Protein AF-0000000080064620 (afdb_homodimer)

Sequence (498 aa):
MTVKTLTQKPKPNVLRQFANFTRTTAGLEKTCRLIQSLAQLAIELDITPGSTTTAQWQTAISQIALTRRFFRFFAFIDCFSQVYGLLGGAQGQGLFMTLIEIGRWSCLGLYLVLEDLTILHALGVHPVAWNTPVLVEAFKFWFYSLALSVFGAVWGLLFTSPSSASSKTSSDEKMNEKKNAAKTVSNTDDSQTKAQRTALMKRIVVDGCDLLIPGVFVGWMQVSDLMIGVTMVISTVVSGGDAWVKAQGMTVKTLTQKPKPNVLRQFANFTRTTAGLEKTCRLIQSLAQLAIELDITPGSTTTAQWQTAISQIALTRRFFRFFAFIDCFSQVYGLLGGAQGQGLFMTLIEIGRWSCLGLYLVLEDLTILHALGVHPVAWNTPVLVEAFKFWFYSLALSVFGAVWGLLFTSPSSASSKTSSDEKMNEKKNAAKTVSNTDDSQTKAQRTALMKRIVVDGCDLLIPGVFVGWMQVSDLMIGVTMVISTVVSGGDAWVKAQG

Solvent-accessible surface area (backbone atoms only — not comparable to full-atom values): 26285 Å² total; per-residue (Å²): 134,82,73,73,72,72,74,68,71,76,72,83,54,65,65,56,52,51,48,41,18,44,45,25,22,67,35,37,39,37,53,48,49,40,52,37,22,50,52,49,36,30,60,67,68,67,66,58,57,88,92,52,55,72,65,32,52,52,41,45,39,53,52,47,55,54,46,45,50,63,49,45,53,63,49,30,58,59,24,50,50,50,33,51,48,60,72,74,41,82,60,83,77,34,69,68,52,45,51,41,49,37,48,20,27,49,24,40,20,49,16,40,49,39,49,50,70,38,43,48,37,73,65,65,42,48,76,56,88,62,44,63,65,45,45,48,53,16,31,50,27,40,32,52,13,28,52,35,48,30,50,49,28,53,51,46,63,72,63,53,69,66,79,69,76,71,74,70,82,68,87,84,77,86,60,69,74,62,45,59,59,49,49,53,53,50,48,51,52,50,49,51,50,50,51,50,50,51,52,32,50,49,45,33,52,29,33,53,36,53,36,53,56,34,28,38,74,70,62,78,41,94,73,56,70,54,57,52,21,52,30,46,40,52,25,36,54,59,54,38,51,55,44,44,58,58,40,72,107,134,83,75,73,71,71,74,68,70,77,73,84,55,64,65,55,50,49,46,41,18,44,45,25,22,66,35,38,37,36,51,50,48,40,52,36,24,50,52,50,36,30,61,68,67,68,64,57,56,88,89,52,54,72,66,32,52,50,42,45,39,52,51,47,55,53,44,44,49,62,49,46,53,65,50,30,56,57,24,50,49,51,32,51,47,60,73,74,40,84,57,84,75,33,68,67,51,45,51,42,50,37,48,19,27,48,24,40,18,49,17,39,50,40,50,51,71,39,43,47,36,75,66,65,42,49,76,58,89,61,43,63,64,44,44,47,53,16,32,48,26,39,33,49,15,29,51,35,47,30,51,49,28,53,50,46,63,72,65,57,70,68,78,68,75,70,74,68,80,67,85,84,74,85,57,70,72,60,47,59,58,47,49,54,53,50,49,50,51,49,50,50,49,51,52,50,51,50,53,33,51,48,45,33,52,29,32,54,36,53,35,53,55,34,29,37,73,70,64,78,40,92,72,55,70,53,58,52,20,52,31,46,39,51,24,36,54,58,53,38,51,55,44,44,58,58,39,71,107

Radius of gyration: 28.42 Å; Cα contacts (8 Å, |Δi|>4): 511; chains: 2; bounding box: 82×69×66 Å

Structure (mmCIF, N/CA/C/O backbone):
data_AF-0000000080064620-model_v1
#
loop_
_entity.id
_entity.type
_entity.pdbx_description
1 polymer 'Peroxin PEX11-1'
#
loop_
_atom_site.group_PDB
_atom_site.id
_atom_site.type_symbol
_atom_site.label_atom_id
_atom_site.label_alt_id
_atom_site.label_comp_id
_atom_site.label_asym_id
_atom_site.label_entity_id
_atom_site.label_seq_id
_atom_site.pdbx_PDB_ins_code
_atom_site.Cartn_x
_atom_site.Cartn_y
_atom_site.Cartn_z
_atom_site.occupancy
_atom_site.B_iso_or_equiv
_atom_site.auth_seq_id
_atom_site.auth_comp_id
_atom_site.auth_asym_id
_atom_site.auth_atom_id
_atom_site.pdbx_PDB_model_num
ATOM 1 N N . MET A 1 1 ? -35.625 -15.039 37.469 1 29.53 1 MET A N 1
ATOM 2 C CA . MET A 1 1 ? -34.5 -14.117 37.25 1 29.53 1 MET A CA 1
ATOM 3 C C . MET A 1 1 ? -33.562 -14.641 36.156 1 29.53 1 MET A C 1
ATOM 5 O O . MET A 1 1 ? -32.781 -15.562 36.375 1 29.53 1 MET A O 1
ATOM 9 N N . THR A 1 2 ? -34.062 -14.727 34.906 1 34.5 2 THR A N 1
ATOM 10 C CA . THR A 1 2 ? -33.312 -15.164 33.75 1 34.5 2 THR A CA 1
ATOM 11 C C . THR A 1 2 ? -32.125 -14.242 33.5 1 34.5 2 THR A C 1
ATOM 13 O O . THR A 1 2 ? -32.281 -13.047 33.281 1 34.5 2 THR A O 1
ATOM 16 N N . VAL A 1 3 ? -30.969 -14.445 34.125 1 36.88 3 VAL A N 1
ATOM 17 C CA . VAL A 1 3 ? -29.703 -13.727 33.906 1 36.88 3 VAL A CA 1
ATOM 18 C C . VAL A 1 3 ? -29.469 -13.578 32.406 1 36.88 3 VAL A C 1
ATOM 20 O O . VAL A 1 3 ? -29.469 -14.562 31.672 1 36.88 3 VAL A O 1
ATOM 23 N N . LYS A 1 4 ? -29.906 -12.461 31.812 1 37.84 4 LYS A N 1
ATOM 24 C CA . LYS A 1 4 ? -29.438 -12.062 30.5 1 37.84 4 LYS A CA 1
ATOM 25 C C . LYS A 1 4 ? -27.953 -12.398 30.312 1 37.84 4 LYS A C 1
ATOM 27 O O . LYS A 1 4 ? -27.109 -11.945 31.078 1 37.84 4 LYS A O 1
ATOM 32 N N . THR A 1 5 ? -27.656 -13.633 30.031 1 38.78 5 THR A N 1
ATOM 33 C CA . THR A 1 5 ? -26.297 -13.93 29.578 1 38.78 5 THR A CA 1
ATOM 34 C C . THR A 1 5 ? -25.75 -12.812 28.703 1 38.78 5 THR A C 1
ATOM 36 O O . THR A 1 5 ? -26.312 -12.516 27.641 1 38.78 5 THR A O 1
ATOM 39 N N . LEU A 1 6 ? -25.344 -11.711 29.344 1 36.56 6 LEU A N 1
ATOM 40 C CA . LEU A 1 6 ? -24.578 -10.695 28.625 1 36.56 6 LEU A CA 1
ATOM 41 C C . LEU A 1 6 ? -23.719 -11.32 27.531 1 36.56 6 LEU A C 1
ATOM 43 O O . LEU A 1 6 ? -22.828 -12.133 27.828 1 36.56 6 LEU A O 1
ATOM 47 N N . THR A 1 7 ? -24.312 -11.75 26.469 1 41.09 7 THR A N 1
ATOM 48 C CA . THR A 1 7 ? -23.5 -12.078 25.312 1 41.09 7 THR A CA 1
ATOM 49 C C . THR A 1 7 ? -22.312 -11.133 25.203 1 41.09 7 THR A C 1
ATOM 51 O O . THR A 1 7 ? -22.484 -9.93 25 1 41.09 7 THR A O 1
ATOM 54 N N . GLN A 1 8 ? -21.328 -11.227 26.094 1 40.84 8 GLN A N 1
ATOM 55 C CA . GLN A 1 8 ? -20.062 -10.508 26.031 1 40.84 8 GLN A CA 1
ATOM 56 C C . GLN A 1 8 ? -19.672 -10.211 24.594 1 40.84 8 GLN A C 1
ATOM 58 O O . GLN A 1 8 ? -19.703 -11.102 23.734 1 40.84 8 GLN A O 1
ATOM 63 N N . LYS A 1 9 ? -19.922 -9.102 24.141 1 45.84 9 LYS A N 1
ATOM 64 C CA . LYS A 1 9 ? -19.375 -8.672 22.844 1 45.84 9 LYS A CA 1
ATOM 65 C C . LYS A 1 9 ? -17.969 -9.227 22.641 1 45.84 9 LYS A C 1
ATOM 67 O O . LYS A 1 9 ? -17.109 -9.133 23.516 1 45.84 9 LYS A O 1
ATOM 72 N N . PRO A 1 10 ? -17.75 -10.234 21.891 1 48.88 10 PRO A N 1
ATOM 73 C CA . PRO A 1 10 ? -16.406 -10.781 21.688 1 48.88 10 PRO A CA 1
ATOM 74 C C . PRO A 1 10 ? -15.336 -9.695 21.625 1 48.88 10 PRO A C 1
ATOM 76 O O . PRO A 1 10 ? -15.57 -8.609 21.094 1 48.88 10 PRO A O 1
ATOM 79 N N . LYS A 1 11 ? -14.461 -9.562 22.656 1 55.34 11 LYS A N 1
ATOM 80 C CA . LYS A 1 11 ? -13.32 -8.664 22.766 1 55.34 11 LYS A CA 1
ATOM 81 C C . LYS A 1 11 ? -12.695 -8.414 21.391 1 55.34 11 LYS A C 1
ATOM 83 O O . LYS A 1 11 ? -12.508 -9.344 20.609 1 55.34 11 LYS A O 1
ATOM 88 N N . PRO A 1 12 ? -12.703 -7.152 21.016 1 63.19 12 PRO A N 1
ATOM 89 C CA . PRO A 1 12 ? -12.172 -6.84 19.688 1 63.19 12 PRO A CA 1
ATOM 90 C C . PRO A 1 12 ? -10.773 -7.43 19.469 1 63.19 12 PRO A C 1
ATOM 92 O O . PRO A 1 12 ? -9.906 -7.316 20.344 1 63.19 12 PRO A O 1
ATOM 95 N N . ASN A 1 13 ? -10.469 -8.461 18.609 1 84.31 13 ASN A N 1
ATOM 96 C CA . ASN A 1 13 ? -9.219 -9.125 18.234 1 84.31 13 ASN A CA 1
ATOM 97 C C . ASN A 1 13 ? -8.227 -8.141 17.625 1 84.31 13 ASN A C 1
ATOM 99 O O . ASN A 1 13 ? -8.438 -7.66 16.5 1 84.31 13 ASN A O 1
ATOM 103 N N . VAL A 1 14 ? -7.23 -7.559 18.516 1 90.5 14 VAL A N 1
ATOM 104 C CA . VAL A 1 14 ? -6.215 -6.594 18.109 1 90.5 14 VAL A CA 1
ATO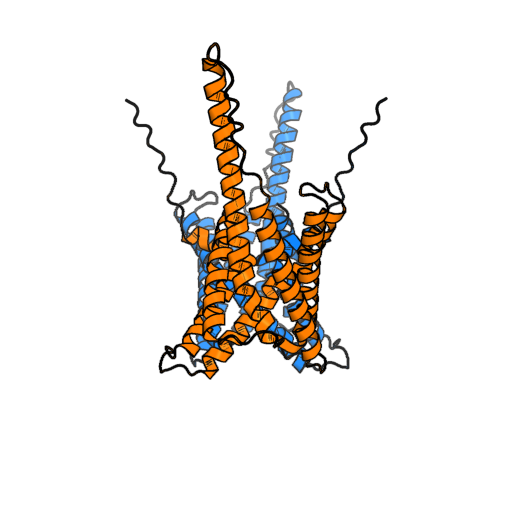M 105 C C . VAL A 1 14 ? -5.551 -7.051 16.812 1 90.5 14 VAL A C 1
ATOM 107 O O . VAL A 1 14 ? -5.191 -6.227 15.969 1 90.5 14 VAL A O 1
ATOM 110 N N . LEU A 1 15 ? -5.492 -8.281 16.703 1 91.06 15 LEU A N 1
ATOM 111 C CA . LEU A 1 15 ? -4.875 -8.82 15.492 1 91.06 15 LEU A CA 1
ATOM 112 C C . LEU A 1 15 ? -5.734 -8.531 14.266 1 91.06 15 LEU A C 1
ATOM 114 O O . LEU A 1 15 ? -5.215 -8.172 13.211 1 91.06 15 LEU A O 1
ATOM 118 N N . ARG A 1 16 ? -6.969 -8.68 14.484 1 90.56 16 ARG A N 1
ATOM 119 C CA . ARG A 1 16 ? -7.887 -8.383 13.391 1 90.56 16 ARG A CA 1
ATOM 120 C C . ARG A 1 16 ? -7.902 -6.887 13.078 1 90.56 16 ARG A C 1
ATOM 122 O O . ARG A 1 16 ? -7.953 -6.488 11.914 1 90.56 16 ARG A O 1
ATOM 129 N N . GLN A 1 17 ? -7.867 -6.117 14.086 1 94.38 17 GLN A N 1
ATOM 130 C CA . GLN A 1 17 ? -7.832 -4.672 13.898 1 94.38 17 GLN A CA 1
ATOM 131 C C . GLN A 1 17 ? -6.566 -4.242 13.156 1 94.38 17 GLN A C 1
ATOM 133 O O . GLN A 1 17 ? -6.609 -3.363 12.297 1 94.38 17 GLN A O 1
ATOM 138 N N . PHE A 1 18 ? -5.488 -4.891 13.609 1 95.62 18 PHE A N 1
ATOM 139 C CA . PHE A 1 18 ? -4.223 -4.594 12.953 1 95.62 18 PHE A CA 1
ATOM 140 C C . PHE A 1 18 ? -4.254 -5.02 11.492 1 95.62 18 PHE A C 1
ATOM 142 O O . PHE A 1 18 ? -3.764 -4.301 10.617 1 95.62 18 PHE A O 1
ATOM 149 N N . ALA A 1 19 ? -4.863 -6.121 11.227 1 92.88 19 ALA A N 1
ATOM 150 C CA . ALA A 1 19 ? -5.012 -6.594 9.852 1 92.88 19 ALA A CA 1
ATOM 151 C C . ALA A 1 19 ? -5.855 -5.625 9.031 1 92.88 19 ALA A C 1
ATOM 153 O O . ALA A 1 19 ? -5.504 -5.301 7.895 1 92.88 19 ALA A O 1
ATOM 154 N N . ASN A 1 20 ? -6.977 -5.184 9.562 1 93.88 20 ASN A N 1
ATOM 155 C CA . ASN A 1 20 ? -7.809 -4.195 8.891 1 93.88 20 ASN A CA 1
ATOM 156 C C . ASN A 1 20 ? -7.031 -2.92 8.578 1 93.88 20 ASN A C 1
ATOM 158 O O . ASN A 1 20 ? -7.148 -2.363 7.484 1 93.88 20 ASN A O 1
ATOM 162 N N . PHE A 1 21 ? -6.27 -2.502 9.625 1 96.25 21 PHE A N 1
ATOM 163 C CA . PHE A 1 21 ? -5.461 -1.296 9.5 1 96.25 21 PHE A CA 1
ATOM 164 C C . PHE A 1 21 ? -4.445 -1.437 8.367 1 96.25 21 PHE A C 1
ATOM 166 O O . PHE A 1 21 ? -4.324 -0.548 7.523 1 96.25 21 PHE A O 1
ATOM 173 N N . THR A 1 22 ? -3.793 -2.547 8.164 1 94.94 22 THR A N 1
ATOM 174 C CA . THR A 1 22 ? -2.705 -2.732 7.207 1 94.94 22 THR A CA 1
ATOM 175 C C . THR A 1 22 ? -3.244 -3.188 5.852 1 94.94 22 THR A C 1
ATOM 177 O O . THR A 1 22 ? -2.484 -3.344 4.895 1 94.94 22 THR A O 1
ATOM 180 N N . ARG A 1 23 ? -4.555 -3.33 5.742 1 93.62 23 ARG A N 1
ATOM 181 C CA . ARG A 1 23 ? -5.172 -3.613 4.453 1 93.62 23 ARG A CA 1
ATOM 182 C C . ARG A 1 23 ? -5.449 -2.324 3.684 1 93.62 23 ARG A C 1
ATOM 184 O O . ARG A 1 23 ? -5.742 -2.361 2.486 1 93.62 23 ARG A O 1
ATOM 191 N N . THR A 1 24 ? -5.332 -1.297 4.363 1 94.62 24 THR A N 1
ATOM 192 C CA . THR A 1 24 ? -5.438 0.002 3.709 1 94.62 24 THR A CA 1
ATOM 193 C C . THR A 1 24 ? -4.055 0.551 3.371 1 94.62 24 THR A C 1
ATOM 195 O O . THR A 1 24 ? -3.076 0.253 4.062 1 94.62 24 THR A O 1
ATOM 198 N N . THR A 1 25 ? -4.016 1.307 2.342 1 95.56 25 THR A N 1
ATOM 199 C CA . THR A 1 25 ? -2.74 1.918 1.991 1 95.56 25 THR A CA 1
ATOM 200 C C . THR A 1 25 ? -2.316 2.93 3.053 1 95.56 25 THR A C 1
ATOM 202 O O . THR A 1 25 ? -1.128 3.066 3.35 1 95.56 25 THR A O 1
ATOM 205 N N . ALA A 1 26 ? -3.275 3.623 3.676 1 95.25 26 ALA A N 1
ATOM 206 C CA . ALA A 1 26 ? -2.969 4.574 4.738 1 95.25 26 ALA A CA 1
ATOM 207 C C . ALA A 1 26 ? -2.338 3.873 5.938 1 95.25 26 ALA A C 1
ATOM 209 O O . ALA A 1 26 ? -1.354 4.355 6.504 1 95.25 26 ALA A O 1
ATOM 210 N N . GLY A 1 27 ? -2.943 2.762 6.316 1 96.69 27 GLY A N 1
ATOM 211 C CA . GLY A 1 27 ? -2.412 2.021 7.449 1 96.69 27 GLY A CA 1
ATOM 212 C C . GLY A 1 27 ? -1.01 1.494 7.215 1 96.69 27 GLY A C 1
ATOM 213 O O . GLY A 1 27 ? -0.145 1.602 8.086 1 96.69 27 GLY A O 1
ATOM 214 N N . LEU A 1 28 ? -0.823 0.949 6.047 1 96.62 28 LEU A N 1
ATOM 215 C CA . LEU A 1 28 ? 0.498 0.418 5.73 1 96.62 28 LEU A CA 1
ATOM 216 C C . LEU A 1 28 ? 1.52 1.543 5.598 1 96.62 28 LEU A C 1
ATOM 218 O O . LEU A 1 28 ? 2.668 1.396 6.02 1 96.62 28 LEU A O 1
ATOM 222 N N . GLU A 1 29 ? 1.125 2.604 4.984 1 97.12 29 GLU A N 1
ATOM 223 C CA . GLU A 1 29 ? 1.995 3.77 4.859 1 97.12 29 GLU A CA 1
ATOM 224 C C . GLU A 1 29 ? 2.428 4.281 6.23 1 97.12 29 GLU A C 1
ATOM 226 O O . GLU A 1 29 ? 3.604 4.582 6.445 1 97.12 29 GLU A O 1
ATOM 231 N N . LYS A 1 30 ? 1.556 4.348 7.199 1 97.75 30 LYS A N 1
ATOM 232 C CA . LYS A 1 30 ? 1.881 4.816 8.547 1 97.75 30 LYS A CA 1
ATOM 233 C C . LYS A 1 30 ? 2.793 3.826 9.266 1 97.75 30 LYS A C 1
ATOM 235 O O . LYS A 1 30 ? 3.67 4.23 10.031 1 97.75 30 LYS A O 1
ATOM 240 N N . THR A 1 31 ? 2.531 2.59 9.031 1 97.31 31 THR A N 1
ATOM 241 C CA . THR A 1 31 ? 3.379 1.562 9.625 1 97.31 31 THR A CA 1
ATOM 242 C C . THR A 1 31 ? 4.812 1.688 9.125 1 97.31 31 THR A C 1
ATOM 244 O O . THR A 1 31 ? 5.758 1.691 9.914 1 97.31 31 THR A O 1
ATOM 247 N N . CYS A 1 32 ? 4.918 1.821 7.816 1 97.5 32 CYS A N 1
ATOM 248 C CA . CYS A 1 32 ? 6.242 1.972 7.227 1 97.5 32 CYS A CA 1
ATOM 249 C C . CYS A 1 32 ? 6.902 3.27 7.684 1 97.5 32 CYS A C 1
ATOM 251 O O . CYS A 1 32 ? 8.102 3.297 7.965 1 97.5 32 CYS A O 1
ATOM 253 N N . ARG A 1 33 ? 6.113 4.273 7.762 1 98 33 ARG A N 1
ATOM 254 C CA . ARG A 1 33 ? 6.633 5.562 8.203 1 98 33 ARG A CA 1
ATOM 255 C C . ARG A 1 33 ? 7.152 5.477 9.641 1 98 33 ARG A C 1
ATOM 257 O O . ARG A 1 33 ? 8.188 6.062 9.961 1 98 33 ARG A O 1
ATOM 264 N N . LEU A 1 34 ? 6.469 4.824 10.461 1 98.12 34 LEU A N 1
ATOM 265 C CA . LEU A 1 34 ? 6.902 4.645 11.844 1 98.12 34 LEU A CA 1
ATOM 266 C C . LEU A 1 34 ? 8.219 3.883 11.906 1 98.12 34 LEU A C 1
ATOM 268 O O . LEU A 1 34 ? 9.148 4.289 12.609 1 98.12 34 LEU A O 1
ATOM 272 N N . ILE A 1 35 ? 8.312 2.816 11.148 1 96.88 35 ILE A N 1
ATOM 273 C CA . ILE A 1 35 ? 9.531 2.018 11.117 1 96.88 35 ILE A CA 1
ATOM 274 C C . ILE A 1 35 ? 10.688 2.867 10.602 1 96.88 35 ILE A C 1
ATOM 276 O O . ILE A 1 35 ? 11.789 2.828 11.164 1 96.88 35 ILE A O 1
ATOM 280 N N . GLN A 1 36 ? 10.438 3.592 9.586 1 97.06 36 GLN A N 1
ATOM 281 C CA . GLN A 1 36 ? 11.445 4.477 9.023 1 97.06 36 GLN A CA 1
ATOM 282 C C . GLN A 1 36 ? 11.945 5.48 10.062 1 97.06 36 GLN A C 1
ATOM 284 O O . GLN A 1 36 ? 13.148 5.68 10.219 1 97.06 36 GLN A O 1
ATOM 289 N N . SER A 1 37 ? 11.055 6.145 10.727 1 97.44 37 SER A N 1
ATOM 290 C CA . SER A 1 37 ? 11.422 7.168 11.695 1 97.44 37 SER A CA 1
ATOM 291 C C . SER A 1 37 ? 12.195 6.562 12.867 1 97.44 37 SER A C 1
ATOM 293 O O . SER A 1 37 ? 13.133 7.176 13.383 1 97.44 37 SER A O 1
ATOM 295 N N . LEU A 1 38 ? 11.836 5.387 13.305 1 96.31 38 LEU A N 1
ATOM 296 C CA . LEU A 1 38 ? 12.547 4.703 14.375 1 96.31 38 LEU A CA 1
ATOM 297 C C . LEU A 1 38 ? 13.953 4.309 13.93 1 96.31 38 LEU A C 1
ATOM 299 O O . LEU A 1 38 ? 14.898 4.375 14.711 1 96.31 38 LEU A O 1
ATOM 303 N N . ALA A 1 39 ? 14.055 3.877 12.703 1 94.81 39 ALA A N 1
ATOM 304 C CA . ALA A 1 39 ? 15.375 3.572 12.164 1 94.81 39 ALA A CA 1
ATOM 305 C C . ALA A 1 39 ? 16.266 4.812 12.164 1 94.81 39 ALA A C 1
ATOM 307 O O . ALA A 1 39 ? 17.453 4.738 12.5 1 94.81 39 ALA A O 1
ATOM 308 N N . GLN A 1 40 ? 15.695 5.902 11.797 1 95.38 40 GLN A N 1
ATOM 309 C CA . GLN A 1 40 ? 16.438 7.156 11.812 1 95.38 40 GLN A CA 1
ATOM 310 C C . GLN A 1 40 ? 16.891 7.508 13.234 1 95.38 40 GLN A C 1
ATOM 312 O O . GLN A 1 40 ? 18.016 7.945 13.438 1 95.38 40 GLN A O 1
ATOM 317 N N . LEU A 1 41 ? 16.031 7.332 14.156 1 96.06 41 LEU A N 1
ATOM 318 C CA . LEU A 1 41 ? 16.359 7.625 15.547 1 96.06 41 LEU A CA 1
ATOM 319 C C . LEU A 1 41 ? 17.453 6.688 16.047 1 96.06 41 LEU A C 1
ATOM 321 O O . LEU A 1 41 ? 18.312 7.098 16.828 1 96.06 41 LEU A O 1
ATOM 325 N N . ALA A 1 42 ? 17.344 5.477 15.625 1 93.81 42 ALA A N 1
ATOM 326 C CA . ALA A 1 42 ? 18.344 4.504 16.047 1 93.81 42 ALA A CA 1
ATOM 327 C C . ALA A 1 42 ? 19.75 4.941 15.609 1 93.81 42 ALA A C 1
ATOM 329 O O . ALA A 1 42 ? 20.719 4.793 16.359 1 93.81 42 ALA A O 1
ATOM 330 N N . ILE A 1 43 ? 19.875 5.469 14.438 1 94 43 ILE A N 1
ATOM 331 C CA . ILE A 1 43 ? 21.156 5.957 13.938 1 94 43 ILE A CA 1
ATOM 332 C C . ILE A 1 43 ? 21.594 7.16 14.766 1 94 43 ILE A C 1
ATOM 334 O O . ILE A 1 43 ? 22.734 7.203 15.242 1 94 43 ILE A O 1
ATOM 338 N N . GLU A 1 44 ? 20.688 8.102 14.984 1 93.75 44 GLU A N 1
ATOM 339 C CA . GLU A 1 44 ? 21.047 9.367 15.633 1 93.75 44 GLU A CA 1
ATOM 340 C C . GLU A 1 44 ? 21.375 9.164 17.109 1 93.75 44 GLU A C 1
ATOM 342 O O . GLU A 1 44 ? 22.203 9.891 17.656 1 93.75 44 GLU A O 1
ATOM 347 N N . LEU A 1 45 ? 20.812 8.172 17.703 1 93.81 45 LEU A N 1
ATOM 348 C CA . LEU A 1 45 ? 21.047 7.914 19.109 1 93.81 45 LEU A CA 1
ATOM 349 C C . LEU A 1 45 ? 22.141 6.867 19.297 1 93.81 45 LEU A C 1
ATOM 351 O O . LEU A 1 45 ? 22.453 6.492 20.438 1 93.81 45 LEU A O 1
ATOM 355 N N . ASP A 1 46 ? 22.688 6.305 18.234 1 90.06 46 ASP A N 1
ATOM 356 C CA . ASP A 1 46 ? 23.766 5.32 18.25 1 90.06 46 ASP A CA 1
ATOM 357 C C . ASP A 1 46 ? 23.375 4.078 19.047 1 90.06 46 ASP A C 1
ATOM 359 O O . ASP A 1 46 ? 24.125 3.627 19.906 1 90.06 46 ASP A O 1
ATOM 363 N N . ILE A 1 47 ? 22.141 3.646 18.828 1 87 47 ILE A N 1
ATOM 364 C CA . ILE A 1 47 ? 21.688 2.459 19.531 1 87 47 ILE A CA 1
ATOM 365 C C . ILE A 1 47 ? 21.562 1.289 18.562 1 87 47 ILE A C 1
ATOM 367 O O . ILE A 1 47 ? 20.859 0.313 18.844 1 87 47 ILE A O 1
ATOM 371 N N . THR A 1 48 ? 22.203 1.365 17.516 1 83 48 THR A N 1
ATOM 372 C CA . THR A 1 48 ? 22.172 0.283 16.531 1 83 48 THR A CA 1
ATOM 373 C C . THR A 1 48 ? 22.969 -0.917 17.031 1 83 48 THR A C 1
ATOM 375 O O . THR A 1 48 ? 24.031 -0.755 17.656 1 83 48 THR A O 1
ATOM 378 N N . PRO A 1 49 ? 22.344 -2.074 16.797 1 80 49 PRO A N 1
ATOM 379 C CA . PRO A 1 49 ? 23.094 -3.252 17.234 1 80 49 PRO A CA 1
ATOM 380 C C . PRO A 1 49 ? 24.5 -3.287 16.641 1 80 49 PRO A C 1
ATOM 382 O O . PRO A 1 49 ? 24.719 -2.828 15.516 1 80 49 PRO A O 1
ATOM 385 N N . GLY A 1 50 ? 25.391 -3.773 17.406 1 79.38 50 GLY A N 1
ATOM 386 C CA . GLY A 1 50 ? 26.797 -3.836 17.016 1 79.38 50 GLY A CA 1
ATOM 387 C C . GLY A 1 50 ? 27.016 -4.656 15.75 1 79.38 50 GLY A C 1
ATOM 388 O O . GLY A 1 50 ? 28 -4.453 15.039 1 79.38 50 GLY A O 1
ATOM 389 N N . SER A 1 51 ? 26.125 -5.496 15.453 1 81.81 51 SER A N 1
ATOM 390 C CA . SER A 1 51 ? 26.297 -6.371 14.297 1 81.81 51 SER A CA 1
ATOM 391 C C . SER A 1 51 ? 25.781 -5.707 13.023 1 81.81 51 SER A C 1
ATOM 393 O O . SER A 1 51 ? 25.953 -6.242 11.93 1 81.81 51 SER A O 1
ATOM 395 N N . THR A 1 52 ? 25.234 -4.5 13.211 1 85.62 52 THR A N 1
ATOM 396 C CA . THR A 1 52 ? 24.703 -3.807 12.039 1 85.62 52 THR A CA 1
ATOM 397 C C . THR A 1 52 ? 25.453 -2.504 11.797 1 85.62 52 THR A C 1
ATOM 399 O O . THR A 1 52 ? 25.891 -1.845 12.742 1 85.62 52 THR A O 1
ATOM 402 N N . THR A 1 53 ? 25.609 -2.213 10.555 1 87.25 53 THR A N 1
ATOM 403 C CA . THR A 1 53 ? 26.312 -0.99 10.188 1 87.25 53 THR A CA 1
ATOM 404 C C . THR A 1 53 ? 25.328 0.152 9.945 1 87.25 53 THR A C 1
ATOM 406 O O . THR A 1 53 ? 24.141 -0.083 9.711 1 87.25 53 THR A O 1
ATOM 409 N N . THR A 1 54 ? 25.812 1.367 10.055 1 91.06 54 THR A N 1
ATOM 410 C CA . THR A 1 54 ? 25.031 2.553 9.734 1 91.06 54 THR A CA 1
ATOM 411 C C . THR A 1 54 ? 24.562 2.516 8.273 1 91.06 54 THR A C 1
ATOM 413 O O . THR A 1 54 ? 23.453 2.951 7.961 1 91.06 54 THR A O 1
ATOM 416 N N . ALA A 1 55 ? 25.328 1.922 7.449 1 90.94 55 ALA A N 1
ATOM 417 C CA . ALA A 1 55 ? 25 1.822 6.031 1 90.94 55 ALA A CA 1
ATOM 418 C C . ALA A 1 55 ? 23.766 0.941 5.812 1 90.94 55 ALA A C 1
ATOM 420 O O . ALA A 1 55 ? 22.938 1.232 4.957 1 90.94 55 ALA A O 1
ATOM 421 N N . GLN A 1 56 ? 23.656 -0.086 6.57 1 93 56 GLN A N 1
ATOM 422 C CA . GLN A 1 56 ? 22.5 -0.971 6.48 1 93 56 GLN A CA 1
ATOM 423 C C . GLN A 1 56 ? 21.219 -0.251 6.906 1 93 56 GLN A C 1
ATOM 425 O O . GLN A 1 56 ? 20.188 -0.374 6.246 1 93 56 GLN A O 1
ATOM 430 N N . TRP A 1 57 ? 21.391 0.466 7.93 1 93.5 57 TRP A N 1
ATOM 431 C CA . TRP A 1 57 ? 20.25 1.234 8.406 1 93.5 57 TRP A CA 1
ATOM 432 C C . TRP A 1 57 ? 19.828 2.289 7.387 1 93.5 57 TRP A C 1
ATOM 434 O O . TRP A 1 57 ? 18.641 2.488 7.137 1 93.5 57 TRP A O 1
ATOM 444 N N . GLN A 1 58 ? 20.781 2.926 6.805 1 93.94 58 GLN A N 1
ATOM 445 C CA . GLN A 1 58 ? 20.5 3.939 5.793 1 93.94 58 GLN A CA 1
ATOM 446 C C . GLN A 1 58 ? 19.844 3.318 4.562 1 93.94 58 GLN A C 1
ATOM 448 O O . GLN A 1 58 ? 18.953 3.922 3.957 1 93.94 58 GLN A O 1
ATOM 453 N N . THR A 1 59 ? 20.281 2.166 4.223 1 93.5 59 THR A N 1
ATOM 454 C CA . THR A 1 59 ? 19.656 1.449 3.111 1 93.5 59 THR A CA 1
ATOM 455 C C . THR A 1 59 ? 18.203 1.112 3.43 1 93.5 59 THR A C 1
ATOM 457 O O . THR A 1 59 ? 17.328 1.274 2.58 1 93.5 59 THR A O 1
ATOM 460 N N . ALA A 1 60 ? 17.984 0.66 4.625 1 94.19 60 ALA A N 1
ATOM 461 C CA . ALA A 1 60 ? 16.625 0.354 5.055 1 94.19 60 ALA A CA 1
ATOM 462 C C . ALA A 1 60 ? 15.734 1.591 4.977 1 94.19 60 ALA A C 1
ATOM 464 O O . ALA A 1 60 ? 14.617 1.527 4.457 1 94.19 60 ALA A O 1
ATOM 465 N N . ILE A 1 61 ? 16.25 2.672 5.457 1 95.69 61 ILE A N 1
ATOM 466 C CA . ILE A 1 61 ? 15.508 3.926 5.477 1 95.69 61 ILE A CA 1
ATOM 467 C C . ILE A 1 61 ? 15.172 4.344 4.047 1 95.69 61 ILE A C 1
ATOM 469 O O . ILE A 1 61 ? 14.023 4.68 3.748 1 95.69 61 ILE A O 1
ATOM 473 N N . SER A 1 62 ? 16.078 4.242 3.195 1 94.56 62 SER A N 1
ATOM 474 C CA . SER A 1 62 ? 15.883 4.668 1.813 1 94.56 62 SER A CA 1
ATOM 475 C C . SER A 1 62 ? 14.891 3.764 1.093 1 94.56 62 SER A C 1
ATOM 477 O O . SER A 1 62 ? 14.055 4.242 0.324 1 94.56 62 SER A O 1
ATOM 479 N N . GLN A 1 63 ? 14.977 2.496 1.344 1 94.19 63 GLN A N 1
ATOM 480 C CA . GLN A 1 63 ? 14.07 1.548 0.711 1 94.19 63 GLN A CA 1
ATOM 481 C C . GLN A 1 63 ? 12.641 1.739 1.211 1 94.19 63 GLN A C 1
ATOM 483 O O . GLN A 1 63 ? 11.688 1.677 0.429 1 94.19 63 GLN A O 1
ATOM 488 N N . ILE A 1 64 ? 12.539 1.944 2.434 1 96.31 64 ILE A N 1
ATOM 489 C CA . ILE A 1 64 ? 11.211 2.15 3.016 1 96.31 64 ILE A CA 1
ATOM 490 C C . ILE A 1 64 ? 10.625 3.463 2.508 1 96.31 64 ILE A C 1
ATOM 492 O O . ILE A 1 64 ? 9.43 3.535 2.195 1 96.31 64 ILE A O 1
ATOM 496 N N . ALA A 1 65 ? 11.461 4.504 2.459 1 96.06 65 ALA A N 1
ATOM 497 C CA . ALA A 1 65 ? 11.008 5.781 1.909 1 96.06 65 ALA A CA 1
ATOM 498 C C . ALA A 1 65 ? 10.508 5.617 0.479 1 96.06 65 ALA A C 1
ATOM 500 O O . ALA A 1 65 ? 9.477 6.188 0.106 1 96.06 65 ALA A O 1
ATOM 501 N N . LEU A 1 66 ? 11.18 4.863 -0.275 1 95 66 LEU A N 1
ATOM 502 C CA . LEU A 1 66 ? 10.781 4.598 -1.651 1 95 66 LEU A CA 1
ATOM 503 C C . LEU A 1 66 ? 9.453 3.84 -1.692 1 95 66 LEU A C 1
ATOM 505 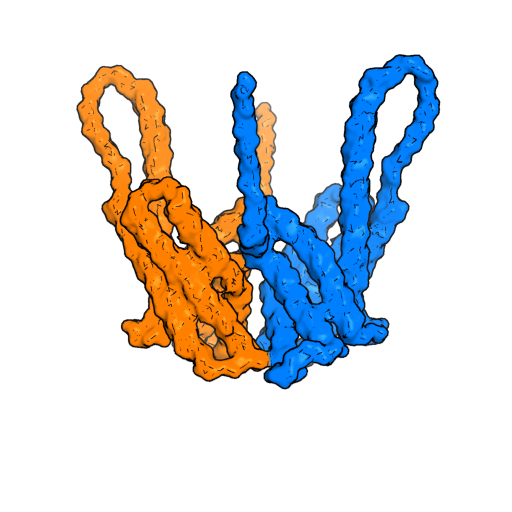O O . LEU A 1 66 ? 8.57 4.172 -2.484 1 95 66 LEU A O 1
ATOM 509 N N . THR A 1 67 ? 9.359 2.852 -0.894 1 95.06 67 THR A N 1
ATOM 510 C CA . THR A 1 67 ? 8.133 2.068 -0.818 1 95.06 67 THR A CA 1
ATOM 511 C C . THR A 1 67 ? 6.945 2.955 -0.454 1 95.06 67 THR A C 1
ATOM 513 O O . THR A 1 67 ? 5.848 2.785 -0.989 1 95.06 67 THR A O 1
ATOM 516 N N . ARG A 1 68 ? 7.133 3.818 0.433 1 96.44 68 ARG A N 1
ATOM 517 C CA . ARG A 1 68 ? 6.07 4.719 0.872 1 96.44 68 ARG A CA 1
ATOM 518 C C . ARG A 1 68 ? 5.562 5.57 -0.286 1 96.44 68 ARG A C 1
ATOM 520 O O . ARG A 1 68 ? 4.387 5.945 -0.316 1 96.44 68 ARG A O 1
ATOM 527 N N . ARG A 1 69 ? 6.398 5.906 -1.245 1 96.5 69 ARG A N 1
ATOM 528 C CA . ARG A 1 69 ? 5.965 6.648 -2.426 1 96.5 69 ARG A CA 1
ATOM 529 C C . ARG A 1 69 ? 4.926 5.855 -3.215 1 96.5 69 ARG A C 1
ATOM 531 O O . ARG A 1 69 ? 3.988 6.434 -3.768 1 96.5 69 ARG A O 1
ATOM 538 N N . PHE A 1 70 ? 5.047 4.555 -3.184 1 95.31 70 PHE A N 1
ATOM 539 C CA . PHE A 1 70 ? 4.102 3.709 -3.904 1 95.31 70 PHE A CA 1
ATOM 540 C C . PHE A 1 70 ? 2.75 3.688 -3.203 1 95.31 70 PHE A C 1
ATOM 542 O O . PHE A 1 70 ? 1.705 3.652 -3.855 1 95.31 70 PHE A O 1
ATOM 549 N N . PHE A 1 71 ? 2.768 3.771 -1.925 1 95.06 71 PHE A N 1
ATOM 550 C CA . PHE A 1 71 ? 1.524 3.756 -1.163 1 95.06 71 PHE A CA 1
ATOM 551 C C . PHE A 1 71 ? 0.683 4.988 -1.475 1 95.06 71 PHE A C 1
ATOM 553 O O . PHE A 1 71 ? -0.546 4.945 -1.378 1 95.06 71 PHE A O 1
ATOM 560 N N . ARG A 1 72 ? 1.331 6.023 -1.912 1 93.94 72 ARG A N 1
ATOM 561 C CA . ARG A 1 72 ? 0.595 7.266 -2.135 1 93.94 72 ARG A CA 1
ATOM 562 C C . ARG A 1 72 ? 0.693 7.707 -3.592 1 93.94 72 ARG A C 1
ATOM 564 O O . ARG A 1 72 ? 0.481 8.883 -3.906 1 93.94 72 ARG A O 1
ATOM 571 N N . PHE A 1 73 ? 1.027 6.898 -4.457 1 94.44 73 PHE A N 1
ATOM 572 C CA . PHE A 1 73 ? 1.311 7.227 -5.848 1 94.44 73 PHE A CA 1
ATOM 573 C C . PHE A 1 73 ? 0.113 7.91 -6.496 1 94.44 73 PHE A C 1
ATOM 575 O O . PHE A 1 73 ? 0.275 8.859 -7.27 1 94.44 73 PHE A O 1
ATOM 582 N N . PHE A 1 74 ? -1.068 7.605 -6.258 1 95.19 74 PHE A N 1
ATOM 583 C CA . PHE A 1 74 ? -2.25 8.172 -6.898 1 95.19 74 PHE A CA 1
ATOM 584 C C . PHE A 1 74 ? -3.027 9.047 -5.922 1 95.19 74 PHE A C 1
ATOM 586 O O . PHE A 1 74 ? -4.156 9.445 -6.203 1 95.19 74 PHE A O 1
ATOM 593 N N . ALA A 1 75 ? -2.457 9.328 -4.82 1 95.81 75 ALA A N 1
ATOM 594 C CA . ALA A 1 75 ? -3.156 10.062 -3.773 1 95.81 75 ALA A CA 1
ATOM 595 C C . ALA A 1 75 ? -3.48 11.484 -4.23 1 95.81 75 ALA A C 1
ATOM 597 O O . ALA A 1 75 ? -4.324 12.156 -3.637 1 95.81 75 ALA A O 1
ATOM 598 N N . PHE A 1 76 ? -2.789 11.977 -5.293 1 97.44 76 PHE A N 1
ATOM 599 C CA . PHE A 1 76 ? -3.061 13.312 -5.797 1 97.44 76 PHE A CA 1
ATOM 600 C C . PHE A 1 76 ? -4.488 13.414 -6.324 1 97.44 76 PHE A C 1
ATOM 602 O O . PHE A 1 76 ? -5.086 14.492 -6.316 1 97.44 76 PHE A O 1
ATOM 609 N N . ILE A 1 77 ? -5.062 12.344 -6.746 1 95.94 77 ILE A N 1
ATOM 610 C CA . ILE A 1 77 ? -6.434 12.328 -7.254 1 95.94 77 ILE A CA 1
ATOM 611 C C . ILE A 1 77 ? -7.398 12.742 -6.145 1 95.94 77 ILE A C 1
ATOM 613 O O . ILE A 1 77 ? -8.305 13.539 -6.367 1 95.94 77 ILE A O 1
ATOM 617 N N . ASP A 1 78 ? -7.164 12.227 -5 1 94.44 78 ASP A N 1
ATOM 618 C CA . ASP A 1 78 ? -8 12.586 -3.859 1 94.44 78 ASP A CA 1
ATOM 619 C C . ASP A 1 78 ? -7.852 14.07 -3.518 1 94.44 78 ASP A C 1
ATOM 621 O O . ASP A 1 78 ? -8.828 14.727 -3.145 1 94.44 78 ASP A O 1
ATOM 625 N N . CYS A 1 79 ? -6.664 14.531 -3.637 1 96.75 79 CYS A N 1
ATOM 626 C CA . CYS A 1 79 ? -6.422 15.938 -3.34 1 96.75 79 CYS A CA 1
ATOM 627 C C . CYS A 1 79 ? -7.215 16.844 -4.277 1 96.75 79 CYS A C 1
ATOM 629 O O . CYS A 1 79 ? -7.91 17.75 -3.83 1 96.75 79 CYS A O 1
ATOM 631 N N . PHE A 1 80 ? -7.152 16.562 -5.492 1 96.56 80 PHE A N 1
ATOM 632 C CA . PHE A 1 80 ? -7.828 17.406 -6.469 1 96.56 80 PHE A CA 1
ATOM 633 C C . PHE A 1 80 ? -9.336 17.172 -6.43 1 96.56 80 PHE A C 1
ATOM 635 O O . PHE A 1 80 ? -10.109 18.094 -6.73 1 96.56 80 PHE A O 1
ATOM 642 N N . SER A 1 81 ? -9.766 15.984 -6.035 1 93.5 81 SER A N 1
ATOM 643 C CA . SER A 1 81 ? -11.188 15.758 -5.801 1 93.5 81 SER A CA 1
ATOM 644 C C . SER A 1 81 ? -11.703 16.641 -4.668 1 93.5 81 SER A C 1
ATOM 646 O O . SER A 1 81 ? -12.828 17.141 -4.734 1 93.5 81 SER A O 1
ATOM 648 N N . GLN A 1 82 ? -10.906 16.75 -3.652 1 93.81 82 GLN A N 1
ATOM 649 C CA . GLN A 1 82 ? -11.273 17.641 -2.557 1 93.81 82 GLN A CA 1
ATOM 650 C C . GLN A 1 82 ? -11.406 19.094 -3.037 1 93.81 82 GLN A C 1
ATOM 652 O O . GLN A 1 82 ? -12.352 19.797 -2.658 1 93.81 82 GLN A O 1
ATOM 657 N N . VAL A 1 83 ? -10.438 19.484 -3.836 1 95.56 83 VAL A N 1
ATOM 658 C CA . VAL A 1 83 ? -10.477 20.844 -4.383 1 95.56 83 VAL A CA 1
ATOM 659 C C . VAL A 1 83 ? -11.758 21.031 -5.191 1 95.56 83 VAL A C 1
ATOM 661 O O . VAL A 1 83 ? -12.445 22.047 -5.035 1 95.56 83 VAL A O 1
ATOM 664 N N . TYR A 1 84 ? -12.07 20.094 -6.023 1 92.5 84 TYR A N 1
ATOM 665 C CA . TYR A 1 84 ? -13.273 20.156 -6.852 1 92.5 84 TYR A CA 1
ATOM 666 C C . TYR A 1 84 ? -14.523 20.266 -5.984 1 92.5 84 TYR A C 1
ATOM 668 O O . TYR A 1 84 ? -15.445 21.016 -6.301 1 92.5 84 TYR A O 1
ATOM 676 N N . GLY A 1 85 ? -14.594 19.5 -4.945 1 90.5 85 GLY A N 1
ATOM 677 C CA . GLY A 1 85 ? -15.727 19.562 -4.031 1 90.5 85 GLY A CA 1
ATOM 678 C C . GLY A 1 85 ? -15.891 20.922 -3.373 1 90.5 85 GLY A C 1
ATOM 679 O O . GLY A 1 85 ? -17.016 21.406 -3.186 1 90.5 85 GLY A O 1
ATOM 680 N N . LEU A 1 86 ? -14.805 21.5 -3.033 1 91.75 86 LEU A N 1
ATOM 681 C CA . LEU A 1 86 ? -14.828 22.812 -2.375 1 91.75 86 LEU A CA 1
ATOM 682 C C . LEU A 1 86 ? -15.25 23.906 -3.35 1 91.75 86 LEU A C 1
ATOM 684 O O . LEU A 1 86 ? -15.883 24.891 -2.953 1 91.75 86 LEU A O 1
ATOM 688 N N . LEU A 1 87 ? -14.852 23.781 -4.578 1 90.06 87 LEU A N 1
ATOM 689 C CA . LEU A 1 87 ? -15.211 24.75 -5.598 1 90.06 87 LEU A CA 1
ATOM 690 C C . LEU A 1 87 ? -16.688 24.672 -5.93 1 90.06 87 LEU A C 1
ATOM 692 O O . LEU A 1 87 ? -17.328 25.688 -6.234 1 90.06 87 LEU A O 1
ATOM 696 N N . GLY A 1 88 ? -17.312 23.438 -5.926 1 81.88 88 GLY A N 1
ATOM 697 C CA . GLY A 1 88 ? -18.703 23.266 -6.297 1 81.88 88 GLY A CA 1
ATOM 698 C C . GLY A 1 88 ? -19.656 23.359 -5.121 1 81.88 88 GLY A C 1
ATOM 699 O O . GLY A 1 88 ? -20.875 23.453 -5.301 1 81.88 88 GLY A O 1
ATOM 700 N N . GLY A 1 89 ? -19.141 23.219 -3.955 1 70.81 89 GLY A N 1
ATOM 701 C CA . GLY A 1 89 ? -20.031 23.062 -2.818 1 70.81 89 GLY A CA 1
ATOM 702 C C . GLY A 1 89 ? -20.281 24.359 -2.076 1 70.81 89 GLY A C 1
ATOM 703 O O . GLY A 1 89 ? -19.703 25.391 -2.406 1 70.81 89 GLY A O 1
ATOM 704 N N . ALA A 1 90 ? -21.312 24.172 -1.234 1 63.72 90 ALA A N 1
ATOM 705 C CA . ALA A 1 90 ? -21.656 25.266 -0.315 1 63.72 90 ALA A CA 1
ATOM 706 C C . ALA A 1 90 ? -20.484 25.594 0.605 1 63.72 90 ALA A C 1
ATOM 708 O O . ALA A 1 90 ? -19.75 24.703 1.022 1 63.72 90 ALA A O 1
ATOM 709 N N . GLN A 1 91 ? -20.078 26.844 0.708 1 64.19 91 GLN A N 1
ATOM 710 C CA . GLN A 1 91 ? -18.984 27.344 1.53 1 64.19 91 GLN A CA 1
ATOM 711 C C . GLN A 1 91 ? -19.375 27.375 3.006 1 64.19 91 GLN A C 1
ATOM 713 O O . GLN A 1 91 ? -19.656 28.438 3.559 1 64.19 91 GLN A O 1
ATOM 718 N N . GLY A 1 92 ? -19.516 26.172 3.52 1 61.66 92 GLY A N 1
ATOM 719 C CA . GLY A 1 92 ? -19.984 26.062 4.895 1 61.66 92 GLY A CA 1
ATOM 720 C C . GLY A 1 92 ? -19.109 26.812 5.883 1 61.66 92 GLY A C 1
ATOM 721 O O . GLY A 1 92 ? -19.609 27.359 6.863 1 61.66 92 GLY A O 1
ATOM 722 N N . GLN A 1 93 ? -17.875 26.906 5.668 1 69.94 93 GLN A N 1
ATOM 723 C CA . GLN A 1 93 ? -17 27.547 6.641 1 69.94 93 GLN A CA 1
ATOM 724 C C . GLN A 1 93 ? -16.641 28.969 6.211 1 69.94 93 GLN A C 1
ATOM 726 O O . GLN A 1 93 ? -15.797 29.609 6.828 1 69.94 93 GLN A O 1
ATOM 731 N N . GLY A 1 94 ? -17.297 29.438 5.172 1 83.06 94 GLY A N 1
ATOM 732 C CA . GLY A 1 94 ? -17.016 30.766 4.652 1 83.06 94 GLY A CA 1
ATOM 733 C C . GLY A 1 94 ? -16 30.75 3.521 1 83.06 94 GLY A C 1
ATOM 734 O O . GLY A 1 94 ? -15.242 29.797 3.369 1 83.06 94 GLY A O 1
ATOM 735 N N . LEU A 1 95 ? -16.016 31.75 2.834 1 86.25 95 LEU A N 1
ATOM 736 C CA . LEU A 1 95 ? -15.188 31.859 1.641 1 86.25 95 LEU A CA 1
ATOM 737 C C . LEU A 1 95 ? -13.703 31.828 2.002 1 86.25 95 LEU A C 1
ATOM 739 O O . LEU A 1 95 ? -12.906 31.203 1.302 1 86.25 95 LEU A O 1
ATOM 743 N N . PHE A 1 96 ? -13.359 32.469 3.094 1 90.69 96 PHE A N 1
ATOM 744 C CA . PHE A 1 96 ? -11.961 32.562 3.502 1 90.69 96 PHE A CA 1
ATOM 745 C C . PHE A 1 96 ? -11.398 31.188 3.816 1 90.69 96 PHE A C 1
ATOM 747 O O . PHE A 1 96 ? -10.344 30.812 3.305 1 90.69 96 PHE A O 1
ATOM 754 N N . MET A 1 97 ? -12.086 30.469 4.602 1 91.38 97 MET A N 1
ATOM 755 C CA . MET A 1 97 ? -11.633 29.125 4.969 1 91.38 97 MET A CA 1
ATOM 756 C C . MET A 1 97 ? -11.648 28.188 3.76 1 91.38 97 MET A C 1
ATOM 758 O O . MET A 1 97 ? -10.781 27.328 3.621 1 91.38 97 MET A O 1
ATOM 762 N N . THR A 1 98 ? -12.57 28.406 2.967 1 93.5 98 THR A N 1
ATOM 763 C CA . THR A 1 98 ? -12.641 27.594 1.749 1 93.5 98 THR A CA 1
ATOM 764 C C . THR A 1 98 ? -11.414 27.844 0.873 1 93.5 98 THR A C 1
ATOM 766 O O . THR A 1 98 ? -10.844 26.891 0.333 1 93.5 98 THR A O 1
ATOM 769 N N . LEU A 1 99 ? -11.016 29.062 0.771 1 94.94 99 LEU A N 1
ATOM 770 C CA . LEU A 1 99 ? -9.844 29.391 -0.035 1 94.94 99 LEU A CA 1
ATOM 771 C C . LEU A 1 99 ? -8.578 28.797 0.572 1 94.94 99 LEU A C 1
ATOM 773 O O . LEU A 1 99 ? -7.699 28.312 -0.152 1 94.94 99 LEU A O 1
ATOM 777 N N . ILE A 1 100 ? -8.492 28.781 1.873 1 96.5 100 ILE A N 1
ATOM 778 C CA . ILE A 1 100 ? -7.352 28.188 2.564 1 96.5 100 ILE A CA 1
ATOM 779 C C . ILE A 1 100 ? -7.312 26.688 2.289 1 96.5 100 ILE A C 1
ATOM 781 O O . ILE A 1 100 ? -6.254 26.125 1.964 1 96.5 100 ILE A O 1
ATOM 785 N N . GLU A 1 101 ? -8.453 26.094 2.312 1 96.62 101 GLU A N 1
ATOM 786 C CA . GLU A 1 101 ? -8.523 24.656 2.084 1 96.62 101 GLU A CA 1
ATOM 787 C C . GLU A 1 101 ? -8.234 24.312 0.626 1 96.62 101 GLU A C 1
ATOM 789 O O . GLU A 1 101 ? -7.59 23.297 0.337 1 96.62 101 GLU A O 1
ATOM 794 N N . ILE A 1 102 ? -8.695 25.125 -0.225 1 97.25 102 ILE A N 1
ATOM 795 C CA . ILE A 1 102 ? -8.391 24.922 -1.638 1 97.25 102 ILE A CA 1
ATOM 796 C C . ILE A 1 102 ? -6.883 25.016 -1.857 1 97.25 102 ILE A C 1
ATOM 798 O O . ILE A 1 102 ? -6.309 24.172 -2.561 1 97.25 102 ILE A O 1
ATOM 802 N N . GLY A 1 103 ? -6.32 26.016 -1.282 1 98.31 103 GLY A N 1
ATOM 803 C CA . GLY A 1 103 ? -4.875 26.141 -1.373 1 98.31 103 GLY A CA 1
ATOM 804 C C . GLY A 1 103 ? -4.133 24.953 -0.788 1 98.31 103 GLY A C 1
ATOM 805 O O . GLY A 1 103 ? -3.191 24.438 -1.397 1 98.31 103 GLY A O 1
ATOM 806 N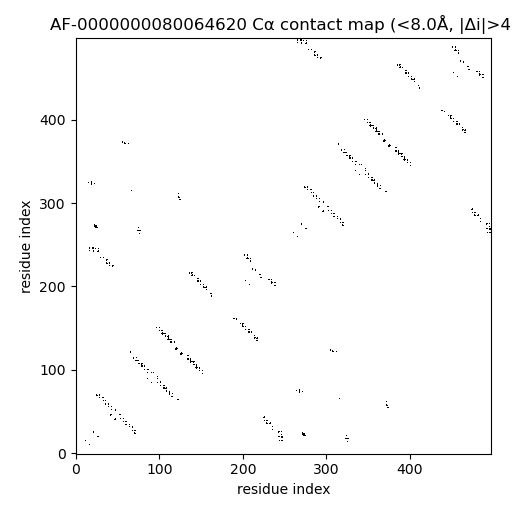 N . ARG A 1 104 ? -4.523 24.516 0.329 1 98.56 104 ARG A N 1
ATOM 807 C CA . ARG A 1 104 ? -3.895 23.406 1.028 1 98.56 104 ARG A CA 1
ATOM 808 C C . ARG A 1 104 ? -3.92 22.141 0.178 1 98.56 104 ARG A C 1
ATOM 810 O O . ARG A 1 104 ? -2.877 21.531 -0.077 1 98.56 104 ARG A O 1
ATOM 817 N N . TRP A 1 105 ? -5.062 21.812 -0.354 1 98.38 105 TRP A N 1
ATOM 818 C CA . TRP A 1 105 ? -5.227 20.578 -1.114 1 98.38 105 TRP A CA 1
ATOM 819 C C . TRP A 1 105 ? -4.562 20.688 -2.48 1 98.38 105 TRP A C 1
ATOM 821 O O . TRP A 1 105 ? -4.031 19.703 -3 1 98.38 105 TRP A O 1
ATOM 831 N N . SER A 1 106 ? -4.582 21.875 -3.062 1 98.75 106 SER A N 1
ATOM 832 C CA . SER A 1 106 ? -3.9 22.078 -4.336 1 98.75 106 SER A CA 1
ATOM 833 C C . SER A 1 106 ? -2.395 21.875 -4.195 1 98.75 106 SER A C 1
ATOM 835 O O . SER A 1 106 ? -1.773 21.188 -5 1 98.75 106 SER A O 1
ATOM 837 N N . CYS A 1 107 ? -1.898 22.469 -3.172 1 98.88 107 CYS A N 1
ATOM 838 C CA . CYS A 1 107 ? -0.462 22.359 -2.941 1 98.88 107 CYS A CA 1
ATOM 839 C C . CYS A 1 107 ? -0.074 20.922 -2.609 1 98.88 107 CYS A C 1
ATOM 841 O O . CYS A 1 107 ? 0.952 20.422 -3.08 1 98.88 107 CYS A O 1
ATOM 843 N N . LEU A 1 108 ? -0.873 20.266 -1.841 1 98.75 108 LEU A N 1
ATOM 844 C CA . LEU A 1 108 ? -0.591 18.859 -1.534 1 98.75 108 LEU A CA 1
ATOM 845 C C . LEU A 1 108 ? -0.65 18 -2.795 1 98.75 108 LEU A C 1
ATOM 847 O O . LEU A 1 108 ? 0.208 17.141 -3.008 1 98.75 108 LEU A O 1
ATOM 851 N N . GLY A 1 109 ? -1.673 18.25 -3.607 1 98.75 109 GLY A N 1
ATOM 852 C CA . GLY A 1 109 ? -1.773 17.531 -4.867 1 98.75 109 GLY A CA 1
ATOM 853 C C . GLY A 1 109 ? -0.572 17.75 -5.77 1 98.75 109 GLY A C 1
ATOM 854 O O . GLY A 1 109 ? -0.065 16.797 -6.367 1 98.75 109 GLY A O 1
ATOM 855 N N . LEU A 1 110 ? -0.161 18.922 -5.855 1 98.81 110 LEU A N 1
ATOM 856 C CA . LEU A 1 110 ? 0.987 19.25 -6.695 1 98.81 110 LEU A CA 1
ATOM 857 C C . LEU A 1 110 ? 2.256 18.594 -6.156 1 98.81 110 LEU A C 1
ATOM 859 O O . LEU A 1 110 ? 3.088 18.109 -6.93 1 98.81 110 LEU A O 1
ATOM 863 N N . TYR A 1 111 ? 2.434 18.656 -4.895 1 98.75 111 TYR A N 1
ATOM 864 C CA . TYR A 1 111 ? 3.547 17.938 -4.281 1 98.75 111 TYR A CA 1
ATOM 865 C C . TYR A 1 111 ? 3.557 16.469 -4.711 1 98.75 111 TYR A C 1
ATOM 867 O O . TYR A 1 111 ? 4.586 15.953 -5.156 1 98.75 111 TYR A O 1
ATOM 875 N N . LEU A 1 112 ? 2.445 15.812 -4.59 1 98.56 112 LEU A N 1
ATOM 876 C CA . LEU A 1 112 ? 2.357 14.383 -4.871 1 98.56 112 LEU A CA 1
ATOM 877 C C . LEU A 1 112 ? 2.584 14.109 -6.355 1 98.56 112 LEU A C 1
ATOM 879 O O . LEU A 1 112 ? 3.242 13.133 -6.715 1 98.56 112 LEU A O 1
ATOM 883 N N . VAL A 1 113 ? 2.098 14.945 -7.219 1 98.5 113 VAL A N 1
ATOM 884 C CA . VAL A 1 113 ? 2.301 14.781 -8.656 1 98.5 113 VAL A CA 1
ATOM 885 C C . VAL A 1 113 ? 3.787 14.883 -8.984 1 98.5 113 VAL A C 1
ATOM 887 O O . VAL A 1 113 ? 4.328 14.047 -9.711 1 98.5 113 VAL A O 1
ATOM 890 N N . LEU A 1 114 ? 4.406 15.875 -8.445 1 98.56 114 LEU A N 1
ATOM 891 C CA . LEU A 1 114 ? 5.824 16.094 -8.727 1 98.56 114 LEU A CA 1
ATOM 892 C C . LEU A 1 114 ? 6.672 14.969 -8.141 1 98.56 114 LEU A C 1
ATOM 894 O O . LEU A 1 114 ? 7.637 14.523 -8.766 1 98.56 114 LEU A O 1
ATOM 898 N N . GLU A 1 115 ? 6.359 14.562 -6.957 1 97.75 115 GLU A N 1
ATOM 899 C CA . GLU A 1 115 ? 7.07 13.43 -6.383 1 97.75 115 GLU A CA 1
ATOM 900 C C . GLU A 1 115 ? 6.898 12.18 -7.238 1 97.75 115 GLU A C 1
ATOM 902 O O . GLU A 1 115 ? 7.859 11.445 -7.48 1 97.75 115 GLU A O 1
ATOM 907 N N . ASP A 1 116 ? 5.68 11.922 -7.734 1 97.19 116 ASP A N 1
ATOM 908 C CA . ASP A 1 116 ? 5.41 10.773 -8.594 1 97.19 116 ASP A CA 1
ATOM 909 C C . ASP A 1 116 ? 6.227 10.844 -9.883 1 97.19 116 ASP A C 1
ATOM 911 O O . ASP A 1 116 ? 6.691 9.82 -10.383 1 97.19 116 ASP A O 1
ATOM 915 N N . LEU A 1 117 ? 6.402 12.055 -10.352 1 96.88 117 LEU A N 1
ATOM 916 C CA . LEU A 1 117 ? 7.133 12.258 -11.594 1 96.88 117 LEU A CA 1
ATOM 917 C C . LEU A 1 117 ? 8.586 11.812 -11.461 1 96.88 117 LEU A C 1
ATOM 919 O O . LEU A 1 117 ? 9.227 11.461 -12.445 1 96.88 117 LEU A O 1
ATOM 923 N N . THR A 1 118 ? 9.086 11.773 -10.312 1 97.25 118 THR A N 1
ATOM 924 C CA . THR A 1 118 ? 10.5 11.477 -10.094 1 97.25 118 THR A CA 1
ATOM 925 C C . THR A 1 118 ? 10.688 10.023 -9.664 1 97.25 118 THR A C 1
ATOM 927 O O . THR A 1 118 ? 11.781 9.625 -9.266 1 97.25 118 THR A O 1
ATOM 930 N N . ILE A 1 119 ? 9.68 9.234 -9.773 1 95.81 119 ILE A N 1
ATOM 931 C CA . ILE A 1 119 ? 9.719 7.891 -9.211 1 95.81 119 ILE A CA 1
ATOM 932 C C . ILE A 1 119 ? 10.672 7.02 -10.016 1 95.81 119 ILE A C 1
ATOM 934 O O . ILE A 1 119 ? 11.375 6.176 -9.461 1 95.81 119 ILE A O 1
ATOM 938 N N . LEU A 1 120 ? 10.781 7.156 -11.344 1 94.5 120 LEU A N 1
ATOM 939 C CA . LEU A 1 120 ? 11.648 6.332 -12.172 1 94.5 120 LEU A CA 1
ATOM 940 C C . LEU A 1 120 ? 13.117 6.605 -11.852 1 94.5 120 LEU A C 1
ATOM 942 O O . LEU A 1 120 ? 13.945 5.691 -11.898 1 94.5 120 LEU A O 1
ATOM 946 N N . HIS A 1 121 ? 13.43 7.871 -11.539 1 95.62 121 HIS A N 1
ATOM 947 C CA . HIS A 1 121 ? 14.773 8.219 -11.086 1 95.62 121 HIS A CA 1
ATOM 948 C C . HIS A 1 121 ? 15.086 7.566 -9.742 1 95.62 121 HIS A C 1
ATOM 950 O O . HIS A 1 121 ? 16.172 7.012 -9.555 1 95.62 121 HIS A O 1
ATOM 956 N N . ALA A 1 122 ? 14.117 7.629 -8.859 1 94.56 122 ALA A N 1
ATOM 957 C CA . ALA A 1 122 ? 14.305 7.09 -7.52 1 94.56 122 ALA A CA 1
ATOM 958 C C . ALA A 1 122 ? 14.5 5.574 -7.559 1 94.56 122 ALA A C 1
ATOM 960 O O . ALA A 1 122 ? 15.219 5.012 -6.73 1 94.56 122 ALA A O 1
ATOM 961 N N . LEU A 1 123 ? 13.891 4.914 -8.539 1 93.12 123 LEU A N 1
ATOM 962 C CA . LEU A 1 123 ? 13.977 3.465 -8.695 1 93.12 123 LEU A CA 1
ATOM 963 C C . LEU A 1 123 ? 15.289 3.064 -9.352 1 93.12 123 LEU A C 1
ATOM 965 O O . LEU A 1 123 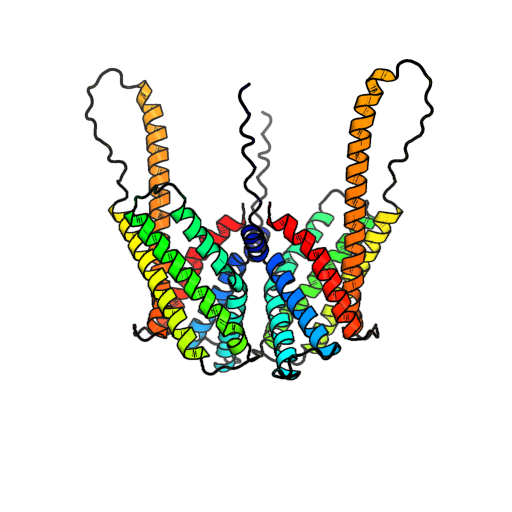? 15.625 1.88 -9.406 1 93.12 123 LEU A O 1
ATOM 969 N N . GLY A 1 124 ? 16.016 4.02 -9.875 1 91.44 124 GLY A N 1
ATOM 970 C CA . GLY A 1 124 ? 17.219 3.721 -10.633 1 91.44 124 GLY A CA 1
ATOM 971 C C . GLY A 1 124 ? 16.922 3.203 -12.031 1 91.44 124 GLY A C 1
ATOM 972 O O . GLY A 1 124 ? 17.797 2.641 -12.688 1 91.44 124 GLY A O 1
ATOM 973 N N . VAL A 1 125 ? 15.727 3.35 -12.484 1 91.81 125 VAL A N 1
ATOM 974 C CA . VAL A 1 125 ? 15.32 2.867 -13.797 1 91.81 125 VAL A CA 1
ATOM 975 C C . VAL A 1 125 ? 15.734 3.871 -14.867 1 91.81 125 VAL A C 1
ATOM 977 O O . VAL A 1 125 ? 16.281 3.49 -15.906 1 91.81 125 VAL A O 1
ATOM 980 N N . HIS A 1 126 ? 15.5 5.129 -14.602 1 91.81 126 HIS A N 1
ATOM 981 C CA . HIS A 1 126 ? 15.789 6.199 -15.547 1 91.81 126 HIS A CA 1
ATOM 982 C C . HIS A 1 126 ? 16.281 7.453 -14.836 1 91.81 126 HIS A C 1
ATOM 984 O O . HIS A 1 126 ? 15.508 8.383 -14.609 1 91.81 126 HIS A O 1
ATOM 990 N N . PRO A 1 127 ? 17.562 7.453 -14.57 1 92.5 127 PRO A N 1
ATOM 991 C CA . PRO A 1 127 ? 18.125 8.656 -13.945 1 92.5 127 PRO A CA 1
ATOM 992 C C . PRO A 1 127 ? 18.031 9.891 -14.844 1 92.5 127 PRO A C 1
ATOM 994 O O . PRO A 1 127 ? 18.266 9.797 -16.047 1 92.5 127 PRO A O 1
ATOM 997 N N . VAL A 1 128 ? 17.594 10.961 -14.273 1 94.56 128 VAL A N 1
ATOM 998 C CA . VAL A 1 128 ? 17.438 12.195 -15.039 1 94.56 128 VAL A CA 1
ATOM 999 C C . VAL A 1 128 ? 18.094 13.352 -14.289 1 94.56 128 VAL A C 1
ATOM 1001 O O . VAL A 1 128 ? 18.156 13.352 -13.062 1 94.56 128 VAL A O 1
ATOM 1004 N N . ALA A 1 129 ? 18.531 14.344 -15.055 1 95.56 129 ALA A N 1
ATOM 1005 C CA . ALA A 1 129 ? 19.234 15.492 -14.492 1 95.56 129 ALA A CA 1
ATOM 1006 C C . ALA A 1 129 ? 18.266 16.438 -13.773 1 95.56 129 ALA A C 1
ATOM 1008 O O . ALA A 1 129 ? 18.672 17.172 -12.875 1 95.56 129 ALA A O 1
ATOM 1009 N N . TRP A 1 130 ? 17.016 16.375 -14.164 1 96.44 130 TRP A N 1
ATOM 1010 C CA . TRP A 1 130 ? 16.062 17.328 -13.602 1 96.44 130 TRP A CA 1
ATOM 1011 C C . TRP A 1 130 ? 15.414 16.781 -12.336 1 96.44 130 TRP A C 1
ATOM 1013 O O . TRP A 1 130 ? 14.469 17.375 -11.812 1 96.44 130 TRP A O 1
ATOM 1023 N N . ASN A 1 131 ? 15.836 15.703 -11.867 1 96.81 131 ASN A N 1
ATOM 1024 C CA . ASN A 1 131 ? 15.258 15.094 -10.672 1 96.81 131 ASN A CA 1
ATOM 1025 C C . ASN A 1 131 ? 15.328 16.047 -9.477 1 96.81 131 ASN A C 1
ATOM 1027 O O . ASN A 1 131 ? 14.305 16.328 -8.852 1 96.81 131 ASN A O 1
ATOM 1031 N N . THR A 1 132 ? 16.5 16.562 -9.141 1 96.25 132 THR A N 1
ATOM 1032 C CA . THR A 1 132 ? 16.719 17.328 -7.918 1 96.25 132 THR A CA 1
ATOM 1033 C C . THR A 1 132 ? 15.891 18.625 -7.945 1 96.25 132 THR A C 1
ATOM 1035 O O . THR A 1 132 ? 15.156 18.906 -6.996 1 96.25 132 THR A O 1
ATOM 1038 N N . PRO A 1 133 ? 15.922 19.375 -9 1 97.62 133 PRO A N 1
ATOM 1039 C CA . PRO A 1 133 ? 15.109 20.594 -9 1 97.62 133 PRO A CA 1
ATOM 1040 C C . PRO A 1 133 ? 13.617 20.312 -8.883 1 97.62 133 PRO A C 1
ATOM 1042 O O . PRO A 1 133 ? 12.891 21.078 -8.242 1 97.62 133 PRO A O 1
ATOM 1045 N N . VAL A 1 134 ? 13.148 19.281 -9.531 1 98.31 134 VAL A N 1
ATOM 1046 C CA . VAL A 1 134 ? 11.734 18.938 -9.469 1 98.31 134 VAL A CA 1
ATOM 1047 C C . VAL A 1 134 ? 11.375 18.5 -8.047 1 98.31 134 VAL A C 1
ATOM 1049 O O . VAL A 1 134 ? 10.32 18.859 -7.527 1 98.31 134 VAL A O 1
ATOM 1052 N N . LEU A 1 135 ? 12.258 17.781 -7.469 1 97.75 135 LEU A N 1
ATOM 1053 C CA . LEU A 1 135 ? 12.016 17.344 -6.102 1 97.75 135 LEU A CA 1
ATOM 1054 C C . LEU A 1 135 ? 12.016 18.516 -5.137 1 97.75 135 LEU A C 1
ATOM 1056 O O . LEU A 1 135 ? 11.234 18.547 -4.184 1 97.75 135 LEU A O 1
ATOM 1060 N N . VAL A 1 136 ? 12.852 19.469 -5.332 1 98.25 136 VAL A N 1
ATOM 1061 C CA . VAL A 1 136 ? 12.883 20.672 -4.496 1 98.25 136 VAL A CA 1
ATOM 1062 C C . VAL A 1 136 ? 11.555 21.422 -4.609 1 98.25 136 VAL A C 1
ATOM 1064 O O . VAL A 1 136 ? 10.984 21.828 -3.6 1 98.25 136 VAL A O 1
ATOM 1067 N N . GLU A 1 137 ? 11.055 21.547 -5.812 1 98.69 137 GLU A N 1
ATOM 1068 C CA . GLU A 1 137 ? 9.758 22.188 -6.008 1 98.69 137 GLU A CA 1
ATOM 1069 C C . GLU A 1 137 ? 8.641 21.406 -5.324 1 98.69 137 GLU A C 1
ATOM 1071 O O . GLU A 1 137 ? 7.73 21.984 -4.734 1 98.69 137 GLU A O 1
ATOM 1076 N N . ALA A 1 138 ? 8.766 20.094 -5.441 1 98.75 138 ALA A N 1
ATOM 1077 C CA . ALA A 1 138 ? 7.777 19.25 -4.773 1 98.75 138 ALA A CA 1
ATOM 1078 C C . ALA A 1 138 ? 7.734 19.531 -3.275 1 98.75 138 ALA A C 1
ATOM 1080 O O . ALA A 1 138 ? 6.664 19.75 -2.709 1 98.75 138 ALA A O 1
ATOM 1081 N N . PHE A 1 139 ? 8.836 19.672 -2.695 1 98.69 139 PHE A N 1
ATOM 1082 C CA . PHE A 1 139 ? 8.898 19.828 -1.247 1 98.69 139 PHE A CA 1
ATOM 1083 C C . PHE A 1 139 ? 8.484 21.234 -0.838 1 98.69 139 PHE A C 1
ATOM 1085 O O . PHE A 1 139 ? 7.969 21.438 0.262 1 98.69 139 PHE A O 1
ATOM 1092 N N . LYS A 1 140 ? 8.68 22.203 -1.693 1 98.88 140 LYS A N 1
ATOM 1093 C CA . LYS A 1 140 ? 8.125 23.531 -1.428 1 98.88 140 LYS A CA 1
ATOM 1094 C C . LYS A 1 140 ? 6.605 23.484 -1.361 1 98.88 140 LYS A C 1
ATOM 1096 O O . LYS A 1 140 ? 6.004 24.062 -0.448 1 98.88 140 LYS A O 1
ATOM 1101 N N . PHE A 1 141 ? 6.066 22.812 -2.32 1 98.88 141 PHE A N 1
ATOM 1102 C CA . PHE A 1 141 ? 4.613 22.703 -2.33 1 98.88 141 PHE A CA 1
ATOM 1103 C C . PHE A 1 141 ? 4.121 21.938 -1.104 1 98.88 141 PHE A C 1
ATOM 1105 O O . PHE A 1 141 ? 3.057 22.234 -0.565 1 98.88 141 PHE A O 1
ATOM 1112 N N . TRP A 1 142 ? 4.883 20.953 -0.731 1 98.81 142 TRP A N 1
ATOM 1113 C CA . TRP A 1 142 ? 4.52 20.25 0.494 1 98.81 142 TRP A CA 1
ATOM 1114 C C . TRP A 1 142 ? 4.555 21.188 1.693 1 98.81 142 TRP A C 1
ATOM 1116 O O . TRP A 1 142 ? 3.633 21.188 2.516 1 98.81 142 TRP A O 1
ATOM 1126 N N . PHE A 1 143 ? 5.555 22.016 1.766 1 98.88 143 PHE A N 1
ATOM 1127 C CA . PHE A 1 143 ? 5.688 23 2.84 1 98.88 143 PHE A CA 1
ATOM 1128 C C . PHE A 1 143 ? 4.5 23.953 2.852 1 98.88 143 PHE A C 1
ATOM 1130 O O . PHE A 1 143 ? 3.914 24.203 3.906 1 98.88 143 PHE A O 1
ATOM 1137 N N . TYR A 1 144 ? 4.152 24.453 1.693 1 98.88 144 TYR A N 1
ATOM 1138 C CA . TYR A 1 144 ? 3.021 25.375 1.591 1 98.88 144 TYR A CA 1
ATOM 1139 C C . TYR A 1 144 ? 1.733 24.703 2.055 1 98.88 144 TYR A C 1
ATOM 1141 O O . TYR A 1 144 ? 0.92 25.312 2.748 1 98.88 144 TYR A O 1
ATOM 1149 N N . SER A 1 145 ? 1.558 23.516 1.672 1 98.88 145 SER A N 1
ATOM 1150 C CA . SER A 1 145 ? 0.356 22.781 2.061 1 98.88 145 SER A CA 1
ATOM 1151 C C . SER A 1 145 ? 0.253 22.656 3.576 1 98.88 145 SER A C 1
ATOM 1153 O O . SER A 1 145 ? -0.8 22.938 4.156 1 98.88 145 SER A O 1
ATOM 1155 N N . LEU A 1 146 ? 1.349 22.312 4.164 1 98.81 146 LEU A N 1
ATOM 1156 C CA . LEU A 1 146 ? 1.372 22.125 5.609 1 98.81 146 LEU A CA 1
ATOM 1157 C C . LEU A 1 146 ? 1.183 23.453 6.336 1 98.81 146 LEU A C 1
ATOM 1159 O O . LEU A 1 146 ? 0.485 23.516 7.352 1 98.81 146 LEU A O 1
ATOM 1163 N N . ALA A 1 147 ? 1.778 24.469 5.82 1 98.75 147 ALA A N 1
ATOM 1164 C CA . ALA A 1 147 ? 1.636 25.797 6.422 1 98.75 147 ALA A CA 1
ATOM 1165 C C . ALA A 1 147 ? 0.186 26.266 6.367 1 98.75 147 ALA A C 1
ATOM 1167 O O . ALA A 1 147 ? -0.342 26.781 7.352 1 98.75 147 ALA A O 1
ATOM 1168 N N . LEU A 1 148 ? -0.416 26.047 5.25 1 98.69 148 LEU A N 1
ATOM 1169 C CA . LEU A 1 148 ? -1.817 26.422 5.098 1 98.69 148 LEU A CA 1
ATOM 1170 C C . LEU A 1 148 ? -2.707 25.578 6.004 1 98.69 148 LEU A C 1
ATOM 1172 O O . LEU A 1 148 ? -3.691 26.078 6.551 1 98.69 148 LEU A O 1
ATOM 1176 N N . SER A 1 149 ? -2.316 24.359 6.141 1 98.44 149 SER A N 1
ATOM 1177 C CA . SER A 1 149 ? -3.064 23.469 7.02 1 98.44 149 SER A CA 1
ATOM 1178 C C . SER A 1 149 ? -3.02 23.953 8.469 1 98.44 149 SER A C 1
ATOM 1180 O O . SER A 1 149 ? -4.055 24.047 9.125 1 98.44 149 SER A O 1
ATOM 1182 N N . VAL A 1 150 ? -1.863 24.234 8.938 1 98.44 150 VAL A N 1
ATOM 1183 C CA . VAL A 1 150 ? -1.692 24.719 10.305 1 98.44 150 VAL A CA 1
ATOM 1184 C C . VAL A 1 150 ? -2.41 26.047 10.477 1 98.44 150 VAL A C 1
ATOM 1186 O O . VAL A 1 150 ? -3.127 26.25 11.461 1 98.44 150 VAL A O 1
ATOM 1189 N N . PHE A 1 151 ? -2.246 26.938 9.516 1 97.94 151 PHE A N 1
ATOM 1190 C CA . PHE A 1 151 ? -2.887 28.234 9.562 1 97.94 151 PHE A CA 1
ATOM 1191 C C . PHE A 1 151 ? -4.402 28.094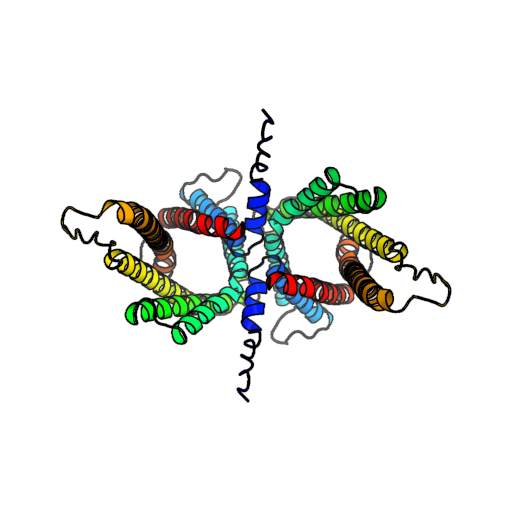 9.656 1 97.94 151 PHE A C 1
ATOM 1193 O O . PHE A 1 151 ? -5.043 28.75 10.484 1 97.94 151 PHE A O 1
ATOM 1200 N N . GLY A 1 152 ? -4.961 27.281 8.812 1 96.06 152 GLY A N 1
ATOM 1201 C CA . GLY A 1 152 ? -6.398 27.047 8.836 1 96.06 152 GLY A CA 1
ATOM 1202 C C . GLY A 1 152 ? -6.883 26.453 10.148 1 96.06 152 GLY A C 1
ATOM 1203 O O . GLY A 1 152 ? -7.93 26.859 10.664 1 96.06 152 GLY A O 1
ATOM 1204 N N . ALA A 1 153 ? -6.129 25.562 10.648 1 96.5 153 ALA A N 1
ATOM 1205 C CA . ALA A 1 153 ? -6.516 24.938 11.906 1 96.5 153 ALA A CA 1
ATOM 1206 C C . ALA A 1 153 ? -6.465 25.922 13.062 1 96.5 153 ALA A C 1
ATOM 1208 O O . ALA A 1 153 ? -7.359 25.953 13.914 1 96.5 153 ALA A O 1
ATOM 1209 N N . VAL A 1 154 ? -5.43 26.719 13.102 1 96.31 154 VAL A N 1
ATOM 1210 C CA . VAL A 1 154 ? -5.316 27.734 14.141 1 96.31 154 VAL A CA 1
ATOM 1211 C C . VAL A 1 154 ? -6.473 28.719 14.016 1 96.31 154 VAL A C 1
ATOM 1213 O O . VAL A 1 154 ? -7.09 29.094 15.016 1 96.31 154 VAL A O 1
ATOM 1216 N N . TRP A 1 155 ? -6.738 29.109 12.797 1 93.75 155 TRP A N 1
ATOM 1217 C CA . TRP A 1 155 ? -7.855 30 12.547 1 93.75 155 TRP A CA 1
ATOM 1218 C C . TRP A 1 155 ? -9.164 29.391 13.031 1 93.75 155 TRP A C 1
ATOM 1220 O O . TRP A 1 155 ? -9.992 30.078 13.633 1 93.75 155 TRP A O 1
ATOM 1230 N N . GLY A 1 156 ? -9.359 28.172 12.75 1 90.62 156 GLY A N 1
ATOM 1231 C CA . GLY A 1 156 ? -10.547 27.469 13.211 1 90.62 156 GLY A CA 1
ATOM 1232 C C . GLY A 1 156 ? -10.664 27.422 14.727 1 90.62 156 GLY A C 1
ATOM 1233 O O . GLY A 1 156 ? -11.758 27.562 15.273 1 90.62 156 GLY A O 1
ATOM 1234 N N . LEU A 1 157 ? -9.609 27.25 15.383 1 91.69 157 LEU A N 1
ATOM 1235 C CA . LEU A 1 157 ? -9.602 27.188 16.844 1 91.69 157 LEU A CA 1
ATOM 1236 C C . LEU A 1 157 ? -9.914 28.547 17.438 1 91.69 157 LEU A C 1
ATOM 1238 O O . LEU A 1 157 ? -10.602 28.641 18.469 1 91.69 157 LEU A O 1
ATOM 1242 N N . LEU A 1 158 ? -9.469 29.578 16.828 1 90.12 158 LEU A N 1
ATOM 1243 C CA . LEU A 1 158 ? -9.633 30.938 17.359 1 90.12 158 LEU A CA 1
ATOM 1244 C C . LEU A 1 158 ? -11.047 31.453 17.094 1 90.12 158 LEU A C 1
ATOM 1246 O O . LEU A 1 158 ? -11.586 32.219 17.875 1 90.12 158 LEU A O 1
ATOM 1250 N N . PHE A 1 159 ? -11.688 31 16.031 1 81 159 PHE A N 1
ATOM 1251 C CA . PHE A 1 159 ? -12.969 31.594 15.648 1 81 159 PHE A CA 1
ATOM 1252 C C . PHE A 1 159 ? -14.086 30.562 15.758 1 81 159 PHE A C 1
ATOM 1254 O O . PHE A 1 159 ? -15.211 30.812 15.32 1 81 159 PHE A O 1
ATOM 1261 N N . THR A 1 160 ? -13.852 29.359 16 1 69.44 160 THR A N 1
ATOM 1262 C CA . THR A 1 160 ? -14.922 28.438 16.375 1 69.44 160 THR A CA 1
ATOM 1263 C C . THR A 1 160 ? -15.562 28.859 17.703 1 69.44 160 THR A C 1
ATOM 1265 O O . THR A 1 160 ? -14.859 29.078 18.688 1 69.44 160 THR A O 1
ATOM 1268 N N . SER A 1 161 ? -16.688 29.609 17.641 1 58.22 161 SER A N 1
ATOM 1269 C CA . SER A 1 161 ? -17.453 30.188 18.734 1 58.22 161 SER A CA 1
ATOM 1270 C C . SER A 1 161 ? -17.719 29.141 19.828 1 58.22 161 SER A C 1
ATOM 1272 O O . SER A 1 161 ? -18.203 28.047 19.547 1 58.22 161 SER A O 1
ATOM 1274 N N . PRO A 1 162 ? -17.078 29.219 20.969 1 52.09 162 PRO A N 1
ATOM 1275 C CA . PRO A 1 162 ? -17.703 28.422 22.031 1 52.09 162 PRO A CA 1
ATOM 1276 C C . PRO A 1 162 ? -19.219 28.547 22.047 1 52.09 162 PRO A C 1
ATOM 1278 O O . PRO A 1 162 ? -19.766 29.547 21.578 1 52.09 162 PRO A O 1
ATOM 1281 N N . SER A 1 163 ? -20 27.609 21.703 1 48.22 163 SER A N 1
ATOM 1282 C CA . SER A 1 163 ? -21.406 27.812 22.078 1 48.22 163 SER A CA 1
ATOM 1283 C C . SER A 1 163 ? -21.531 28.859 23.172 1 48.22 163 SER A C 1
ATOM 1285 O O . SER A 1 163 ? -21.062 28.641 24.297 1 48.22 163 SER A O 1
ATOM 1287 N N . SER A 1 164 ? -21.375 30.016 23 1 41.78 164 SER A N 1
ATOM 1288 C CA . SER A 1 164 ? -21.734 31.047 23.969 1 41.78 164 SER A CA 1
ATOM 1289 C C . SER A 1 164 ? -22.922 30.609 24.812 1 41.78 164 SER A C 1
ATOM 1291 O O . SER A 1 164 ? -24 30.312 24.281 1 41.78 164 SER A O 1
ATOM 1293 N N . ALA A 1 165 ? -22.734 29.922 25.938 1 39.88 165 ALA A N 1
ATOM 1294 C CA . ALA A 1 165 ? -23.75 30 26.984 1 39.88 165 ALA A CA 1
ATOM 1295 C C . ALA A 1 165 ? -24.391 31.375 27.016 1 39.88 165 ALA A C 1
ATOM 1297 O O . ALA A 1 165 ? -23.766 32.344 27.453 1 39.88 165 ALA A O 1
ATOM 1298 N N . SER A 1 166 ? -25.016 31.797 25.953 1 37.53 166 SER A N 1
ATOM 1299 C CA . SER A 1 166 ? -25.922 32.906 26.281 1 37.53 166 SER A CA 1
ATOM 1300 C C . SER A 1 166 ? -26.562 32.688 27.656 1 37.53 166 SER A C 1
ATOM 1302 O O . SER A 1 166 ? -27.234 31.688 27.906 1 37.53 166 SER A O 1
ATOM 1304 N N . SER A 1 167 ? -25.859 33 28.703 1 38.31 167 SER A N 1
ATOM 1305 C CA . SER A 1 167 ? -26.484 33.219 30 1 38.31 167 SER A CA 1
ATOM 1306 C C . SER A 1 167 ? -27.797 33.969 29.844 1 38.31 167 SER A C 1
ATOM 1308 O O . SER A 1 167 ? -27.812 35.219 29.75 1 38.31 167 SER A O 1
ATOM 1310 N N . LYS A 1 168 ? -28.688 33.5 28.922 1 38.88 168 LYS A N 1
ATOM 1311 C CA . LYS A 1 168 ? -29.984 34.125 29.172 1 38.88 168 LYS A CA 1
ATOM 1312 C C . LYS A 1 168 ? -30.391 33.938 30.641 1 38.88 168 LYS A C 1
ATOM 1314 O O . LYS A 1 168 ? -30.5 32.812 31.125 1 38.88 168 LYS A O 1
ATOM 1319 N N . THR A 1 169 ? -30.047 34.875 31.5 1 36.19 169 THR A N 1
ATOM 1320 C CA . THR A 1 169 ? -30.719 35.125 32.781 1 36.19 169 THR A CA 1
ATOM 1321 C C . THR A 1 169 ? -32.25 35.125 32.594 1 36.19 169 THR A C 1
ATOM 1323 O O . THR A 1 169 ? -32.844 36.156 32.281 1 36.19 169 THR A O 1
ATOM 1326 N N . SER A 1 170 ? -32.781 34.312 31.656 1 34.66 170 SER A N 1
ATOM 1327 C CA . SER A 1 170 ? -34.25 34.406 31.766 1 34.66 170 SER A CA 1
ATOM 1328 C C . SER A 1 170 ? -34.688 34.125 33.188 1 34.66 170 SER A C 1
ATOM 1330 O O . SER A 1 170 ? -34.031 33.406 33.938 1 34.66 170 SER A O 1
ATOM 1332 N N . SER A 1 171 ? -35.938 34.75 33.656 1 37.62 171 SER A N 1
ATOM 1333 C CA . SER A 1 171 ? -36.906 34.719 34.75 1 37.62 171 SER A CA 1
ATOM 1334 C C . SER A 1 171 ? -37.281 33.281 35.125 1 37.62 171 SER A C 1
ATOM 1336 O O . SER A 1 171 ? -37.156 32.375 34.312 1 37.62 171 SER A O 1
ATOM 1338 N N . ASP A 1 172 ? -37.75 33.031 36.5 1 36.59 172 ASP A N 1
ATOM 1339 C CA . ASP A 1 172 ? -37.969 32 37.5 1 36.59 172 ASP A CA 1
ATOM 1340 C C . ASP A 1 172 ? -38.875 30.906 36.969 1 36.59 172 ASP A C 1
ATOM 1342 O O . ASP A 1 172 ? -39 29.828 37.562 1 36.59 172 ASP A O 1
ATOM 1346 N N . GLU A 1 173 ? -40.062 31.297 36.406 1 38.62 173 GLU A N 1
ATOM 1347 C CA . GLU A 1 173 ? -41.188 30.406 36.75 1 38.62 173 GLU A CA 1
ATOM 1348 C C . GLU A 1 173 ? -41 29.031 36.094 1 38.62 173 GLU A C 1
ATOM 1350 O O . GLU A 1 173 ? -41.125 28 36.75 1 38.62 173 GLU A O 1
ATOM 1355 N N . LYS A 1 174 ? -41.562 28.828 34.844 1 42.88 174 LYS A N 1
ATOM 1356 C CA . LYS A 1 174 ? -42.125 27.578 34.312 1 42.88 174 LYS A CA 1
ATOM 1357 C C . LYS A 1 174 ? -41.031 26.672 33.75 1 42.88 174 LYS A C 1
ATOM 1359 O O . LYS A 1 174 ? -41.312 25.797 32.938 1 42.88 174 LYS A O 1
ATOM 1364 N N . MET A 1 175 ? -39.844 26.766 34.156 1 39.47 175 MET A N 1
ATOM 1365 C CA . MET A 1 175 ? -38.656 26.328 33.406 1 39.47 175 MET A CA 1
ATOM 1366 C C . MET A 1 175 ? -38.344 24.859 33.688 1 39.47 175 MET A C 1
ATOM 1368 O O . MET A 1 175 ? -37.312 24.359 33.281 1 39.47 175 MET A O 1
ATOM 1372 N N . ASN A 1 176 ? -39.156 24.234 34.25 1 42.09 176 ASN A N 1
ATOM 1373 C CA . ASN A 1 176 ? -38.688 22.906 34.656 1 42.09 176 ASN A CA 1
ATOM 1374 C C . ASN A 1 176 ? -38.562 21.969 33.438 1 42.09 176 ASN A C 1
ATOM 1376 O O . ASN A 1 176 ? -37.688 21.094 33.406 1 42.09 176 ASN A O 1
ATOM 1380 N N . GLU A 1 177 ? -39.562 21.844 32.656 1 44.88 177 GLU A N 1
ATOM 1381 C CA . GLU A 1 177 ? -39.531 20.734 31.688 1 44.88 177 GLU A CA 1
ATOM 1382 C C . GLU A 1 177 ? -38.531 20.969 30.578 1 44.88 177 GLU A C 1
ATOM 1384 O O . GLU A 1 177 ? -38.125 20.016 29.891 1 44.88 177 GLU A O 1
ATOM 1389 N N . LYS A 1 178 ? -38.25 22.141 30.172 1 43.66 178 LYS A N 1
ATOM 1390 C CA . LYS A 1 178 ? -37.406 22.453 29.031 1 43.66 178 LYS A CA 1
ATOM 1391 C C . LYS A 1 178 ? -35.906 22.297 29.406 1 43.66 178 LYS A C 1
ATOM 1393 O O . LYS A 1 178 ? -35.031 22.484 28.562 1 43.66 178 LYS A O 1
ATOM 1398 N N . LYS A 1 179 ? -35.719 22.047 30.672 1 47.72 179 LYS A N 1
ATOM 1399 C CA . LYS A 1 179 ? -34.344 21.922 31.078 1 47.72 179 LYS A CA 1
ATOM 1400 C C . LYS A 1 179 ? -33.75 20.594 30.594 1 47.72 179 LYS A C 1
ATOM 1402 O O . LYS A 1 179 ? -32.562 20.516 30.281 1 47.72 179 LYS A O 1
ATOM 1407 N N . ASN A 1 180 ? -34.625 19.609 30.578 1 48.91 180 ASN A N 1
ATOM 1408 C CA . ASN A 1 180 ? -34 18.344 30.203 1 48.91 180 ASN A CA 1
ATOM 1409 C C . ASN A 1 180 ? -33.625 18.312 28.734 1 48.91 180 ASN A C 1
ATOM 1411 O O . ASN A 1 180 ? -32.594 17.766 28.359 1 48.91 180 ASN A O 1
ATOM 1415 N N . ALA A 1 181 ? -34.469 18.828 27.953 1 48.03 181 ALA A N 1
ATOM 1416 C CA . ALA A 1 181 ? -34.219 18.859 26.531 1 48.03 181 ALA A CA 1
ATOM 1417 C C . ALA A 1 181 ? -33.094 19.828 26.188 1 48.03 181 ALA A C 1
ATOM 1419 O O . ALA A 1 181 ? -32.281 19.562 25.297 1 48.03 181 ALA A O 1
ATOM 1420 N N . ALA A 1 182 ? -33.062 20.906 26.891 1 45.69 182 ALA A N 1
ATOM 1421 C CA . ALA A 1 182 ? -32 21.875 26.688 1 45.69 182 ALA A CA 1
ATOM 1422 C C . ALA A 1 182 ? -30.656 21.328 27.141 1 45.69 182 ALA A C 1
ATOM 1424 O O . ALA A 1 182 ? -29.641 21.578 26.5 1 45.69 182 ALA A O 1
ATOM 1425 N N . LYS A 1 183 ? -30.656 20.5 28.141 1 54.88 183 LYS A N 1
ATOM 1426 C CA . LYS A 1 183 ? -29.422 19.891 28.609 1 54.88 183 LYS A CA 1
ATOM 1427 C C . LYS A 1 183 ? -28.891 18.859 27.609 1 54.88 183 LYS A C 1
ATOM 1429 O O . LYS A 1 183 ? -27.688 18.75 27.422 1 54.88 183 LYS A O 1
ATOM 1434 N N . THR A 1 184 ? -29.766 18.078 26.922 1 54.62 184 THR A N 1
ATOM 1435 C CA . THR A 1 184 ? -29.312 17.078 25.953 1 54.62 184 THR A CA 1
ATOM 1436 C C . THR A 1 184 ? -28.75 17.75 24.703 1 54.62 184 THR A C 1
ATOM 1438 O O . THR A 1 184 ? -27.703 17.328 24.203 1 54.62 184 THR A O 1
ATOM 1441 N N . VAL A 1 185 ? -29.422 18.797 24.188 1 55.47 185 VAL A N 1
ATOM 1442 C CA . VAL A 1 185 ? -28.938 19.5 23.016 1 55.47 185 VAL A CA 1
ATOM 1443 C C . VAL A 1 185 ? -27.656 20.25 23.344 1 55.47 185 VAL A C 1
ATOM 1445 O O . VAL A 1 185 ? -26.719 20.266 22.531 1 55.47 185 VAL A O 1
ATOM 1448 N N . SER A 1 186 ? -27.641 20.797 24.578 1 60.66 186 SER A N 1
ATOM 1449 C CA . SER A 1 186 ? -26.422 21.5 25 1 60.66 186 SER A CA 1
ATOM 1450 C C . SER A 1 186 ? -25.25 20.531 25.156 1 60.66 186 SER A C 1
ATOM 1452 O O . SER A 1 186 ? -24.125 20.828 24.75 1 60.66 186 SER A O 1
ATOM 1454 N N . ASN A 1 187 ? -25.562 19.281 25.594 1 65.56 187 ASN A N 1
ATOM 1455 C CA . ASN A 1 187 ? -24.516 18.266 25.75 1 65.56 187 ASN A CA 1
ATOM 1456 C C . ASN A 1 187 ? -24.016 17.781 24.406 1 65.56 187 ASN A C 1
ATOM 1458 O O . ASN A 1 187 ? -22.812 17.562 24.219 1 65.56 187 ASN A O 1
ATOM 1462 N N . THR A 1 188 ? -24.875 17.656 23.453 1 66.88 188 THR A N 1
ATOM 1463 C CA . THR A 1 188 ? -24.5 17.219 22.109 1 66.88 188 THR A CA 1
ATOM 1464 C C . THR A 1 188 ? -23.672 18.281 21.406 1 66.88 188 THR A C 1
ATOM 1466 O O . THR A 1 188 ? -22.703 17.969 20.719 1 66.88 188 THR A O 1
ATOM 1469 N N . ASP A 1 189 ? -24.125 19.516 21.641 1 72.25 189 ASP A N 1
ATOM 1470 C CA . ASP A 1 189 ? -23.406 20.625 21.016 1 72.25 189 ASP A CA 1
ATOM 1471 C C . ASP A 1 189 ? -22 20.781 21.625 1 72.25 189 ASP A C 1
ATOM 1473 O O . ASP A 1 189 ? -21.031 21.031 20.906 1 72.25 189 ASP A O 1
ATOM 1477 N N . ASP A 1 190 ? -22.016 20.5 22.875 1 76.88 190 ASP A N 1
ATOM 1478 C CA . ASP A 1 190 ? -20.734 20.594 23.562 1 76.88 190 ASP A CA 1
ATOM 1479 C C . ASP A 1 190 ? -19.797 19.453 23.125 1 76.88 190 ASP A C 1
ATOM 1481 O O . ASP A 1 190 ? -18.609 19.672 22.906 1 76.88 190 ASP A O 1
ATOM 1485 N N . SER A 1 191 ? -20.375 18.312 22.891 1 83.31 191 SER A N 1
ATOM 1486 C CA . SER A 1 191 ? -19.578 17.172 22.453 1 83.31 191 SER A CA 1
ATOM 1487 C C . SER A 1 191 ? -19.078 17.359 21.031 1 83.31 191 SER A C 1
ATOM 1489 O O . SER A 1 191 ? -17.938 17 20.719 1 83.31 191 SER A O 1
ATOM 1491 N N . GLN A 1 192 ? -19.828 17.891 20.219 1 82.94 192 GLN A N 1
ATOM 1492 C CA . GLN A 1 192 ? -19.438 18.141 18.844 1 82.94 192 GLN A CA 1
ATOM 1493 C C . GLN A 1 192 ? -18.344 19.203 18.766 1 82.94 192 GLN A C 1
ATOM 1495 O O . GLN A 1 192 ? -17.422 19.094 17.969 1 82.94 192 GLN A O 1
ATOM 1500 N N . THR A 1 193 ? -18.578 20.172 19.547 1 84.5 193 THR A N 1
ATOM 1501 C CA . THR A 1 193 ? -17.578 21.25 19.578 1 84.5 193 THR A CA 1
ATOM 1502 C C . THR A 1 193 ? -16.25 20.719 20.094 1 84.5 193 THR A C 1
ATOM 1504 O O . THR A 1 193 ? -15.188 21.062 19.562 1 84.5 193 THR A O 1
ATOM 1507 N N . LYS A 1 194 ? -16.359 19.922 21.109 1 87.5 194 LYS A N 1
ATOM 1508 C CA . LYS A 1 194 ? -15.141 19.328 21.656 1 87.5 194 LYS A CA 1
ATOM 1509 C C . LYS A 1 194 ? -14.461 18.422 20.625 1 87.5 194 LYS A C 1
ATOM 1511 O O . LYS A 1 194 ? -13.234 18.438 20.516 1 87.5 194 LYS A O 1
ATOM 1516 N N . ALA A 1 195 ? -15.18 17.688 19.906 1 88.88 195 ALA A N 1
ATOM 1517 C CA . ALA A 1 195 ? -14.641 16.812 18.875 1 88.88 195 ALA A CA 1
ATOM 1518 C C . ALA A 1 195 ? -13.977 17.625 17.766 1 88.88 195 ALA A C 1
ATOM 1520 O O . ALA A 1 195 ? -12.914 17.25 17.266 1 88.88 195 ALA A O 1
ATOM 1521 N N . GLN A 1 196 ? -14.57 18.656 17.438 1 89.88 196 GLN A N 1
ATOM 1522 C CA . GLN A 1 196 ? -14.016 19.516 16.406 1 89.88 196 GLN A CA 1
ATOM 1523 C C . GLN A 1 196 ? -12.711 20.156 16.859 1 89.88 196 GLN A C 1
ATOM 1525 O O . GLN A 1 196 ? -11.75 20.25 16.094 1 89.88 196 GLN A O 1
ATOM 1530 N N . ARG A 1 197 ? -12.672 20.609 18.062 1 93.12 197 ARG A N 1
ATOM 1531 C CA . ARG A 1 197 ? -11.461 21.234 18.609 1 93.12 197 ARG A CA 1
ATOM 1532 C C . ARG A 1 197 ? -10.32 20.234 18.688 1 93.12 197 ARG A C 1
ATOM 1534 O O . ARG A 1 197 ? -9.172 20.547 18.391 1 93.12 197 ARG A O 1
ATOM 1541 N N . THR A 1 198 ? -10.648 19.047 19.078 1 94.12 198 THR A N 1
ATOM 1542 C CA . THR A 1 198 ? -9.648 17.984 19.141 1 94.12 198 THR A CA 1
ATOM 1543 C C . THR A 1 198 ? -9.078 17.688 17.766 1 94.12 198 THR A C 1
ATOM 1545 O O . THR A 1 198 ? -7.871 17.5 17.609 1 94.12 198 THR A O 1
ATOM 1548 N N . ALA A 1 199 ? -9.93 17.656 16.797 1 94.38 199 ALA A N 1
ATOM 1549 C CA . ALA A 1 199 ? -9.484 17.391 15.422 1 94.38 199 ALA A CA 1
ATOM 1550 C C . ALA A 1 199 ? -8.547 18.5 14.93 1 94.38 199 ALA A C 1
ATOM 1552 O O . ALA A 1 199 ? -7.543 18.219 14.273 1 94.38 199 ALA A O 1
ATOM 1553 N N . LEU A 1 200 ? -8.914 19.688 15.227 1 95.44 200 LEU A N 1
ATOM 1554 C CA . LEU A 1 200 ? -8.086 20.812 14.82 1 95.44 200 LEU A CA 1
ATOM 1555 C C . LEU A 1 200 ? -6.746 20.797 15.547 1 95.44 200 LEU A C 1
ATOM 1557 O O . LEU A 1 200 ? -5.707 21.078 14.953 1 95.44 200 LEU A O 1
ATOM 1561 N N . MET A 1 201 ? -6.77 20.516 16.812 1 96.88 201 MET A N 1
ATOM 1562 C CA . MET A 1 201 ? -5.531 20.422 17.578 1 96.88 201 MET A CA 1
ATOM 1563 C C . MET A 1 201 ? -4.625 19.328 17.031 1 96.88 201 MET A C 1
ATOM 1565 O O . MET A 1 201 ? -3.414 19.516 16.922 1 96.88 201 MET A O 1
ATOM 1569 N N . LYS A 1 202 ? -5.18 18.203 16.688 1 97.31 202 LYS A N 1
ATOM 1570 C CA . LYS A 1 202 ? -4.406 17.109 16.078 1 97.31 202 LYS A CA 1
ATOM 1571 C C . LYS A 1 202 ? -3.771 17.562 14.766 1 97.31 202 LYS A C 1
ATOM 1573 O O . LYS A 1 202 ? -2.613 17.25 14.492 1 97.31 202 LYS A O 1
ATOM 1578 N N . ARG A 1 203 ? -4.523 18.234 14.039 1 97.69 203 ARG A N 1
ATOM 1579 C CA . ARG A 1 203 ? -4.023 18.75 12.766 1 97.69 203 ARG A CA 1
ATOM 1580 C C . ARG A 1 203 ? -2.83 19.672 12.984 1 97.69 203 ARG A C 1
ATOM 1582 O O . ARG A 1 203 ? -1.841 19.594 12.25 1 97.69 203 ARG A O 1
ATOM 1589 N N . ILE A 1 204 ? -2.928 20.516 13.93 1 98.38 204 ILE A N 1
ATOM 1590 C CA . ILE A 1 204 ? -1.843 21.438 14.242 1 98.38 204 ILE A CA 1
ATOM 1591 C C . ILE A 1 204 ? -0.604 20.641 14.672 1 98.38 204 ILE A C 1
ATOM 1593 O O . ILE A 1 204 ? 0.505 20.922 14.211 1 98.38 204 ILE A O 1
ATOM 1597 N N . VAL A 1 205 ? -0.792 19.688 15.5 1 98.38 205 VAL A N 1
ATOM 1598 C CA . VAL A 1 205 ? 0.326 18.891 16 1 98.38 205 VAL A CA 1
ATOM 1599 C C . VAL A 1 205 ? 0.956 18.109 14.859 1 98.38 205 VAL A C 1
ATOM 1601 O O . VAL A 1 205 ? 2.17 18.156 14.648 1 98.38 205 VAL A O 1
ATOM 1604 N N . VAL A 1 206 ? 0.192 17.422 14.086 1 98.56 206 VAL A N 1
ATOM 1605 C CA . VAL A 1 206 ? 0.674 16.547 13.023 1 98.56 206 VAL A CA 1
ATOM 1606 C C . VAL A 1 206 ? 1.343 17.375 11.93 1 98.56 206 VAL A C 1
ATOM 1608 O O . VAL A 1 206 ? 2.504 17.141 11.586 1 98.56 206 VAL A O 1
ATOM 1611 N N . ASP A 1 207 ? 0.628 18.359 11.438 1 98.75 207 ASP A N 1
ATOM 1612 C CA . ASP A 1 207 ? 1.147 19.141 10.32 1 98.75 207 ASP A CA 1
ATOM 1613 C C . ASP A 1 207 ? 2.268 20.062 10.773 1 98.75 207 ASP A C 1
ATOM 1615 O O . ASP A 1 207 ? 3.193 20.359 10.016 1 98.75 207 ASP A O 1
ATOM 1619 N N . GLY A 1 208 ? 2.17 20.531 12.062 1 98.5 208 GLY A N 1
ATOM 1620 C CA . GLY A 1 208 ? 3.264 21.312 12.609 1 98.5 208 GLY A CA 1
ATOM 1621 C C . GLY A 1 208 ? 4.562 20.531 12.711 1 98.5 208 GLY A C 1
ATOM 1622 O O . GLY A 1 208 ? 5.629 21.047 12.367 1 98.5 208 GLY A O 1
ATOM 1623 N N . CYS A 1 209 ? 4.473 19.328 13.141 1 98.31 209 CYS A N 1
ATOM 1624 C CA . CYS A 1 209 ? 5.645 18.453 13.203 1 98.31 209 CYS A CA 1
ATOM 1625 C C . CYS A 1 209 ? 6.168 1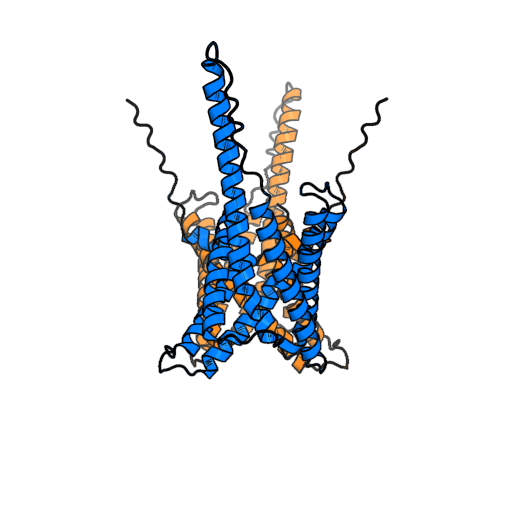8.141 11.812 1 98.31 209 CYS A C 1
ATOM 1627 O O . CYS A 1 209 ? 7.375 18.172 11.57 1 98.31 209 CYS A O 1
ATOM 1629 N N . ASP A 1 210 ? 5.312 17.891 10.867 1 98.5 210 ASP A N 1
ATOM 1630 C CA . ASP A 1 210 ? 5.711 17.469 9.531 1 98.5 210 ASP A CA 1
ATOM 1631 C C . ASP A 1 210 ? 6.285 18.625 8.734 1 98.5 210 ASP A C 1
ATOM 1633 O O . ASP A 1 210 ? 7.008 18.422 7.754 1 98.5 210 ASP A O 1
ATOM 1637 N N . LEU A 1 211 ? 5.977 19.859 9.164 1 98.38 211 LEU A N 1
ATOM 1638 C CA . LEU A 1 211 ? 6.457 21.047 8.477 1 98.38 211 LEU A CA 1
ATOM 1639 C C . LEU A 1 211 ? 7.98 21.109 8.477 1 98.38 211 LEU A C 1
ATOM 1641 O O . LEU A 1 211 ? 8.586 21.656 7.559 1 98.38 211 LEU A O 1
ATOM 1645 N N . LEU A 1 212 ? 8.609 20.516 9.438 1 98.12 212 LEU A N 1
ATOM 1646 C CA . LEU A 1 212 ? 10.055 20.562 9.594 1 98.12 212 LEU A CA 1
ATOM 1647 C C . LEU A 1 212 ? 10.742 19.766 8.484 1 98.12 212 LEU A C 1
ATOM 1649 O O . LEU A 1 212 ? 11.859 20.094 8.078 1 98.12 212 LEU A O 1
ATOM 1653 N N . ILE A 1 213 ? 10.117 18.797 7.945 1 97.88 213 ILE A N 1
ATOM 1654 C CA . ILE A 1 213 ? 10.727 17.875 6.984 1 97.88 213 ILE A CA 1
ATOM 1655 C C . ILE A 1 213 ? 11 18.609 5.676 1 97.88 213 ILE A C 1
ATOM 1657 O O . ILE A 1 213 ? 12.156 18.766 5.27 1 97.88 213 ILE A O 1
ATOM 1661 N N . PRO A 1 214 ? 9.938 19.141 5.047 1 98.38 214 PRO A N 1
ATOM 1662 C CA . PRO A 1 214 ? 10.242 19.875 3.82 1 98.38 214 PRO A CA 1
ATOM 1663 C C . PRO A 1 214 ? 11.023 21.172 4.086 1 98.38 214 PRO A C 1
ATOM 1665 O O . PRO A 1 214 ? 11.82 21.594 3.252 1 98.38 214 PRO A O 1
ATOM 1668 N N . GLY A 1 215 ? 10.852 21.812 5.266 1 98.31 215 GLY A N 1
ATOM 1669 C CA . GLY A 1 215 ? 11.602 23 5.605 1 98.31 215 GLY A CA 1
ATOM 1670 C C . GLY A 1 215 ? 13.102 22.781 5.633 1 98.31 215 GLY A C 1
ATOM 1671 O O . GLY A 1 215 ? 13.875 23.625 5.184 1 98.31 215 GLY A O 1
ATOM 1672 N N . VAL A 1 216 ? 13.477 21.688 6.133 1 97.38 216 VAL A N 1
ATOM 1673 C CA . VAL A 1 216 ? 14.898 21.359 6.199 1 97.38 216 VAL A CA 1
ATOM 1674 C C . VAL A 1 216 ? 15.398 20.938 4.816 1 97.38 216 VAL A C 1
ATOM 1676 O O . VAL A 1 216 ? 16.484 21.328 4.398 1 97.38 216 VAL A O 1
ATOM 1679 N N . PHE A 1 217 ? 14.648 20.172 4.098 1 96.38 217 PHE A N 1
ATOM 1680 C CA . PHE A 1 217 ? 15.039 19.672 2.781 1 96.38 217 PHE A CA 1
ATOM 1681 C C . PHE A 1 217 ? 15.328 20.828 1.832 1 96.38 217 PHE A C 1
ATOM 1683 O O . PHE A 1 217 ? 16.312 20.797 1.088 1 96.38 217 PHE A O 1
ATOM 1690 N N . VAL A 1 218 ? 14.445 21.859 1.858 1 97.62 218 VAL A N 1
ATOM 1691 C CA . VAL A 1 218 ? 14.594 22.969 0.931 1 97.62 218 VAL A CA 1
ATOM 1692 C C . VAL A 1 218 ? 15.617 23.969 1.476 1 97.62 218 VAL A C 1
ATOM 1694 O O . VAL A 1 218 ? 16.016 24.906 0.776 1 97.62 218 VAL A O 1
ATOM 1697 N N . GLY A 1 219 ? 16.047 23.844 2.727 1 96.94 219 GLY A N 1
ATOM 1698 C CA . GLY A 1 219 ? 17.094 24.672 3.318 1 96.94 219 GLY A CA 1
ATOM 1699 C C . GLY A 1 219 ? 16.562 25.891 4.039 1 96.94 219 GLY A C 1
ATOM 1700 O O . GLY A 1 219 ? 17.297 26.828 4.316 1 96.94 219 GLY A O 1
ATOM 1701 N N . TRP A 1 220 ? 15.273 25.875 4.285 1 97.94 220 TRP A N 1
ATOM 1702 C CA . TRP A 1 220 ? 14.656 27.047 4.918 1 97.94 220 TRP A CA 1
ATOM 1703 C C . TRP A 1 220 ? 14.758 26.953 6.438 1 97.94 220 TRP A C 1
ATOM 1705 O O . TRP A 1 220 ? 14.602 27.953 7.137 1 97.94 220 TRP A O 1
ATOM 1715 N N . MET A 1 221 ? 14.977 25.75 6.973 1 97 221 MET A N 1
ATOM 1716 C CA . MET A 1 221 ? 15.078 25.516 8.414 1 97 221 MET A CA 1
ATOM 1717 C C . MET A 1 221 ? 16.312 24.688 8.75 1 97 221 MET A C 1
ATOM 1719 O O . MET A 1 221 ? 16.719 23.828 7.965 1 97 221 MET A O 1
ATOM 1723 N N . GLN A 1 222 ? 16.953 25.016 9.867 1 96.88 222 GLN A N 1
ATOM 1724 C CA . GLN A 1 222 ? 18.062 24.234 10.383 1 96.88 222 GLN A CA 1
ATOM 1725 C C . GLN A 1 222 ? 17.672 23.453 11.625 1 96.88 222 GLN A C 1
ATOM 1727 O O . GLN A 1 222 ? 17.625 24 12.727 1 96.88 222 GLN A O 1
ATOM 1732 N N . VAL A 1 223 ? 17.281 22.281 11.453 1 96.12 223 VAL A N 1
ATOM 1733 C CA . VAL A 1 223 ? 16.844 21.375 12.508 1 96.12 223 VAL A CA 1
ATOM 1734 C C . VAL A 1 223 ? 17.656 20.078 12.453 1 96.12 223 VAL A C 1
ATOM 1736 O O . VAL A 1 223 ? 18.016 19.609 11.367 1 96.12 223 VAL A O 1
ATOM 1739 N N . SER A 1 224 ? 18.016 19.562 13.578 1 96.12 224 SER A N 1
ATOM 1740 C CA . SER A 1 224 ? 18.828 18.359 13.633 1 96.12 224 SER A CA 1
ATOM 1741 C C . SER A 1 224 ? 18.047 17.141 13.133 1 96.12 224 SER A C 1
ATOM 1743 O O . SER A 1 224 ? 16.812 17.109 13.219 1 96.12 224 SER A O 1
ATOM 1745 N N . ASP A 1 225 ? 18.766 16.109 12.711 1 94.19 225 ASP A N 1
ATOM 1746 C CA . ASP A 1 225 ? 18.156 14.867 12.273 1 94.19 225 ASP A CA 1
ATOM 1747 C C . ASP A 1 225 ? 17.422 14.172 13.422 1 94.19 225 ASP A C 1
ATOM 1749 O O . ASP A 1 225 ? 16.406 13.516 13.211 1 94.19 225 ASP A O 1
ATOM 1753 N N . LEU A 1 226 ? 17.922 14.312 14.547 1 95.81 226 LEU A N 1
ATOM 1754 C CA . LEU A 1 226 ? 17.266 13.75 15.727 1 95.81 226 LEU A CA 1
ATOM 1755 C C . LEU A 1 226 ? 15.883 14.352 15.914 1 95.81 226 LEU A C 1
ATOM 1757 O O . LEU A 1 226 ? 14.906 13.625 16.141 1 95.81 226 LEU A O 1
ATOM 1761 N N . MET A 1 227 ? 15.828 15.664 15.852 1 96.81 227 MET A N 1
ATOM 1762 C CA . MET A 1 227 ? 14.555 16.359 16.016 1 96.81 227 MET A CA 1
ATOM 1763 C C . MET A 1 227 ? 13.578 15.961 14.914 1 96.81 227 MET A C 1
ATOM 1765 O O . MET A 1 227 ? 12.383 15.766 15.172 1 96.81 227 MET A O 1
ATOM 1769 N N . ILE A 1 228 ? 14.031 15.828 13.711 1 96.56 228 ILE A N 1
ATOM 1770 C CA . ILE A 1 228 ? 13.188 15.391 12.602 1 96.56 228 ILE A CA 1
ATOM 1771 C C . ILE A 1 228 ? 12.648 13.992 12.883 1 96.56 228 ILE A C 1
ATOM 1773 O O . ILE A 1 228 ? 11.461 13.734 12.688 1 96.56 228 ILE A O 1
ATOM 1777 N N . GLY A 1 229 ? 13.508 13.078 13.352 1 96.88 229 GLY A N 1
ATOM 1778 C CA . GLY A 1 229 ? 13.078 11.734 13.695 1 96.88 229 GLY A CA 1
ATOM 1779 C C . GLY A 1 229 ? 12.016 11.703 14.773 1 96.88 229 GLY A C 1
ATOM 1780 O O . GLY A 1 229 ? 11.016 10.992 14.648 1 96.88 229 GLY A O 1
ATOM 1781 N N . VAL A 1 230 ? 12.156 12.484 15.75 1 97.94 230 VAL A N 1
ATOM 1782 C CA . VAL A 1 230 ? 11.227 12.523 16.875 1 97.94 230 VAL A CA 1
ATOM 1783 C C . VAL A 1 230 ? 9.883 13.078 16.406 1 97.94 230 VAL A C 1
ATOM 1785 O O . VAL A 1 230 ? 8.828 12.516 16.719 1 97.94 230 VAL A O 1
ATOM 1788 N N . THR A 1 231 ? 9.945 14.18 15.688 1 97.94 231 THR A N 1
ATOM 1789 C CA . THR A 1 231 ? 8.703 14.805 15.234 1 97.94 231 THR A CA 1
ATOM 1790 C C . THR A 1 231 ? 7.973 13.898 14.25 1 97.94 231 THR A C 1
ATOM 1792 O O . THR A 1 231 ? 6.742 13.875 14.219 1 97.94 231 THR A O 1
ATOM 1795 N N . MET A 1 232 ? 8.75 13.133 13.492 1 98 232 MET A N 1
ATOM 1796 C CA . MET A 1 232 ? 8.125 12.18 12.578 1 98 232 MET A CA 1
ATOM 1797 C C . MET A 1 232 ? 7.406 11.078 13.352 1 98 232 MET A C 1
ATOM 1799 O O . MET A 1 232 ? 6.316 10.656 12.961 1 98 232 MET A O 1
ATOM 1803 N N . VAL A 1 233 ? 7.98 10.633 14.398 1 98.5 233 VAL A N 1
ATOM 1804 C CA . VAL A 1 233 ? 7.324 9.617 15.227 1 98.5 233 VAL A CA 1
ATOM 1805 C C . VAL A 1 233 ? 6.027 10.18 15.805 1 98.5 233 VAL A C 1
ATOM 1807 O O . VAL A 1 233 ? 4.98 9.539 15.727 1 98.5 233 VAL A O 1
ATOM 1810 N N . ILE A 1 234 ? 6.07 11.398 16.297 1 98.5 234 ILE A N 1
ATOM 1811 C CA . ILE A 1 234 ? 4.914 12.023 16.922 1 98.5 234 ILE A CA 1
ATOM 1812 C C . ILE A 1 234 ? 3.783 12.164 15.914 1 98.5 234 ILE A C 1
ATOM 1814 O O . ILE A 1 234 ? 2.656 11.734 16.156 1 98.5 234 ILE A O 1
ATOM 1818 N N . SER A 1 235 ? 4.078 12.75 14.789 1 98.62 235 SER A N 1
ATOM 1819 C CA . SER A 1 235 ? 3.027 12.977 13.797 1 98.62 235 SER A CA 1
ATOM 1820 C C . SER A 1 235 ? 2.482 11.656 13.266 1 98.62 235 SER A C 1
ATOM 1822 O O . SER A 1 235 ? 1.288 11.539 12.984 1 98.62 235 SER A O 1
ATOM 1824 N N . THR A 1 236 ? 3.357 10.617 13.164 1 98.62 236 THR A N 1
ATOM 1825 C CA . THR A 1 236 ? 2.916 9.32 12.656 1 98.62 236 THR A CA 1
ATOM 1826 C C . THR A 1 236 ? 1.978 8.648 13.656 1 98.62 236 THR A C 1
ATOM 1828 O O . THR A 1 236 ? 0.938 8.109 13.266 1 98.62 236 THR A O 1
ATOM 1831 N N . VAL A 1 237 ? 2.295 8.703 14.898 1 98.25 237 VAL A N 1
ATOM 1832 C CA . VAL A 1 237 ? 1.48 8.055 15.922 1 98.25 237 VAL A CA 1
ATOM 1833 C C . VAL A 1 237 ? 0.127 8.758 16.016 1 98.25 237 VAL A C 1
ATOM 1835 O O . VAL A 1 237 ? -0.917 8.102 16.062 1 98.25 237 VAL A O 1
ATOM 1838 N N . VAL A 1 238 ? 0.103 10.039 15.992 1 97.94 238 VAL A N 1
ATOM 1839 C CA . VAL A 1 238 ? -1.134 10.797 16.125 1 97.94 238 VAL A CA 1
ATOM 1840 C C . VAL A 1 238 ? -2.014 10.578 14.898 1 97.94 238 VAL A C 1
ATOM 1842 O O . VAL A 1 238 ? -3.191 10.234 15.023 1 97.94 238 VAL A O 1
ATOM 1845 N N . SER A 1 239 ? -1.472 10.742 13.766 1 97.5 239 SER A N 1
ATOM 1846 C CA . SER A 1 239 ? -2.254 10.547 12.547 1 97.5 239 SER A CA 1
ATOM 1847 C C . SER A 1 239 ? -2.592 9.078 12.328 1 97.5 239 SER A C 1
ATOM 1849 O O . SER A 1 239 ? -3.615 8.758 11.727 1 97.5 239 SER A O 1
ATOM 1851 N N . GLY A 1 240 ? -1.695 8.195 12.758 1 97.31 240 GLY A N 1
ATOM 1852 C CA . GLY A 1 240 ? -1.972 6.77 12.688 1 97.31 240 GLY A CA 1
ATOM 1853 C C . GLY A 1 240 ? -3.172 6.352 13.516 1 97.31 240 GLY A C 1
ATOM 1854 O O . GLY A 1 240 ? -3.895 5.426 13.148 1 97.31 240 GLY A O 1
ATOM 1855 N N . GLY A 1 241 ? -3.314 7.043 14.648 1 95.75 241 GLY A N 1
ATOM 1856 C CA . GLY A 1 241 ? -4.496 6.777 15.461 1 95.75 241 GLY A CA 1
ATOM 1857 C C . GLY A 1 241 ? -5.793 7.027 14.719 1 95.75 241 GLY A C 1
ATOM 1858 O O . GLY A 1 241 ? -6.727 6.227 14.805 1 95.75 241 GLY A O 1
ATOM 1859 N N . ASP A 1 242 ? -5.852 8.039 14 1 93.75 242 ASP A N 1
ATOM 1860 C CA . ASP A 1 242 ? -7.031 8.352 13.203 1 93.75 242 ASP A CA 1
ATOM 1861 C C . ASP A 1 242 ? -7.246 7.309 12.109 1 93.75 242 ASP A C 1
ATOM 1863 O O . ASP A 1 242 ? -8.375 6.871 11.875 1 93.75 242 ASP A O 1
ATOM 1867 N N . ALA A 1 243 ? -6.203 6.934 11.5 1 94.75 243 ALA A N 1
ATOM 1868 C CA . ALA A 1 243 ? -6.285 5.93 10.445 1 94.75 243 ALA A CA 1
ATOM 1869 C C . ALA A 1 243 ? -6.738 4.582 11 1 94.75 243 ALA A C 1
ATOM 1871 O O . ALA A 1 243 ? -7.465 3.844 10.336 1 94.75 243 ALA A O 1
ATOM 1872 N N . TRP A 1 244 ? -6.223 4.324 12.18 1 96.38 244 TRP A N 1
ATOM 1873 C CA . TRP A 1 244 ? -6.594 3.08 12.844 1 96.38 244 TRP A CA 1
ATOM 1874 C C . TRP A 1 244 ? -8.102 3.01 13.062 1 96.38 244 TRP A C 1
ATOM 1876 O O . TRP A 1 244 ? -8.734 2 12.742 1 96.38 244 TRP A O 1
ATOM 1886 N N . VAL A 1 245 ? -8.711 4.098 13.547 1 94.75 245 VAL A N 1
ATOM 1887 C CA . VAL A 1 245 ? -10.141 4.148 13.812 1 94.75 245 VAL A CA 1
ATOM 1888 C C . VAL A 1 245 ? -10.914 4.031 12.5 1 94.75 245 VAL A C 1
ATOM 1890 O O . VAL A 1 245 ? -11.891 3.279 12.414 1 94.75 245 VAL A O 1
ATOM 1893 N N . LYS A 1 246 ? -10.492 4.668 11.539 1 93.38 246 LYS A N 1
ATOM 1894 C CA . LYS A 1 246 ? -11.164 4.66 10.242 1 93.38 246 LYS A CA 1
ATOM 1895 C C . LYS A 1 246 ? -11.133 3.268 9.617 1 93.38 246 LYS A C 1
ATOM 1897 O O . LYS A 1 246 ? -12.078 2.867 8.93 1 93.38 246 LYS A O 1
ATOM 1902 N N . ALA A 1 247 ? -10.141 2.52 9.797 1 93.38 247 ALA A N 1
ATOM 1903 C CA . ALA A 1 247 ? -9.938 1.211 9.18 1 93.38 247 ALA A CA 1
ATOM 1904 C C . ALA A 1 247 ? -10.867 0.167 9.797 1 93.38 247 ALA A C 1
ATOM 1906 O O . ALA A 1 247 ? -11.047 -0.917 9.234 1 93.38 247 ALA A O 1
ATOM 1907 N N . GLN A 1 248 ? -11.391 0.467 11.031 1 92.25 248 GLN A N 1
ATOM 1908 C CA . GLN A 1 248 ? -12.242 -0.511 11.703 1 92.25 248 GLN A CA 1
ATOM 1909 C C . GLN A 1 248 ? -13.688 -0.408 11.227 1 92.25 248 GLN A C 1
ATOM 1911 O O . GLN A 1 248 ? -14.508 -1.274 11.523 1 92.25 248 GLN A O 1
ATOM 1916 N N . GLY A 1 249 ? -14.227 0.664 10.586 1 78.06 249 GLY A N 1
ATOM 1917 C CA . GLY A 1 249 ? -15.609 0.841 10.172 1 78.06 249 GLY A CA 1
ATOM 1918 C C . GLY A 1 249 ? -15.852 0.42 8.734 1 78.06 249 GLY A C 1
ATOM 1919 O O . GLY A 1 249 ? -14.906 0.226 7.965 1 78.06 249 GLY A O 1
ATOM 1920 N N . MET B 1 1 ? -48.875 16.703 -15.352 1 30.11 1 MET B N 1
ATOM 1921 C CA . MET B 1 1 ? -47.812 15.766 -15.75 1 30.11 1 MET B CA 1
ATOM 1922 C C . MET B 1 1 ? -46.469 16.203 -15.172 1 30.11 1 MET B C 1
ATOM 1924 O O . MET B 1 1 ? -45.844 17.141 -15.656 1 30.11 1 MET B O 1
ATOM 1928 N N . THR B 1 2 ? -46.312 16.141 -13.875 1 36.94 2 THR B N 1
ATOM 1929 C CA . THR B 1 2 ? -45.094 16.5 -13.148 1 36.94 2 THR B CA 1
ATOM 1930 C C . THR B 1 2 ? -43.938 15.625 -13.578 1 36.94 2 THR B C 1
ATOM 1932 O O . THR B 1 2 ? -44 14.398 -13.453 1 36.94 2 THR B O 1
ATOM 1935 N N . VAL B 1 3 ? -43.156 15.953 -14.617 1 36.88 3 VAL B N 1
ATOM 1936 C CA . VAL B 1 3 ? -41.938 15.297 -15.102 1 36.88 3 VAL B CA 1
ATOM 1937 C C . VAL B 1 3 ? -41.031 14.969 -13.93 1 36.88 3 VAL B C 1
ATOM 1939 O O . VAL B 1 3 ? -40.625 15.867 -13.188 1 36.88 3 VAL B O 1
ATOM 1942 N N . LYS B 1 4 ? -41.188 13.789 -13.328 1 39.84 4 LYS B N 1
ATOM 1943 C CA . LYS B 1 4 ? -40.156 13.25 -12.453 1 39.84 4 LYS B CA 1
ATOM 1944 C C . LYS B 1 4 ? -38.781 13.562 -13.008 1 39.84 4 LYS B C 1
ATOM 1946 O O . LYS B 1 4 ? -38.438 13.172 -14.125 1 39.84 4 LYS B O 1
ATOM 1951 N N . THR B 1 5 ? -38.312 14.75 -12.836 1 37.91 5 THR B N 1
ATOM 1952 C CA . THR B 1 5 ? -36.906 14.992 -13.117 1 37.91 5 THR B CA 1
ATOM 1953 C C . THR B 1 5 ? -36.062 13.812 -12.656 1 37.91 5 THR B C 1
ATOM 1955 O O . THR B 1 5 ? -36.031 13.492 -11.461 1 37.91 5 THR B O 1
ATOM 1958 N N . LEU B 1 6 ? -36.094 12.734 -13.469 1 38.34 6 LEU B N 1
ATOM 1959 C CA . LEU B 1 6 ? -35.125 11.656 -13.25 1 38.34 6 LEU B CA 1
ATOM 1960 C C . LEU B 1 6 ? -33.812 12.195 -12.711 1 38.34 6 LEU B C 1
ATOM 1962 O O . LEU B 1 6 ? -33.125 12.984 -13.383 1 38.34 6 LEU B O 1
ATOM 1966 N N . THR B 1 7 ? -33.812 12.578 -11.484 1 40.5 7 THR B N 1
ATOM 1967 C CA . THR B 1 7 ? -32.5 12.812 -10.852 1 40.5 7 THR B CA 1
ATOM 1968 C C . THR B 1 7 ? -31.453 11.844 -11.375 1 40.5 7 THR B C 1
ATOM 1970 O O . THR B 1 7 ? -31.578 10.633 -11.18 1 40.5 7 THR B O 1
ATOM 1973 N N . GLN B 1 8 ? -31.016 11.984 -12.656 1 39.62 8 GLN B N 1
ATOM 1974 C CA . GLN B 1 8 ? -29.891 11.258 -13.25 1 39.62 8 GLN B CA 1
ATOM 1975 C C . GLN B 1 8 ? -28.844 10.906 -12.195 1 39.62 8 GLN B C 1
ATOM 1977 O O . GLN B 1 8 ? -28.422 11.766 -11.422 1 39.62 8 GLN B O 1
ATOM 1982 N N . LYS B 1 9 ? -28.922 9.797 -11.664 1 46.44 9 LYS B N 1
ATOM 1983 C CA . LYS B 1 9 ? -27.844 9.312 -10.805 1 46.44 9 LYS B CA 1
ATOM 1984 C C . LYS B 1 9 ? -26.484 9.805 -11.297 1 46.44 9 LYS B C 1
ATOM 1986 O O . LYS B 1 9 ? -26.188 9.703 -12.492 1 46.44 9 LYS B O 1
ATOM 1991 N N . PRO B 1 10 ? -25.891 10.758 -10.758 1 50.28 10 PRO B N 1
ATOM 1992 C CA . PRO B 1 10 ? -24.594 11.258 -11.234 1 50.28 10 PRO B CA 1
ATOM 1993 C C . PRO B 1 10 ? -23.688 10.148 -11.75 1 50.28 10 PRO B C 1
ATOM 1995 O O . PRO B 1 10 ? -23.703 9.031 -11.234 1 50.28 10 PRO B O 1
ATOM 1998 N N . LYS B 1 11 ? -23.391 10.023 -13.07 1 55.31 11 LYS B N 1
ATOM 1999 C CA . LYS B 1 11 ? -22.469 9.125 -13.766 1 55.31 11 LYS B CA 1
ATOM 2000 C C . LYS B 1 11 ? -21.281 8.766 -12.875 1 55.31 11 LYS B C 1
ATOM 2002 O O . LYS B 1 11 ? -20.703 9.633 -12.227 1 55.31 11 LYS B O 1
ATOM 2007 N N . PRO B 1 12 ? -21.172 7.465 -12.594 1 63.06 12 PRO B N 1
ATOM 2008 C CA . PRO B 1 12 ? -20.094 7.031 -11.711 1 63.06 12 PRO B CA 1
ATOM 2009 C C . PRO B 1 12 ? -18.734 7.562 -12.133 1 63.06 12 PRO B C 1
ATOM 2011 O O . PRO B 1 12 ? -18.375 7.484 -13.312 1 63.06 12 PRO B O 1
ATOM 2014 N N . ASN B 1 13 ? -18.031 8.547 -11.477 1 84.56 13 ASN B N 1
ATOM 2015 C CA . ASN B 1 13 ? -16.734 9.164 -11.711 1 84.56 13 ASN B CA 1
ATOM 2016 C C . ASN B 1 13 ? -15.602 8.133 -11.656 1 84.56 13 ASN B C 1
ATOM 2018 O O . ASN B 1 13 ? -15.258 7.641 -10.578 1 84.56 13 ASN B O 1
ATOM 2022 N N . VAL B 1 14 ? -15.195 7.512 -12.945 1 90.12 14 VAL B N 1
ATOM 2023 C CA . VAL B 1 14 ? -14.156 6.496 -13.086 1 90.12 14 VAL B CA 1
ATOM 2024 C C . VAL B 1 14 ? -12.922 6.906 -12.289 1 90.12 14 VAL B C 1
ATOM 2026 O O . VAL B 1 14 ? -12.227 6.055 -11.734 1 90.12 14 VAL B O 1
ATOM 2029 N N . LEU B 1 15 ? -12.75 8.125 -12.234 1 90.88 15 LEU B N 1
ATOM 2030 C CA . LEU B 1 15 ? -11.594 8.617 -11.5 1 90.88 15 LEU B CA 1
ATOM 2031 C C . LEU B 1 15 ? -11.742 8.359 -10.008 1 90.88 15 LEU B C 1
ATOM 2033 O O . LEU B 1 15 ? -10.781 7.965 -9.336 1 90.88 15 LEU B O 1
ATOM 2037 N N . ARG B 1 16 ? -12.93 8.57 -9.586 1 90.5 16 ARG B N 1
ATOM 2038 C CA . ARG B 1 16 ? -13.195 8.297 -8.18 1 90.5 16 ARG B CA 1
ATOM 2039 C C . ARG B 1 16 ? -13.125 6.805 -7.883 1 90.5 16 ARG B C 1
ATOM 2041 O O . ARG B 1 16 ? -12.609 6.395 -6.84 1 90.5 16 ARG B O 1
ATOM 2048 N N . GLN B 1 17 ? -13.617 6.051 -8.766 1 94.25 17 GLN B N 1
ATOM 2049 C CA . GLN B 1 17 ? -13.555 4.602 -8.602 1 94.25 17 GLN B CA 1
ATOM 2050 C C . GLN B 1 17 ? -12.117 4.109 -8.586 1 94.25 17 GLN B C 1
ATOM 2052 O O . GLN B 1 17 ? -11.766 3.221 -7.805 1 94.25 17 GLN B O 1
ATOM 2057 N N . PHE B 1 18 ? -11.375 4.699 -9.508 1 95.44 18 PHE B N 1
ATOM 2058 C CA . PHE B 1 18 ? -9.969 4.336 -9.562 1 95.44 18 PHE B CA 1
ATOM 2059 C C . PHE B 1 18 ? -9.25 4.742 -8.281 1 95.44 18 PHE B C 1
ATOM 2061 O O . PHE B 1 18 ? -8.43 3.992 -7.762 1 95.44 18 PHE B O 1
ATOM 2068 N N . ALA B 1 19 ? -9.594 5.867 -7.773 1 92.88 19 ALA B N 1
ATOM 2069 C CA . ALA B 1 19 ? -9.016 6.328 -6.512 1 92.88 19 ALA B CA 1
ATOM 2070 C C . ALA B 1 19 ? -9.383 5.391 -5.363 1 92.88 19 ALA B C 1
ATOM 2072 O O . ALA B 1 19 ? -8.531 5.031 -4.551 1 92.88 19 ALA B O 1
ATOM 2073 N N . ASN B 1 20 ? -10.648 5.016 -5.266 1 93.8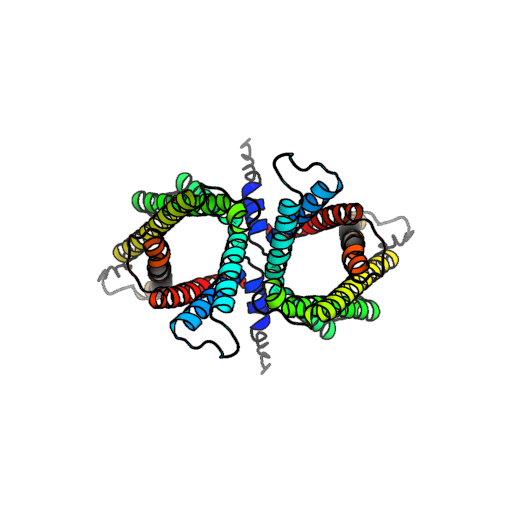8 20 ASN B N 1
ATOM 2074 C CA . ASN B 1 20 ? -11.086 4.062 -4.254 1 93.88 20 ASN B CA 1
ATOM 2075 C C . ASN B 1 20 ? -10.32 2.746 -4.355 1 93.88 20 ASN B C 1
ATOM 2077 O O . ASN B 1 20 ? -9.914 2.182 -3.338 1 93.88 20 ASN B O 1
ATOM 2081 N N . PHE B 1 21 ? -10.203 2.293 -5.629 1 96.19 21 PHE B N 1
ATOM 2082 C CA . PHE B 1 21 ? -9.5 1.046 -5.91 1 96.19 21 PHE B CA 1
ATOM 2083 C C . PHE B 1 21 ? -8.055 1.122 -5.434 1 96.19 21 PHE B C 1
ATOM 2085 O O . PHE B 1 21 ? -7.57 0.219 -4.75 1 96.19 21 PHE B O 1
ATOM 2092 N N . THR B 1 22 ? -7.324 2.197 -5.594 1 94.88 22 THR B N 1
ATOM 2093 C CA . THR B 1 22 ? -5.898 2.318 -5.309 1 94.88 22 THR B CA 1
ATOM 2094 C C . THR B 1 22 ? -5.668 2.781 -3.871 1 94.88 22 THR B C 1
ATOM 2096 O O . THR B 1 22 ? -4.527 2.895 -3.424 1 94.88 22 THR B O 1
ATOM 2099 N N . ARG B 1 23 ? -6.746 2.982 -3.133 1 93.62 23 ARG B N 1
ATOM 2100 C CA . ARG B 1 23 ? -6.625 3.279 -1.709 1 93.62 23 ARG B CA 1
ATOM 2101 C C . ARG B 1 23 ? -6.547 1.998 -0.887 1 93.62 23 ARG B C 1
ATOM 2103 O O . ARG B 1 23 ? -6.215 2.033 0.299 1 93.62 23 ARG B O 1
ATOM 2110 N N . THR B 1 24 ? -6.836 0.98 -1.52 1 94.56 24 THR B N 1
ATOM 2111 C CA . THR B 1 24 ? -6.668 -0.319 -0.879 1 94.56 24 THR B CA 1
ATOM 2112 C C . THR B 1 24 ? -5.332 -0.943 -1.264 1 94.56 24 THR B C 1
ATOM 2114 O O . THR B 1 24 ? -4.809 -0.685 -2.35 1 94.56 24 THR B O 1
ATOM 2117 N N . THR B 1 25 ? -4.828 -1.719 -0.373 1 95.5 25 THR B N 1
ATOM 2118 C CA . THR B 1 25 ? -3.578 -2.398 -0.692 1 95.5 25 THR B CA 1
ATOM 2119 C C . THR B 1 25 ? -3.785 -3.418 -1.809 1 95.5 25 THR B C 1
ATOM 2121 O O . THR B 1 25 ? -2.908 -3.609 -2.652 1 95.5 25 THR B O 1
ATOM 2124 N N . ALA B 1 26 ? -4.945 -4.047 -1.861 1 95.12 26 ALA B N 1
ATOM 2125 C CA . ALA B 1 26 ? -5.254 -4.996 -2.926 1 95.12 26 ALA B CA 1
ATOM 2126 C C . ALA B 1 26 ? -5.266 -4.309 -4.289 1 95.12 26 ALA B C 1
ATOM 2128 O O . ALA B 1 26 ? -4.707 -4.828 -5.258 1 95.12 26 ALA B O 1
ATOM 2129 N N . GLY B 1 27 ? -5.934 -3.174 -4.336 1 96.69 27 GLY B N 1
ATOM 2130 C CA . GLY B 1 27 ? -6 -2.447 -5.594 1 96.69 27 GLY B CA 1
ATOM 2131 C C . GLY B 1 27 ? -4.641 -1.99 -6.09 1 96.69 27 GLY B C 1
ATOM 2132 O O . GLY B 1 27 ? -4.328 -2.131 -7.277 1 96.69 27 GLY B O 1
ATOM 2133 N N . LEU B 1 28 ? -3.877 -1.469 -5.176 1 96.56 28 LEU B N 1
ATOM 2134 C CA . LEU B 1 28 ? -2.551 -1.003 -5.559 1 96.56 28 LEU B CA 1
ATOM 2135 C C . LEU B 1 28 ? -1.648 -2.176 -5.934 1 96.56 28 LEU B C 1
ATOM 2137 O O . LEU B 1 28 ? -0.852 -2.078 -6.867 1 96.56 28 LEU B O 1
ATOM 2141 N N . GLU B 1 29 ? -1.74 -3.219 -5.195 1 97.06 29 GLU B N 1
ATOM 2142 C CA . GLU B 1 29 ? -0.978 -4.426 -5.5 1 97.06 29 GLU B CA 1
ATOM 2143 C C . GLU B 1 29 ? -1.306 -4.941 -6.898 1 97.06 29 GLU B C 1
ATOM 2145 O O . GLU B 1 29 ? -0.404 -5.297 -7.664 1 97.06 29 GLU B O 1
ATOM 2150 N N . LYS B 1 30 ? -2.541 -4.961 -7.309 1 97.69 30 LYS B N 1
ATOM 2151 C CA . LYS B 1 30 ? -2.945 -5.43 -8.633 1 97.69 30 LYS B CA 1
ATOM 2152 C C . LYS B 1 30 ? -2.461 -4.477 -9.719 1 97.69 30 LYS B C 1
ATOM 2154 O O . LYS B 1 30 ? -2.102 -4.91 -10.82 1 97.69 30 LYS B O 1
ATOM 2159 N N . THR B 1 31 ? -2.525 -3.229 -9.406 1 97.31 31 THR B N 1
ATOM 2160 C CA . THR B 1 31 ? -2.033 -2.238 -10.359 1 97.31 31 THR B CA 1
ATOM 2161 C C . THR B 1 31 ? -0.545 -2.441 -10.625 1 97.31 31 THR B C 1
ATOM 2163 O O . THR B 1 31 ? -0.12 -2.48 -11.781 1 97.31 31 THR B O 1
ATOM 2166 N N . CYS B 1 32 ? 0.18 -2.6 -9.539 1 97.44 32 CYS B N 1
ATOM 2167 C CA . CYS B 1 32 ? 1.614 -2.822 -9.68 1 97.44 32 CYS B CA 1
ATOM 2168 C C . CYS B 1 32 ? 1.896 -4.145 -10.383 1 97.44 32 CYS B C 1
ATOM 2170 O O . CYS B 1 32 ? 2.797 -4.227 -11.219 1 97.44 32 CYS B O 1
ATOM 2172 N N . ARG B 1 33 ? 1.123 -5.102 -10.055 1 98 33 ARG B N 1
ATOM 2173 C CA . ARG B 1 33 ? 1.289 -6.406 -10.68 1 98 33 ARG B CA 1
ATOM 2174 C C . ARG B 1 33 ? 1.036 -6.328 -12.18 1 98 33 ARG B C 1
ATOM 2176 O O . ARG B 1 33 ? 1.741 -6.961 -12.969 1 98 33 ARG B O 1
ATOM 2183 N N . LEU B 1 34 ? 0.063 -5.637 -12.562 1 98.06 34 LEU B N 1
ATOM 2184 C CA . LEU B 1 34 ? -0.234 -5.465 -13.977 1 98.06 34 LEU B CA 1
ATOM 2185 C C . LEU B 1 34 ? 0.92 -4.773 -14.695 1 98.06 34 LEU B C 1
ATOM 2187 O O . LEU B 1 34 ? 1.352 -5.219 -15.758 1 98.06 34 LEU B O 1
ATOM 2191 N N . ILE B 1 35 ? 1.423 -3.719 -14.094 1 96.69 35 ILE B N 1
ATOM 2192 C CA . ILE B 1 35 ? 2.539 -2.986 -14.688 1 96.69 35 ILE B CA 1
ATOM 2193 C C . ILE B 1 35 ? 3.754 -3.902 -14.805 1 96.69 35 ILE B C 1
ATOM 2195 O O . ILE B 1 35 ? 4.434 -3.914 -15.836 1 96.69 35 ILE B O 1
ATOM 2199 N N . GLN B 1 36 ? 3.998 -4.617 -13.781 1 96.88 36 GLN B N 1
ATOM 2200 C CA . GLN B 1 36 ? 5.113 -5.562 -13.781 1 96.88 36 GLN B CA 1
ATOM 2201 C C . GLN B 1 36 ? 4.973 -6.574 -14.914 1 96.88 36 GLN B C 1
ATOM 2203 O O . GLN B 1 36 ? 5.934 -6.836 -15.641 1 96.88 36 GLN B O 1
ATOM 2208 N N . SER B 1 37 ? 3.84 -7.191 -15.047 1 97.25 37 SER B N 1
ATOM 2209 C CA . SER B 1 37 ? 3.629 -8.219 -16.062 1 97.25 37 SER B CA 1
ATOM 2210 C C . SER B 1 37 ? 3.746 -7.641 -17.469 1 97.25 37 SER B C 1
ATOM 2212 O O . SER B 1 37 ? 4.273 -8.289 -18.375 1 97.25 37 SER B O 1
ATOM 2214 N N . LEU B 1 38 ? 3.27 -6.434 -17.688 1 95.94 38 LEU B N 1
ATOM 2215 C CA . LEU B 1 38 ? 3.395 -5.773 -18.984 1 95.94 38 LEU B CA 1
ATOM 2216 C C . LEU B 1 38 ? 4.855 -5.461 -19.281 1 95.94 38 LEU B C 1
ATOM 2218 O O . LEU B 1 38 ? 5.285 -5.562 -20.438 1 95.94 38 LEU B O 1
ATOM 2222 N N . ALA B 1 39 ? 5.57 -5.062 -18.281 1 94.31 39 ALA B N 1
ATOM 2223 C CA . ALA B 1 39 ? 7.004 -4.836 -18.469 1 94.31 39 ALA B CA 1
ATOM 2224 C C . ALA B 1 39 ? 7.711 -6.121 -18.891 1 94.31 39 ALA B C 1
ATOM 2226 O O . ALA B 1 39 ? 8.578 -6.105 -19.766 1 94.31 39 ALA B O 1
ATOM 2227 N N . GLN B 1 40 ? 7.332 -7.176 -18.266 1 94.88 40 GLN B N 1
ATOM 2228 C CA . GLN B 1 40 ? 7.902 -8.469 -18.641 1 94.88 40 GLN B CA 1
ATOM 2229 C C . GLN B 1 40 ? 7.574 -8.82 -20.078 1 94.88 40 GLN B C 1
ATOM 2231 O O . GLN B 1 40 ? 8.438 -9.312 -20.812 1 94.88 40 GLN B O 1
ATOM 2236 N N . LEU B 1 41 ? 6.375 -8.594 -20.453 1 95.56 41 LEU B N 1
ATOM 2237 C CA . LEU B 1 41 ? 5.961 -8.883 -21.828 1 95.56 41 LEU B CA 1
ATOM 2238 C C . LEU B 1 41 ? 6.703 -7.992 -22.812 1 95.56 41 LEU B C 1
ATOM 2240 O O . LEU B 1 41 ? 7.059 -8.438 -23.906 1 95.56 41 LEU B O 1
ATOM 2244 N N . ALA B 1 42 ? 6.891 -6.781 -22.406 1 93.06 42 ALA B N 1
ATOM 2245 C CA . ALA B 1 42 ? 7.609 -5.859 -23.281 1 93.06 42 ALA B CA 1
ATOM 2246 C C . ALA B 1 42 ? 9.016 -6.371 -23.578 1 93.06 42 ALA B C 1
ATOM 2248 O O . ALA B 1 42 ? 9.5 -6.266 -24.703 1 93.06 42 ALA B O 1
ATOM 2249 N N . ILE B 1 43 ? 9.672 -6.922 -22.625 1 93.31 43 ILE B N 1
ATOM 2250 C CA . ILE B 1 43 ? 11.008 -7.484 -22.812 1 93.31 43 ILE B CA 1
ATOM 2251 C C . ILE B 1 43 ? 10.938 -8.695 -23.734 1 93.31 43 ILE B C 1
ATOM 2253 O O . ILE B 1 43 ? 11.695 -8.789 -24.703 1 93.31 43 ILE B O 1
ATOM 2257 N N . GLU B 1 44 ? 9.984 -9.586 -23.469 1 93.19 44 GLU B N 1
ATOM 2258 C CA . GLU B 1 44 ? 9.914 -10.852 -24.188 1 93.19 44 GLU B CA 1
ATOM 2259 C C . GLU B 1 44 ? 9.492 -10.648 -25.641 1 93.19 44 GLU B C 1
ATOM 2261 O O . GLU B 1 44 ? 9.891 -11.406 -26.516 1 93.19 44 GLU B O 1
ATOM 2266 N N . LEU B 1 45 ? 8.742 -9.617 -25.875 1 93.12 45 LEU B N 1
ATOM 2267 C CA . LEU B 1 45 ? 8.258 -9.344 -27.234 1 93.12 45 LEU B CA 1
ATOM 2268 C C . LEU B 1 45 ? 9.164 -8.352 -27.938 1 93.12 45 LEU B C 1
ATOM 2270 O O . LEU B 1 45 ? 8.906 -7.98 -29.094 1 93.12 45 LEU B O 1
ATOM 2274 N N . ASP B 1 46 ? 10.211 -7.836 -27.297 1 89.19 46 ASP B N 1
ATOM 2275 C CA . ASP B 1 46 ? 11.188 -6.902 -27.844 1 89.19 46 ASP B CA 1
ATOM 2276 C C . ASP B 1 46 ? 10.508 -5.633 -28.359 1 89.19 46 ASP B C 1
ATOM 2278 O O . ASP B 1 46 ? 10.766 -5.199 -29.484 1 89.19 46 ASP B O 1
ATOM 2282 N N . ILE B 1 47 ? 9.562 -5.156 -27.594 1 85.5 47 ILE B N 1
ATOM 2283 C CA . ILE B 1 47 ? 8.867 -3.941 -28 1 85.5 47 ILE B CA 1
ATOM 2284 C C . ILE B 1 47 ? 9.297 -2.777 -27.109 1 85.5 47 ILE B C 1
ATOM 2286 O O . ILE B 1 47 ? 8.617 -1.753 -27.047 1 85.5 47 ILE B O 1
ATOM 2290 N N . THR B 1 48 ? 10.383 -2.904 -26.5 1 81.25 48 THR B N 1
ATOM 2291 C CA . THR B 1 48 ? 10.898 -1.837 -25.656 1 81.25 48 THR B CA 1
ATOM 2292 C C . THR B 1 48 ? 11.398 -0.668 -26.5 1 81.25 48 THR B C 1
ATOM 2294 O O . THR B 1 48 ? 12 -0.871 -27.547 1 81.25 48 THR B O 1
ATOM 2297 N N . PRO B 1 49 ? 10.984 0.504 -25.984 1 76.94 49 PRO B N 1
ATOM 2298 C CA . PRO B 1 49 ? 11.5 1.648 -26.75 1 76.94 49 PRO B CA 1
ATOM 2299 C C . PRO B 1 49 ? 13.016 1.609 -26.906 1 76.94 49 PRO B C 1
ATOM 2301 O O . PRO B 1 49 ? 13.727 1.107 -26.031 1 76.94 49 PRO B O 1
ATOM 2304 N N . GLY B 1 50 ? 13.43 2.051 -28.016 1 75.81 50 GLY B N 1
ATOM 2305 C CA . GLY B 1 50 ? 14.852 2.043 -28.344 1 75.81 50 GLY B CA 1
ATOM 2306 C C . GLY B 1 50 ? 15.695 2.812 -27.344 1 75.81 50 GLY B C 1
ATOM 2307 O O . GLY B 1 50 ? 16.891 2.549 -27.203 1 75.81 50 GLY B O 1
ATOM 2308 N N . SER B 1 51 ? 15.117 3.674 -26.641 1 78.69 51 SER B N 1
ATOM 2309 C CA . SER B 1 51 ? 15.867 4.512 -25.703 1 78.69 51 SER B CA 1
ATOM 2310 C C . SER B 1 51 ? 16.016 3.836 -24.344 1 78.69 51 SER B C 1
ATOM 2312 O O . SER B 1 51 ? 16.781 4.297 -23.5 1 78.69 51 SER B O 1
ATOM 2314 N N . THR B 1 52 ? 15.328 2.709 -24.219 1 83.62 52 THR B N 1
ATOM 2315 C CA . THR B 1 52 ? 15.406 2.018 -22.938 1 83.62 52 THR B CA 1
ATOM 2316 C C . THR B 1 52 ? 16.094 0.662 -23.094 1 83.62 52 THR B C 1
ATOM 2318 O O . THR B 1 52 ? 15.844 -0.054 -24.062 1 83.62 52 THR B O 1
ATOM 2321 N N . THR B 1 53 ? 16.922 0.409 -22.172 1 85.19 53 THR B N 1
ATOM 2322 C CA . THR B 1 53 ? 17.656 -0.85 -22.203 1 85.19 53 THR B CA 1
ATOM 2323 C C . THR B 1 53 ? 16.875 -1.951 -21.5 1 85.19 53 THR B C 1
ATOM 2325 O O . THR B 1 53 ? 15.984 -1.668 -20.703 1 85.19 53 THR B O 1
ATOM 2328 N N . THR B 1 54 ? 17.188 -3.184 -21.844 1 89.81 54 THR B N 1
ATOM 2329 C CA . THR B 1 54 ? 16.625 -4.34 -21.156 1 89.81 54 THR B CA 1
ATOM 2330 C C . THR B 1 54 ? 16.953 -4.297 -19.656 1 89.81 54 THR B C 1
ATOM 2332 O O . THR B 1 54 ? 16.125 -4.688 -18.828 1 89.81 54 THR B O 1
ATOM 2335 N N . ALA B 1 55 ? 18.047 -3.732 -19.344 1 89.94 55 ALA B N 1
ATOM 2336 C CA . ALA B 1 55 ? 18.469 -3.637 -17.938 1 89.94 55 ALA B CA 1
ATOM 2337 C C . ALA B 1 55 ? 17.562 -2.699 -17.156 1 89.94 55 ALA B C 1
ATOM 2339 O O . ALA B 1 55 ? 17.25 -2.961 -15.992 1 89.94 55 ALA B O 1
ATOM 2340 N N . GLN B 1 56 ? 17.141 -1.662 -17.766 1 92.06 56 GLN B N 1
ATOM 2341 C CA . GLN B 1 56 ? 16.234 -0.722 -17.125 1 92.06 56 GLN B CA 1
ATOM 2342 C C . GLN B 1 56 ? 14.875 -1.369 -16.844 1 92.06 56 GLN B C 1
ATOM 2344 O O . GLN B 1 56 ? 14.305 -1.203 -15.766 1 92.06 56 GLN B O 1
ATOM 2349 N N . TRP B 1 57 ? 14.477 -2.084 -17.812 1 92.69 57 TRP B N 1
ATOM 2350 C CA . TRP B 1 57 ? 13.211 -2.791 -17.656 1 92.69 57 TRP B CA 1
ATOM 2351 C C . TRP B 1 57 ? 13.312 -3.83 -16.531 1 92.69 57 TRP B C 1
ATOM 2353 O O . TRP B 1 57 ? 12.391 -3.967 -15.727 1 92.69 57 TRP B O 1
ATOM 2363 N N . GLN B 1 58 ? 14.383 -4.52 -16.5 1 93.38 58 GLN B N 1
ATOM 2364 C CA . GLN B 1 58 ? 14.594 -5.531 -15.461 1 93.38 58 GLN B CA 1
ATOM 2365 C C . GLN B 1 58 ? 14.664 -4.891 -14.07 1 93.38 58 GLN B C 1
ATOM 2367 O O . GLN B 1 58 ? 14.164 -5.457 -13.102 1 93.38 58 GLN B O 1
ATOM 2372 N N . THR B 1 59 ? 15.258 -3.766 -14.016 1 93 59 THR B N 1
ATOM 2373 C CA . THR B 1 59 ? 15.305 -3.033 -12.75 1 93 59 THR B CA 1
ATOM 2374 C C . THR B 1 59 ? 13.906 -2.619 -12.312 1 93 59 THR B C 1
ATOM 2376 O O . THR B 1 59 ? 13.555 -2.748 -11.141 1 93 59 THR B O 1
ATOM 2379 N N . ALA B 1 60 ? 13.156 -2.139 -13.258 1 93.75 60 ALA B N 1
ATOM 2380 C CA . ALA B 1 60 ? 11.773 -1.761 -12.961 1 93.75 60 ALA B CA 1
ATOM 2381 C C . ALA B 1 60 ? 10.984 -2.953 -12.43 1 93.75 60 ALA B C 1
ATOM 2383 O O . ALA B 1 60 ? 10.281 -2.84 -11.43 1 93.75 60 ALA B O 1
ATOM 2384 N N . ILE B 1 61 ? 11.148 -4.051 -13.086 1 95.31 61 ILE B N 1
ATOM 2385 C CA . ILE B 1 61 ? 10.43 -5.266 -12.711 1 95.31 61 ILE B CA 1
ATOM 2386 C C . ILE B 1 61 ? 10.82 -5.684 -11.297 1 95.31 61 ILE B C 1
ATOM 2388 O O . ILE B 1 61 ? 9.953 -5.965 -10.469 1 95.31 61 ILE B O 1
ATOM 2392 N N . SER B 1 62 ? 12.031 -5.637 -11.016 1 94.38 62 SER B N 1
ATOM 2393 C CA . SER B 1 62 ? 12.523 -6.07 -9.711 1 94.38 62 SER B CA 1
ATOM 2394 C C . SER B 1 62 ? 12.062 -5.125 -8.602 1 94.38 62 SER B C 1
ATOM 2396 O O . SER B 1 62 ? 11.695 -5.574 -7.516 1 94.38 62 SER B O 1
ATOM 2398 N N . GLN B 1 63 ? 12.078 -3.869 -8.891 1 94.12 63 GLN B N 1
ATOM 2399 C CA . GLN B 1 63 ? 11.648 -2.883 -7.902 1 94.12 63 GLN B CA 1
ATOM 2400 C C . GLN B 1 63 ? 10.156 -2.994 -7.629 1 94.12 63 GLN B C 1
ATOM 2402 O O . GLN B 1 63 ? 9.719 -2.893 -6.477 1 94.12 63 GLN B O 1
ATOM 2407 N N . ILE B 1 64 ? 9.453 -3.186 -8.633 1 96.19 64 ILE B N 1
ATOM 2408 C CA . ILE B 1 64 ? 8.008 -3.316 -8.484 1 96.19 64 ILE B CA 1
ATOM 2409 C C . ILE B 1 64 ? 7.68 -4.605 -7.73 1 96.19 64 ILE B C 1
ATOM 2411 O O . ILE B 1 64 ? 6.801 -4.621 -6.867 1 96.19 64 ILE B O 1
ATOM 2415 N N . ALA B 1 65 ? 8.383 -5.676 -8.078 1 96 65 ALA B N 1
ATOM 2416 C CA . ALA B 1 65 ? 8.195 -6.938 -7.363 1 96 65 ALA B CA 1
ATOM 2417 C C . ALA B 1 65 ? 8.477 -6.762 -5.875 1 96 65 ALA B C 1
ATOM 2419 O O . ALA B 1 65 ? 7.742 -7.289 -5.031 1 96 65 ALA B O 1
ATOM 2420 N N . LEU B 1 66 ? 9.477 -6.066 -5.57 1 95.06 66 LEU B N 1
ATOM 2421 C CA . LEU B 1 66 ? 9.812 -5.797 -4.176 1 95.06 66 LEU B CA 1
ATOM 2422 C C . LEU B 1 66 ? 8.727 -4.977 -3.498 1 95.06 66 LEU B C 1
ATOM 2424 O O . LEU B 1 66 ? 8.328 -5.277 -2.369 1 95.06 66 LEU B O 1
ATOM 2428 N N . THR B 1 67 ? 8.297 -3.969 -4.152 1 95 67 THR B N 1
ATOM 2429 C CA . THR B 1 67 ? 7.234 -3.127 -3.617 1 95 67 THR B CA 1
ATOM 2430 C C . THR B 1 67 ? 5.977 -3.949 -3.34 1 95 67 THR B C 1
ATOM 2432 O O . THR B 1 67 ? 5.301 -3.734 -2.334 1 95 67 THR B O 1
ATOM 2435 N N . ARG B 1 68 ? 5.668 -4.809 -4.191 1 96.44 68 ARG B N 1
ATOM 2436 C CA . ARG B 1 68 ? 4.484 -5.652 -4.035 1 96.44 68 ARG B CA 1
ATOM 2437 C C . ARG B 1 68 ? 4.574 -6.492 -2.766 1 96.44 68 ARG B C 1
ATOM 2439 O O . ARG B 1 68 ? 3.555 -6.809 -2.15 1 96.44 68 ARG B O 1
ATOM 2446 N N . ARG B 1 69 ? 5.758 -6.879 -2.34 1 96.56 69 ARG B N 1
ATOM 2447 C CA . ARG B 1 69 ? 5.93 -7.613 -1.09 1 96.56 69 ARG B CA 1
ATOM 2448 C C . ARG B 1 69 ? 5.461 -6.785 0.101 1 96.56 69 ARG B C 1
ATOM 2450 O O . ARG B 1 69 ? 4.895 -7.324 1.055 1 96.56 69 ARG B O 1
ATOM 2457 N N . PHE B 1 70 ? 5.617 -5.492 -0.004 1 95.38 70 PHE B N 1
ATOM 2458 C CA . PHE B 1 70 ? 5.199 -4.613 1.081 1 95.38 70 PHE B CA 1
ATOM 2459 C C . PHE B 1 70 ? 3.68 -4.516 1.143 1 95.38 70 PHE B C 1
ATOM 2461 O O . PHE B 1 70 ? 3.102 -4.441 2.229 1 95.38 70 PHE B O 1
ATOM 2468 N N . PHE B 1 71 ? 3.061 -4.586 0.026 1 95.12 71 PHE B N 1
ATOM 2469 C CA . PHE B 1 71 ? 1.605 -4.5 -0.015 1 95.12 71 PHE B CA 1
ATOM 2470 C C . PHE B 1 71 ? 0.973 -5.691 0.695 1 95.12 71 PHE B C 1
ATOM 2472 O O . PHE B 1 71 ? -0.13 -5.586 1.236 1 95.12 71 PHE B O 1
ATOM 2479 N N . ARG B 1 72 ? 1.701 -6.766 0.743 1 94 72 ARG B N 1
ATOM 2480 C CA . ARG B 1 72 ? 1.111 -7.973 1.315 1 94 72 ARG B CA 1
ATOM 2481 C C . ARG B 1 72 ? 1.898 -8.445 2.533 1 94 72 ARG B C 1
ATOM 2483 O O . ARG B 1 72 ? 1.812 -9.609 2.924 1 94 72 ARG B O 1
ATOM 2490 N N . PHE B 1 73 ? 2.641 -7.652 3.105 1 94.56 73 PHE B N 1
ATOM 2491 C CA . PHE B 1 73 ? 3.559 -8.016 4.18 1 94.56 73 PHE B CA 1
ATOM 2492 C C . PHE B 1 73 ? 2.805 -8.648 5.344 1 94.56 73 PHE B C 1
ATOM 2494 O O . PHE B 1 73 ? 3.275 -9.617 5.941 1 94.56 73 PHE B O 1
ATOM 2501 N N . PHE B 1 74 ? 1.686 -8.266 5.727 1 95.44 74 PHE B N 1
ATOM 2502 C CA . PHE B 1 74 ? 0.949 -8.781 6.875 1 95.44 74 PHE B CA 1
ATOM 2503 C C . PHE B 1 74 ? -0.248 -9.609 6.422 1 95.44 74 PHE B C 1
ATOM 2505 O O . PHE B 1 74 ? -1.106 -9.961 7.234 1 95.44 74 PHE B O 1
ATOM 2512 N N . ALA B 1 75 ? -0.319 -9.898 5.195 1 95.94 75 ALA B N 1
ATOM 2513 C CA . ALA B 1 75 ? -1.479 -10.594 4.645 1 95.94 75 ALA B CA 1
ATOM 2514 C C . ALA B 1 75 ? -1.601 -12 5.223 1 95.94 75 ALA B C 1
ATOM 2516 O O . ALA B 1 75 ? -2.66 -12.625 5.133 1 95.94 75 ALA B O 1
ATOM 2517 N N . PHE B 1 76 ? -0.508 -12.531 5.801 1 97.5 76 PHE B N 1
ATOM 2518 C CA . PHE B 1 76 ? -0.561 -13.867 6.398 1 97.5 76 PHE B CA 1
ATOM 2519 C C . PHE B 1 76 ? -1.545 -13.898 7.559 1 97.5 76 PHE B C 1
ATOM 2521 O O . PHE B 1 76 ? -2.119 -14.945 7.863 1 97.5 76 PHE B O 1
ATOM 2528 N N . ILE B 1 77 ? -1.784 -12.797 8.195 1 96.06 77 ILE B N 1
ATOM 2529 C CA . ILE B 1 77 ? -2.721 -12.727 9.312 1 96.06 77 ILE B CA 1
ATOM 2530 C C . ILE B 1 77 ? -4.125 -13.078 8.828 1 96.06 77 ILE B C 1
ATOM 2532 O O . ILE B 1 77 ? -4.844 -13.836 9.484 1 96.06 77 ILE B O 1
ATOM 2536 N N . ASP B 1 78 ? -4.465 -12.562 7.719 1 94.5 78 ASP B N 1
ATOM 2537 C CA . ASP B 1 78 ? -5.773 -12.867 7.145 1 94.5 78 ASP B CA 1
ATOM 2538 C C . ASP B 1 78 ? -5.891 -14.352 6.793 1 94.5 78 ASP B C 1
ATOM 2540 O O . ASP B 1 78 ? -6.953 -14.953 6.957 1 94.5 78 ASP B O 1
ATOM 2544 N N . CYS B 1 79 ? -4.828 -14.875 6.316 1 96.88 79 CYS B N 1
ATOM 2545 C CA . CYS B 1 79 ? -4.832 -16.297 5.957 1 96.88 79 CYS B CA 1
ATOM 2546 C C . CYS B 1 79 ? -5.102 -17.156 7.176 1 96.88 79 CYS B C 1
ATOM 2548 O O . CYS B 1 79 ? -5.973 -18.031 7.141 1 96.88 79 CYS B O 1
ATOM 2550 N N . PHE B 1 80 ? -4.441 -16.891 8.195 1 96.62 80 PHE B N 1
ATOM 2551 C CA . PHE B 1 80 ? -4.59 -17.719 9.391 1 96.62 80 PHE B CA 1
ATOM 2552 C C . PHE B 1 80 ? -5.906 -17.422 10.094 1 96.62 80 PHE B C 1
ATOM 2554 O O . PHE B 1 80 ? -6.477 -18.281 10.758 1 96.62 80 PHE B O 1
ATOM 2561 N N . SER B 1 81 ? -6.406 -16.188 9.953 1 93.62 81 SER B N 1
ATOM 2562 C CA . SER B 1 81 ? -7.746 -15.898 10.445 1 93.62 81 SER B CA 1
ATOM 2563 C C . SER B 1 81 ? -8.797 -16.734 9.734 1 93.62 81 SER B C 1
ATOM 2565 O O . SER B 1 81 ? -9.758 -17.203 10.352 1 93.62 81 SER B O 1
ATOM 2567 N N . GLN B 1 82 ? -8.617 -16.891 8.461 1 93.94 82 GLN B N 1
ATOM 2568 C CA . GLN B 1 82 ? -9.523 -17.75 7.707 1 93.94 82 GLN B CA 1
ATOM 2569 C C . GLN B 1 82 ? -9.469 -19.188 8.211 1 93.94 82 GLN B C 1
ATOM 2571 O O . GLN B 1 82 ? -10.508 -19.828 8.359 1 93.94 82 GLN B O 1
ATOM 2576 N N . VAL B 1 83 ? -8.25 -19.641 8.422 1 95.62 83 VAL B N 1
ATOM 2577 C CA . VAL B 1 83 ? -8.078 -21 8.93 1 95.62 83 VAL B CA 1
ATOM 2578 C C . VAL B 1 83 ? -8.805 -21.141 10.266 1 95.62 83 VAL B C 1
ATOM 2580 O O . VAL B 1 83 ? -9.531 -22.109 10.492 1 95.62 83 VAL B O 1
ATOM 2583 N N . TYR B 1 84 ? -8.617 -20.188 11.141 1 92.62 84 TYR B N 1
ATOM 2584 C CA . TYR B 1 84 ? -9.25 -20.203 12.453 1 92.62 84 TYR B CA 1
ATOM 2585 C C . TYR B 1 84 ? -10.773 -20.234 12.32 1 92.62 84 TYR B C 1
ATOM 2587 O O . TYR B 1 84 ? -11.453 -20.953 13.055 1 92.62 84 TYR B O 1
ATOM 2595 N N . GLY B 1 85 ? -11.312 -19.484 11.438 1 90.5 85 GLY B N 1
ATOM 2596 C CA . GLY B 1 85 ? -12.742 -19.469 11.203 1 90.5 85 GLY B CA 1
ATOM 2597 C C . GLY B 1 85 ? -13.273 -20.812 10.727 1 90.5 85 GLY B C 1
ATOM 2598 O O . GLY B 1 85 ? -14.367 -21.219 11.125 1 90.5 85 GLY B O 1
ATOM 2599 N N . LEU B 1 86 ? -12.547 -21.438 9.914 1 91.75 86 LEU B N 1
ATOM 2600 C CA . LEU B 1 86 ? -12.953 -22.734 9.367 1 91.75 86 LEU B CA 1
ATOM 2601 C C . LEU B 1 86 ? -12.891 -23.812 10.445 1 91.75 86 LEU B C 1
ATOM 2603 O O . LEU B 1 86 ? -13.688 -24.75 10.422 1 91.75 86 LEU B O 1
ATOM 2607 N N . LEU B 1 87 ? -11.93 -23.719 11.305 1 90.12 87 LEU B N 1
ATOM 2608 C CA . LEU B 1 87 ? -11.781 -24.688 12.383 1 90.12 87 LEU B CA 1
ATOM 2609 C C . LEU B 1 87 ? -12.898 -24.531 13.414 1 90.12 87 LEU B C 1
ATOM 2611 O O . LEU B 1 87 ? -13.352 -25.516 14 1 90.12 87 LEU B O 1
ATOM 2615 N N . GLY B 1 88 ? -13.383 -23.266 13.711 1 81.94 88 GLY B N 1
ATOM 2616 C CA . GLY B 1 88 ? -14.398 -23.016 14.719 1 81.94 88 GLY B CA 1
ATOM 2617 C C . GLY B 1 88 ? -15.812 -23.047 14.164 1 81.94 88 GLY B C 1
ATOM 2618 O O . GLY B 1 88 ? -16.781 -23.078 14.93 1 81.94 88 GLY B O 1
ATOM 2619 N N . GLY B 1 89 ? -15.945 -22.922 12.898 1 70.69 89 GLY B N 1
ATOM 2620 C CA . GLY B 1 89 ? -17.281 -22.703 12.352 1 70.69 89 GLY B CA 1
ATOM 2621 C C . GLY B 1 89 ? -17.922 -23.969 11.836 1 70.69 89 GLY B C 1
ATOM 2622 O O . GLY B 1 89 ? -17.297 -25.031 11.836 1 70.69 89 GLY B O 1
ATOM 2623 N N . ALA B 1 90 ? -19.234 -23.703 11.625 1 63.84 90 ALA B N 1
ATOM 2624 C CA . ALA B 1 90 ? -20.047 -24.766 11 1 63.84 90 ALA B CA 1
ATOM 2625 C C . ALA B 1 90 ? -19.5 -25.125 9.625 1 63.84 90 ALA B C 1
ATOM 2627 O O . ALA B 1 90 ? -19.016 -24.266 8.891 1 63.84 90 ALA B O 1
ATOM 2628 N N . GLN B 1 91 ? -19.266 -26.391 9.344 1 64.5 91 GLN B N 1
ATOM 2629 C CA . GLN B 1 91 ? -18.734 -26.922 8.094 1 64.5 91 GLN B CA 1
ATOM 2630 C C . GLN B 1 91 ? -19.797 -26.938 7.004 1 64.5 91 GLN B C 1
ATOM 2632 O O . GLN B 1 91 ? -20.359 -27.984 6.68 1 64.5 91 GLN B O 1
ATOM 2637 N N . GLY B 1 92 ? -20.141 -25.719 6.609 1 62.19 92 GLY B N 1
ATOM 2638 C CA . GLY B 1 92 ? -21.219 -25.578 5.641 1 62.19 92 GLY B CA 1
ATOM 2639 C C . GLY B 1 92 ? -20.969 -26.359 4.363 1 62.19 92 GLY B C 1
ATOM 2640 O O . GLY B 1 92 ? -21.922 -26.875 3.754 1 62.19 92 GLY B O 1
ATOM 2641 N N . GLN B 1 93 ? -19.812 -26.516 3.951 1 70.38 93 GLN B N 1
ATOM 2642 C CA . GLN B 1 93 ? -19.547 -27.188 2.682 1 70.38 93 GLN B CA 1
ATOM 2643 C C . GLN B 1 93 ? -19.094 -28.625 2.904 1 70.38 93 GLN B C 1
ATOM 2645 O O . GLN B 1 93 ? -18.688 -29.312 1.96 1 70.38 93 GLN B O 1
ATOM 2650 N N . GLY B 1 94 ? -19.188 -29.094 4.141 1 83 94 GLY B N 1
ATOM 2651 C CA . GLY B 1 94 ? -18.75 -30.438 4.469 1 83 94 GLY B CA 1
ATOM 2652 C C . GLY B 1 94 ? -17.312 -30.5 4.953 1 83 94 GLY B C 1
ATOM 2653 O O . GLY B 1 94 ? -16.531 -29.578 4.703 1 83 94 GLY B O 1
ATOM 2654 N N . LEU B 1 95 ? -17.047 -31.5 5.566 1 86.38 95 LEU B N 1
ATOM 2655 C CA . LEU B 1 95 ? -15.742 -31.688 6.195 1 86.38 95 LEU B CA 1
ATOM 2656 C C . LEU B 1 95 ? -14.633 -31.719 5.148 1 86.38 95 LEU B C 1
ATOM 2658 O O . LEU B 1 95 ? -13.562 -31.141 5.352 1 86.38 95 LEU B O 1
ATOM 2662 N N . PHE B 1 96 ? -14.891 -32.375 4.035 1 90.69 96 PHE B N 1
ATOM 2663 C CA . PHE B 1 96 ? -13.883 -32.531 2.99 1 90.69 96 PHE B CA 1
ATOM 2664 C C . PHE B 1 96 ? -13.484 -31.172 2.422 1 90.69 96 PHE B C 1
ATOM 2666 O O . PHE B 1 96 ? -12.297 -30.859 2.344 1 90.69 96 PHE B O 1
ATOM 2673 N N . MET B 1 97 ? -14.438 -30.391 2.064 1 91.5 97 MET B N 1
ATOM 2674 C CA . MET B 1 97 ? -14.156 -29.078 1.503 1 91.5 97 MET B CA 1
ATOM 2675 C C . MET B 1 97 ? -13.523 -28.156 2.551 1 91.5 97 MET B C 1
ATOM 2677 O O . MET B 1 97 ? -12.664 -27.344 2.229 1 91.5 97 MET B O 1
ATOM 2681 N N . THR B 1 98 ? -13.938 -28.328 3.705 1 93.56 98 THR B N 1
ATOM 2682 C CA . THR B 1 98 ? -13.359 -27.547 4.789 1 93.56 98 THR B CA 1
ATOM 2683 C C . THR B 1 98 ? -11.875 -27.859 4.945 1 93.56 98 THR B C 1
ATOM 2685 O O . THR B 1 98 ? -11.062 -26.953 5.121 1 93.56 98 THR B O 1
ATOM 2688 N N . LEU B 1 99 ? -11.539 -29.094 4.84 1 95 99 LEU B N 1
ATOM 2689 C CA . LEU B 1 99 ? -10.141 -29.5 4.965 1 95 99 LEU B CA 1
ATOM 2690 C C . LEU B 1 99 ? -9.312 -28.953 3.805 1 95 99 LEU B C 1
ATOM 2692 O O . LEU B 1 99 ? -8.164 -28.531 3.994 1 95 99 LEU B O 1
ATOM 2696 N N . ILE B 1 100 ? -9.875 -28.922 2.625 1 96.5 100 ILE B N 1
ATOM 2697 C CA . ILE B 1 100 ? -9.203 -28.375 1.454 1 96.5 100 ILE B CA 1
ATOM 2698 C C . ILE B 1 100 ? -8.953 -26.891 1.653 1 96.5 100 ILE B C 1
ATOM 2700 O O . ILE B 1 100 ? -7.852 -26.391 1.402 1 96.5 100 ILE B O 1
ATOM 2704 N N . GLU B 1 101 ? -9.93 -26.234 2.201 1 96.62 101 GLU B N 1
ATOM 2705 C CA . GLU B 1 101 ? -9.812 -24.797 2.418 1 96.62 101 GLU B CA 1
ATOM 2706 C C . GLU B 1 101 ? -8.82 -24.5 3.537 1 96.62 101 GLU B C 1
ATOM 2708 O O . GLU B 1 101 ? -8.062 -23.516 3.455 1 96.62 101 GLU B O 1
ATOM 2713 N N . ILE B 1 102 ? -8.828 -25.312 4.516 1 97.25 102 ILE B N 1
ATOM 2714 C CA . ILE B 1 102 ? -7.855 -25.141 5.586 1 97.25 102 ILE B CA 1
ATOM 2715 C C . ILE B 1 102 ? -6.441 -25.297 5.031 1 97.25 102 ILE B C 1
ATOM 2717 O O . ILE B 1 102 ? -5.551 -24.5 5.344 1 97.25 102 ILE B O 1
ATOM 2721 N N . GLY B 1 103 ? -6.281 -26.312 4.262 1 98.31 103 GLY B N 1
ATOM 2722 C CA . GLY B 1 103 ? -4.988 -26.516 3.623 1 98.31 103 GLY B CA 1
ATOM 2723 C C . GLY B 1 103 ? -4.578 -25.359 2.73 1 98.31 103 GLY B C 1
ATOM 2724 O O . GLY B 1 103 ? -3.436 -24.906 2.785 1 98.31 103 GLY B O 1
ATOM 2725 N N . ARG B 1 104 ? -5.453 -24.891 1.95 1 98.56 104 ARG B N 1
ATOM 2726 C CA . ARG B 1 104 ? -5.199 -23.797 1.016 1 98.56 104 ARG B CA 1
ATOM 2727 C C . ARG B 1 104 ? -4.734 -22.547 1.751 1 98.56 104 ARG B C 1
ATOM 2729 O O . ARG B 1 104 ? -3.674 -22 1.446 1 98.56 104 ARG B O 1
ATOM 2736 N N . TRP B 1 105 ? -5.441 -22.188 2.779 1 98.38 105 TRP B N 1
ATOM 2737 C CA . TRP B 1 105 ? -5.148 -20.953 3.504 1 98.38 105 TRP B CA 1
ATOM 2738 C C . TRP B 1 105 ? -3.898 -21.109 4.363 1 98.38 105 TRP B C 1
ATOM 2740 O O . TRP B 1 105 ? -3.135 -20.172 4.543 1 98.38 105 TRP B O 1
ATOM 2750 N N . SER B 1 106 ? -3.691 -22.297 4.883 1 98.75 106 SER B N 1
ATOM 2751 C CA . SER B 1 106 ? -2.479 -22.547 5.656 1 98.75 106 SER B CA 1
ATOM 2752 C C . SER B 1 106 ? -1.233 -22.438 4.785 1 98.75 106 SER B C 1
ATOM 2754 O O . SER B 1 106 ? -0.26 -21.781 5.168 1 98.75 106 SER B O 1
ATOM 2756 N N . CYS B 1 107 ? -1.337 -23.031 3.648 1 98.88 107 CYS B N 1
ATOM 2757 C CA . CYS B 1 107 ? -0.2 -22.984 2.736 1 98.88 107 CYS B CA 1
ATOM 2758 C C . CYS B 1 107 ? 0.046 -21.562 2.238 1 98.88 107 CYS B C 1
ATOM 2760 O O . CYS B 1 107 ? 1.193 -21.125 2.131 1 98.88 107 CYS B O 1
ATOM 2762 N N . LEU B 1 108 ? -0.986 -20.844 1.961 1 98.75 108 LEU B N 1
ATOM 2763 C CA . LEU B 1 108 ? -0.821 -19.469 1.538 1 98.75 108 LEU B CA 1
ATOM 2764 C C . LEU B 1 108 ? -0.204 -18.625 2.652 1 98.75 108 LEU B C 1
ATOM 2766 O O . LEU B 1 108 ? 0.688 -17.812 2.402 1 98.75 108 LEU B O 1
ATOM 2770 N N . GLY B 1 109 ? -0.702 -18.828 3.875 1 98.75 109 GLY B N 1
ATOM 2771 C CA . GLY B 1 109 ? -0.128 -18.125 5.012 1 98.75 109 GLY B CA 1
ATOM 2772 C C . GLY B 1 109 ? 1.35 -18.422 5.207 1 98.75 109 GLY B C 1
ATOM 2773 O O . GLY B 1 109 ? 2.137 -17.5 5.461 1 98.75 109 GLY B O 1
ATOM 2774 N N . LEU B 1 110 ? 1.683 -19.609 5.082 1 98.81 110 LEU B N 1
ATOM 2775 C CA . LEU B 1 110 ? 3.076 -20 5.246 1 98.81 110 LEU B CA 1
ATOM 2776 C C . LEU B 1 110 ? 3.945 -19.406 4.145 1 98.81 110 LEU B C 1
ATOM 2778 O O . LEU B 1 110 ? 5.078 -18.984 4.395 1 98.81 110 LEU B O 1
ATOM 2782 N N . TYR B 1 111 ? 3.473 -19.469 2.963 1 98.81 111 TYR B N 1
ATOM 2783 C CA . TYR B 1 111 ? 4.172 -18.797 1.868 1 98.81 111 TYR B CA 1
ATOM 2784 C C . TYR B 1 111 ? 4.469 -17.344 2.217 1 98.81 111 TYR B C 1
ATOM 2786 O O . TYR B 1 111 ? 5.609 -16.891 2.086 1 98.81 111 TYR B O 1
ATOM 2794 N N . LEU B 1 112 ? 3.49 -16.625 2.656 1 98.56 112 LEU B N 1
ATOM 2795 C CA . LEU B 1 112 ? 3.627 -15.195 2.928 1 98.56 112 LEU B CA 1
ATOM 2796 C C . LEU B 1 112 ? 4.574 -14.953 4.098 1 98.56 112 LEU B C 1
ATOM 2798 O O . LEU B 1 112 ? 5.375 -14.016 4.07 1 98.56 112 LEU B O 1
ATOM 2802 N N . VAL B 1 113 ? 4.527 -15.773 5.105 1 98.56 113 VAL B N 1
ATOM 2803 C CA . VAL B 1 113 ? 5.426 -15.648 6.25 1 98.56 113 VAL B CA 1
ATOM 2804 C C . VAL B 1 113 ? 6.871 -15.836 5.797 1 98.56 113 VAL B C 1
ATOM 2806 O O . VAL B 1 113 ? 7.746 -15.039 6.148 1 98.56 113 VAL B O 1
ATOM 2809 N N . LEU B 1 114 ? 7.09 -16.844 5.031 1 98.62 114 LEU B N 1
ATOM 2810 C CA . LEU B 1 114 ? 8.445 -17.141 4.574 1 98.62 114 LEU B CA 1
ATOM 2811 C C . LEU B 1 114 ? 8.945 -16.047 3.635 1 98.62 114 LEU B C 1
ATOM 2813 O O . LEU B 1 114 ? 10.117 -15.664 3.697 1 98.62 114 LEU B O 1
ATOM 2817 N N . GLU B 1 115 ? 8.109 -15.617 2.75 1 97.81 115 GLU B N 1
ATOM 2818 C CA . GLU B 1 115 ? 8.5 -14.508 1.883 1 97.81 115 GLU B CA 1
ATOM 2819 C C . GLU B 1 115 ? 8.844 -13.266 2.697 1 97.81 115 GLU B C 1
ATOM 2821 O O . GLU B 1 115 ? 9.828 -12.586 2.418 1 97.81 115 GLU B O 1
ATOM 2826 N N . ASP B 1 116 ? 8.055 -12.969 3.734 1 97.25 116 ASP B N 1
ATOM 2827 C CA . ASP B 1 116 ? 8.297 -11.812 4.598 1 97.25 116 ASP B CA 1
ATOM 2828 C C . ASP B 1 116 ? 9.641 -11.945 5.312 1 97.25 116 ASP B C 1
ATOM 2830 O O . ASP B 1 116 ? 10.352 -10.945 5.5 1 97.25 116 ASP B O 1
ATOM 2834 N N . LEU B 1 117 ? 9.977 -13.156 5.645 1 97 117 LEU B N 1
ATOM 2835 C CA . LEU B 1 117 ? 11.219 -13.422 6.363 1 97 117 LEU B CA 1
ATOM 2836 C C . LEU B 1 117 ? 12.43 -13.047 5.516 1 97 117 LEU B C 1
ATOM 2838 O O . LEU B 1 117 ? 13.492 -12.742 6.047 1 97 117 LEU B O 1
ATOM 2842 N N . THR B 1 118 ? 12.289 -13 4.262 1 97.31 118 THR B N 1
ATOM 2843 C CA . THR B 1 118 ? 13.422 -12.773 3.369 1 97.31 118 THR B CA 1
ATOM 2844 C C . THR B 1 118 ? 13.445 -11.32 2.887 1 97.31 118 THR B C 1
ATOM 2846 O O . THR B 1 118 ? 14.211 -10.977 1.991 1 97.31 118 THR B O 1
ATOM 2849 N N . ILE B 1 119 ? 12.664 -10.484 3.463 1 96.06 119 ILE B N 1
ATOM 2850 C CA . ILE B 1 119 ? 12.484 -9.133 2.939 1 96.06 119 ILE B CA 1
ATOM 2851 C C . ILE B 1 119 ? 13.758 -8.32 3.158 1 96.06 119 ILE B C 1
ATOM 2853 O O . ILE B 1 119 ? 14.133 -7.508 2.312 1 96.06 119 ILE B O 1
ATOM 2857 N N . LEU B 1 120 ? 14.508 -8.484 4.258 1 94.88 120 LEU B N 1
ATOM 2858 C CA . LEU B 1 120 ? 15.711 -7.715 4.535 1 94.88 120 LEU B CA 1
ATOM 2859 C C . LEU B 1 120 ? 16.812 -8.055 3.537 1 94.88 120 LEU B C 1
ATOM 2861 O O . LEU B 1 120 ? 17.609 -7.184 3.156 1 94.88 120 LEU B O 1
ATOM 2865 N N . HIS B 1 121 ? 16.859 -9.328 3.121 1 95.81 121 HIS B N 1
ATOM 2866 C CA . HIS B 1 121 ? 17.781 -9.734 2.064 1 95.81 121 HIS B CA 1
ATOM 2867 C C . HIS B 1 121 ? 17.422 -9.078 0.735 1 95.81 121 HIS B C 1
ATOM 2869 O O . HIS B 1 121 ? 18.297 -8.57 0.027 1 95.81 121 HIS B O 1
ATOM 2875 N N . ALA B 1 122 ? 16.141 -9.086 0.452 1 94.75 122 ALA B N 1
ATOM 2876 C CA . ALA B 1 122 ? 15.664 -8.531 -0.815 1 94.75 122 ALA B CA 1
ATOM 2877 C C . ALA B 1 122 ? 15.922 -7.031 -0.894 1 94.75 122 ALA B C 1
ATOM 2879 O O . ALA B 1 122 ? 16.156 -6.492 -1.977 1 94.75 122 ALA B O 1
ATOM 2880 N N . LEU B 1 123 ? 15.914 -6.359 0.253 1 93.44 123 LEU B N 1
ATOM 2881 C CA . LEU B 1 123 ? 16.125 -4.922 0.327 1 93.44 123 LEU B CA 1
ATOM 2882 C C . LEU B 1 123 ? 17.609 -4.594 0.234 1 93.44 123 LEU B C 1
ATOM 2884 O O . LEU B 1 123 ? 18 -3.426 0.098 1 93.44 123 LEU B O 1
ATOM 2888 N N . GLY B 1 124 ? 18.453 -5.578 0.352 1 91.75 124 GLY B N 1
ATOM 2889 C CA . GLY B 1 124 ? 19.891 -5.348 0.406 1 91.75 124 GLY B CA 1
ATOM 2890 C C . GLY B 1 124 ? 20.359 -4.832 1.754 1 91.75 124 GLY B C 1
ATOM 2891 O O . GLY B 1 124 ? 21.484 -4.316 1.873 1 91.75 124 GLY B O 1
ATOM 2892 N N . VAL B 1 125 ? 19.547 -4.945 2.736 1 92.44 125 VAL B N 1
ATOM 2893 C CA . VAL B 1 125 ? 19.875 -4.461 4.074 1 92.44 125 VAL B CA 1
ATOM 2894 C C . VAL B 1 125 ? 20.719 -5.496 4.809 1 92.44 125 VAL B C 1
ATOM 2896 O O . VAL B 1 125 ? 21.719 -5.156 5.441 1 92.44 125 VAL B O 1
ATOM 2899 N N . HIS B 1 126 ? 20.312 -6.738 4.707 1 92.38 126 HIS B N 1
ATOM 2900 C CA . HIS B 1 126 ? 20.984 -7.832 5.402 1 92.38 126 HIS B CA 1
ATOM 2901 C C . HIS B 1 126 ? 21 -9.102 4.555 1 92.38 126 HIS B C 1
ATOM 2903 O O . HIS B 1 126 ? 20.172 -9.992 4.754 1 92.38 126 HIS B O 1
ATOM 2909 N N . PRO B 1 127 ? 21.984 -9.156 3.689 1 92.81 127 PRO B N 1
ATOM 2910 C CA . PRO B 1 127 ? 22.094 -10.375 2.883 1 92.81 127 PRO B CA 1
ATOM 2911 C C . PRO B 1 127 ? 22.391 -11.617 3.725 1 92.81 127 PRO B C 1
ATOM 2913 O O . PRO B 1 127 ? 23.203 -11.547 4.652 1 92.81 127 PRO B O 1
ATOM 2916 N N . VAL B 1 128 ? 21.688 -12.664 3.465 1 94.75 128 VAL B N 1
ATOM 2917 C CA . VAL B 1 128 ? 21.859 -13.898 4.227 1 94.75 128 VAL B CA 1
ATOM 2918 C C . VAL B 1 128 ? 22 -15.078 3.27 1 94.75 128 VAL B C 1
ATOM 2920 O O . VAL B 1 128 ? 21.438 -15.062 2.17 1 94.75 128 VAL B O 1
ATOM 2923 N N . ALA B 1 129 ? 22.703 -16.109 3.732 1 95.56 129 ALA B N 1
ATOM 2924 C CA . ALA B 1 129 ? 22.984 -17.297 2.916 1 95.56 129 ALA B CA 1
ATOM 2925 C C . ALA B 1 129 ? 21.734 -18.172 2.779 1 95.56 129 ALA B C 1
ATOM 2927 O O . ALA B 1 129 ? 21.609 -18.922 1.813 1 95.56 129 ALA B O 1
ATOM 2928 N N . TRP B 1 130 ? 20.828 -18.047 3.736 1 96.44 130 TRP B N 1
ATOM 2929 C CA . TRP B 1 130 ? 19.688 -18.953 3.738 1 96.44 130 TRP B CA 1
ATOM 2930 C C . TRP B 1 13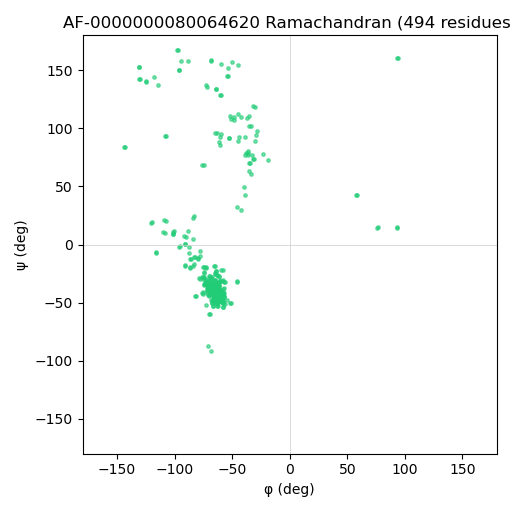0 ? 18.531 -18.344 2.957 1 96.44 130 TRP B C 1
ATOM 2932 O O . TRP B 1 130 ? 17.406 -18.891 2.982 1 96.44 130 TRP B O 1
ATOM 2942 N N . ASN B 1 131 ? 18.719 -17.281 2.32 1 96.94 131 ASN B N 1
ATOM 2943 C CA . ASN B 1 131 ? 17.641 -16.625 1.565 1 96.94 131 ASN B CA 1
ATOM 2944 C C . ASN B 1 131 ? 17.062 -17.562 0.506 1 96.94 131 ASN B C 1
ATOM 2946 O O . ASN B 1 131 ? 15.852 -17.781 0.477 1 96.94 131 ASN B O 1
ATOM 2950 N N . THR B 1 132 ? 17.891 -18.141 -0.366 1 96.25 132 THR B N 1
ATOM 2951 C CA . THR B 1 132 ? 17.422 -18.906 -1.518 1 96.25 132 THR B CA 1
ATOM 2952 C C . THR B 1 132 ? 16.656 -20.141 -1.068 1 96.25 132 THR B C 1
ATOM 2954 O O . THR B 1 132 ? 15.531 -20.391 -1.517 1 96.25 132 THR B O 1
ATOM 2957 N N . PRO B 1 133 ? 17.172 -20.922 -0.155 1 97.62 133 PRO B N 1
ATOM 2958 C CA . PRO B 1 133 ? 16.406 -22.094 0.266 1 97.62 133 PRO B CA 1
ATOM 2959 C C . PRO B 1 133 ? 15.07 -21.734 0.901 1 97.62 133 PRO B C 1
ATOM 2961 O O . PRO B 1 133 ? 14.078 -22.453 0.722 1 97.62 133 PRO B O 1
ATOM 2964 N N . VAL B 1 134 ? 15.039 -20.703 1.681 1 98.31 134 VAL B N 1
ATOM 2965 C CA . VAL B 1 134 ? 13.797 -20.281 2.32 1 98.31 134 VAL B CA 1
ATOM 2966 C C . VAL B 1 134 ? 12.805 -19.797 1.26 1 98.31 134 VAL B C 1
ATOM 2968 O O . VAL B 1 134 ? 11.609 -20.094 1.343 1 98.31 134 VAL B O 1
ATOM 2971 N N . LEU B 1 135 ? 13.32 -19.125 0.311 1 97.75 135 LEU B N 1
ATOM 2972 C CA . LEU B 1 135 ? 12.445 -18.641 -0.761 1 97.75 135 LEU B CA 1
ATOM 2973 C C . LEU B 1 135 ? 11.906 -19.812 -1.581 1 97.75 135 LEU B C 1
ATOM 2975 O O . LEU B 1 135 ? 10.758 -19.797 -2.02 1 97.75 135 LEU B O 1
ATOM 2979 N N . VAL B 1 136 ? 12.68 -20.828 -1.817 1 98.25 136 VAL B N 1
ATOM 2980 C CA . VAL B 1 136 ? 12.234 -22 -2.539 1 98.25 136 VAL B CA 1
ATOM 2981 C C . VAL B 1 136 ? 11.102 -22.688 -1.771 1 98.25 136 VAL B C 1
ATOM 2983 O O . VAL B 1 136 ? 10.078 -23.047 -2.355 1 98.25 136 VAL B O 1
ATOM 2986 N N . GLU B 1 137 ? 11.242 -22.797 -0.472 1 98.69 137 GLU B N 1
ATOM 2987 C CA . GLU B 1 137 ? 10.188 -23.375 0.352 1 98.69 137 GLU B CA 1
ATOM 2988 C C . GLU B 1 137 ? 8.922 -22.516 0.297 1 98.69 137 GLU B C 1
ATOM 2990 O O . GLU B 1 137 ? 7.809 -23.047 0.247 1 98.69 137 GLU B O 1
ATOM 2995 N N . ALA B 1 138 ? 9.156 -21.234 0.32 1 98.75 138 ALA B N 1
ATOM 2996 C CA . ALA B 1 138 ? 8.008 -20.328 0.22 1 98.75 138 ALA B CA 1
ATOM 2997 C C . ALA B 1 138 ? 7.215 -20.594 -1.057 1 98.75 138 ALA B C 1
ATOM 2999 O O . ALA B 1 138 ? 5.992 -20.734 -1.015 1 98.75 138 ALA B O 1
ATOM 3000 N N . PHE B 1 139 ? 7.875 -20.766 -2.111 1 98.69 139 PHE B N 1
ATOM 3001 C CA . PHE B 1 139 ? 7.203 -20.906 -3.398 1 98.69 139 PHE B CA 1
ATOM 3002 C C . PHE B 1 139 ? 6.57 -22.297 -3.527 1 98.69 139 PHE B C 1
ATOM 3004 O O . PHE B 1 139 ? 5.562 -22.453 -4.223 1 98.69 139 PHE B O 1
ATOM 3011 N N . LYS B 1 140 ? 7.117 -23.281 -2.859 1 98.88 140 LYS B N 1
ATOM 3012 C CA . LYS B 1 140 ? 6.438 -24.578 -2.797 1 98.88 140 LYS B CA 1
ATOM 3013 C C . LYS B 1 140 ? 5.082 -24.453 -2.102 1 98.88 140 LYS B C 1
ATOM 3015 O O . LYS B 1 140 ? 4.078 -24.984 -2.59 1 98.88 140 LYS B O 1
ATOM 3020 N N . PHE B 1 141 ? 5.129 -23.766 -1.018 1 98.88 141 PHE B N 1
ATOM 3021 C CA . PHE B 1 141 ? 3.879 -23.562 -0.292 1 98.88 141 PHE B CA 1
ATOM 3022 C C . PHE B 1 141 ? 2.887 -22.766 -1.124 1 98.88 141 PHE B C 1
ATOM 3024 O O . PHE B 1 141 ? 1.679 -23 -1.061 1 98.88 141 PHE B O 1
ATOM 3031 N N . TRP B 1 142 ? 3.414 -21.812 -1.824 1 98.81 142 TRP B N 1
ATOM 3032 C CA . TRP B 1 142 ? 2.529 -21.062 -2.719 1 98.81 142 TRP B CA 1
ATOM 3033 C C . TRP B 1 142 ? 1.917 -22 -3.766 1 98.81 142 TRP B C 1
ATOM 3035 O O . TRP B 1 142 ? 0.713 -21.938 -4.023 1 98.81 142 TRP B O 1
ATOM 3045 N N . PHE B 1 143 ? 2.699 -22.891 -4.32 1 98.88 143 PHE B N 1
ATOM 3046 C CA . PHE B 1 143 ? 2.232 -23.859 -5.309 1 98.88 143 PHE B CA 1
ATOM 3047 C C . PHE B 1 143 ? 1.15 -24.75 -4.719 1 98.88 143 PHE B C 1
ATOM 3049 O O . PHE B 1 143 ? 0.107 -24.969 -5.34 1 98.88 143 PHE B O 1
ATOM 3056 N N . TYR B 1 144 ? 1.397 -25.25 -3.531 1 98.88 144 TYR B N 1
ATOM 3057 C CA . TYR B 1 144 ? 0.421 -26.109 -2.871 1 98.88 144 TYR B CA 1
ATOM 3058 C C . TYR B 1 144 ? -0.891 -25.359 -2.645 1 98.88 144 TYR B C 1
ATOM 3060 O O . TYR B 1 144 ? -1.971 -25.938 -2.832 1 98.88 144 TYR B O 1
ATOM 3068 N N . SER B 1 145 ? -0.794 -24.188 -2.236 1 98.88 145 SER B N 1
ATOM 3069 C CA . SER B 1 145 ? -1.993 -23.391 -1.987 1 98.88 145 SER B CA 1
ATOM 3070 C C . SER B 1 145 ? -2.828 -23.234 -3.254 1 98.88 145 SER B C 1
ATOM 3072 O O . SER B 1 145 ? -4.043 -23.453 -3.234 1 98.88 145 SER B O 1
ATOM 3074 N N . LEU B 1 146 ? -2.152 -22.922 -4.309 1 98.88 146 LEU B N 1
ATOM 3075 C CA . LEU B 1 146 ? -2.838 -22.719 -5.582 1 98.88 146 LEU B CA 1
ATOM 3076 C C . LEU B 1 146 ? -3.428 -24.031 -6.098 1 98.88 146 LEU B C 1
ATOM 3078 O O . LEU B 1 146 ? -4.539 -24.047 -6.633 1 98.88 146 LEU B O 1
ATOM 3082 N N . ALA B 1 147 ? -2.709 -25.078 -5.941 1 98.81 147 ALA B N 1
ATOM 3083 C CA . ALA B 1 147 ? -3.195 -26.391 -6.379 1 98.81 147 ALA B CA 1
ATOM 3084 C C . ALA B 1 147 ? -4.449 -26.797 -5.605 1 98.81 147 ALA B C 1
ATOM 3086 O O . ALA B 1 147 ? -5.422 -27.266 -6.195 1 98.81 147 ALA B O 1
ATOM 3087 N N . LEU B 1 148 ? -4.41 -26.562 -4.34 1 98.69 148 LEU B N 1
ATOM 3088 C CA . LEU B 1 148 ? -5.57 -26.875 -3.508 1 98.69 148 LEU B CA 1
ATOM 3089 C C . LEU B 1 148 ? -6.746 -25.969 -3.865 1 98.69 148 LEU B C 1
ATOM 3091 O O . LEU B 1 148 ? -7.898 -26.406 -3.85 1 98.69 148 LEU B O 1
ATOM 3095 N N . SER B 1 149 ? -6.43 -24.766 -4.191 1 98.5 149 SER B N 1
ATOM 3096 C CA . SER B 1 149 ? -7.469 -23.828 -4.594 1 98.5 149 SER B CA 1
ATOM 3097 C C . SER B 1 149 ? -8.172 -24.297 -5.867 1 98.5 149 SER B C 1
ATOM 3099 O O . SER B 1 149 ? -9.398 -24.328 -5.926 1 98.5 149 SER B O 1
ATOM 3101 N N . VAL B 1 150 ? -7.422 -24.609 -6.852 1 98.44 150 VAL B N 1
ATOM 3102 C CA . VAL B 1 150 ? -7.973 -25.094 -8.117 1 98.44 150 VAL B CA 1
ATOM 3103 C C . VAL B 1 150 ? -8.75 -26.391 -7.891 1 98.44 150 VAL B C 1
ATOM 3105 O O . VAL B 1 150 ? -9.867 -26.531 -8.383 1 98.44 150 VAL B O 1
ATOM 3108 N N . PHE B 1 151 ? -8.172 -27.297 -7.129 1 97.94 151 PHE B N 1
ATOM 3109 C CA . PHE B 1 151 ? -8.812 -28.562 -6.832 1 97.94 151 PHE B CA 1
ATOM 3110 C C . PHE B 1 151 ? -10.164 -28.344 -6.16 1 97.94 151 PHE B C 1
ATOM 3112 O O . PHE B 1 151 ? -11.164 -28.953 -6.555 1 97.94 151 PHE B O 1
ATOM 3119 N N . GLY B 1 152 ? -10.188 -27.5 -5.148 1 96.12 152 GLY B N 1
ATOM 3120 C CA . GLY B 1 152 ? -11.438 -27.203 -4.469 1 96.12 152 GLY B CA 1
ATOM 3121 C C . GLY B 1 152 ? -12.477 -26.578 -5.375 1 96.12 152 GLY B C 1
ATOM 3122 O O . GLY B 1 152 ? -13.664 -26.906 -5.301 1 96.12 152 GLY B O 1
ATOM 3123 N N . ALA B 1 153 ? -12.031 -25.703 -6.195 1 96.56 153 ALA B N 1
ATOM 3124 C CA . ALA B 1 153 ? -12.961 -25.031 -7.105 1 96.56 153 ALA B CA 1
ATOM 3125 C C . ALA B 1 153 ? -13.539 -26.016 -8.117 1 96.56 153 ALA B C 1
ATOM 3127 O O . ALA B 1 153 ? -14.734 -25.984 -8.414 1 96.56 153 ALA B O 1
ATOM 3128 N N . VAL B 1 154 ? -12.688 -26.859 -8.664 1 96.44 154 VAL B N 1
ATOM 3129 C CA . VAL B 1 154 ? -13.156 -27.859 -9.609 1 96.44 154 VAL B CA 1
ATOM 3130 C C . VAL B 1 154 ? -14.148 -28.797 -8.914 1 96.44 154 VAL B C 1
ATOM 3132 O O . VAL B 1 154 ? -15.195 -29.125 -9.477 1 96.44 154 VAL B O 1
ATOM 3135 N N . TRP B 1 155 ? -13.789 -29.172 -7.719 1 93.81 155 TRP B N 1
ATOM 3136 C CA . TRP B 1 155 ? -14.68 -30.031 -6.934 1 93.81 155 TRP B CA 1
ATOM 3137 C C . TRP B 1 155 ? -16.031 -29.344 -6.715 1 93.81 155 TRP B C 1
ATOM 3139 O O . TRP B 1 155 ? -17.078 -29.984 -6.82 1 93.81 155 TRP B O 1
ATOM 3149 N N . GLY B 1 156 ? -15.992 -28.109 -6.387 1 90.69 156 GLY B N 1
ATOM 3150 C CA . GLY B 1 156 ? -17.219 -27.344 -6.207 1 90.69 156 GLY B CA 1
ATOM 3151 C C . GLY B 1 156 ? -18.062 -27.266 -7.461 1 90.69 156 GLY B C 1
ATOM 3152 O O . GLY B 1 156 ? -19.297 -27.375 -7.398 1 90.69 156 GLY B O 1
ATOM 3153 N N . LEU B 1 157 ? -17.469 -27.141 -8.555 1 91.81 157 LEU B N 1
ATOM 3154 C CA . LEU B 1 157 ? -18.188 -27.062 -9.82 1 91.81 157 LEU B CA 1
ATOM 3155 C C . LEU B 1 157 ? -18.812 -28.406 -10.172 1 91.81 157 LEU B C 1
ATOM 3157 O O . LEU B 1 157 ? -19.922 -28.438 -10.719 1 91.81 157 LEU B O 1
ATOM 3161 N N . LEU B 1 158 ? -18.188 -29.453 -9.859 1 90.25 158 LEU B N 1
ATOM 3162 C CA . LEU B 1 158 ? -18.656 -30.797 -10.211 1 90.25 158 LEU B CA 1
ATOM 3163 C C . LEU B 1 158 ? -19.766 -31.234 -9.273 1 90.25 158 LEU B C 1
ATOM 3165 O O . LEU B 1 158 ? -20.672 -31.984 -9.68 1 90.25 158 LEU B O 1
ATOM 3169 N N . PHE B 1 159 ? -19.797 -30.781 -8.047 1 81.19 159 PHE B N 1
ATOM 3170 C CA . PHE B 1 159 ? -20.75 -31.297 -7.07 1 81.19 159 PHE B CA 1
ATOM 3171 C C . PHE B 1 159 ? -21.719 -30.219 -6.625 1 81.19 159 PHE B C 1
ATOM 3173 O O . PHE B 1 159 ? -22.484 -30.422 -5.684 1 81.19 159 PHE B O 1
ATOM 3180 N N . THR B 1 160 ? -21.594 -29.016 -6.988 1 69.81 160 THR B N 1
ATOM 3181 C CA . THR B 1 160 ? -22.672 -28.062 -6.801 1 69.81 160 THR B CA 1
ATOM 3182 C C . THR B 1 160 ? -23.891 -28.438 -7.637 1 69.81 160 THR B C 1
ATOM 3184 O O . THR B 1 160 ? -23.766 -28.672 -8.844 1 69.81 160 THR B O 1
ATOM 3187 N N . SER B 1 161 ? -24.844 -29.125 -7.023 1 58.62 161 SER B N 1
ATOM 3188 C CA . SER B 1 161 ? -26.078 -29.656 -7.594 1 58.62 161 SER B CA 1
ATOM 3189 C C . SER B 1 161 ? -26.812 -28.594 -8.406 1 58.62 161 SER B C 1
ATOM 3191 O O . SER B 1 161 ? -27.047 -27.484 -7.926 1 58.62 161 SER B O 1
ATOM 3193 N N . PRO B 1 162 ? -26.844 -28.719 -9.695 1 53.53 162 PRO B N 1
ATOM 3194 C CA . PRO B 1 162 ? -27.891 -27.891 -10.328 1 53.53 162 PRO B CA 1
ATOM 3195 C C . PRO B 1 162 ? -29.219 -27.969 -9.586 1 53.53 162 PRO B C 1
ATOM 3197 O O . PRO B 1 162 ? -29.5 -28.953 -8.898 1 53.53 162 PRO B O 1
ATOM 3200 N N . SER B 1 163 ? -29.719 -26.984 -8.961 1 47.81 163 SER B N 1
ATOM 3201 C CA . SER B 1 163 ? -31.125 -27.141 -8.602 1 47.81 163 SER B CA 1
ATOM 3202 C C . SER B 1 163 ? -31.812 -28.156 -9.516 1 47.81 163 SER B C 1
ATOM 3204 O O . SER B 1 163 ? -31.938 -27.922 -10.719 1 47.81 163 SER B O 1
ATOM 3206 N N . SER B 1 164 ? -31.719 -29.312 -9.438 1 36.88 164 SER B N 1
ATOM 3207 C CA . SER B 1 164 ? -32.625 -30.219 -10.125 1 36.88 164 SER B CA 1
ATOM 3208 C C . SER B 1 164 ? -34.062 -29.688 -10.109 1 36.88 164 SER B C 1
ATOM 3210 O O . SER B 1 164 ? -34.625 -29.469 -9.047 1 36.88 164 SER B O 1
ATOM 3212 N N . ALA B 1 165 ? -34.5 -28.953 -11.102 1 37.69 165 ALA B N 1
ATOM 3213 C CA . ALA B 1 165 ? -35.906 -28.922 -11.383 1 37.69 165 ALA B CA 1
ATOM 3214 C C . ALA B 1 165 ? -36.562 -30.297 -11.133 1 37.69 165 ALA B C 1
ATOM 3216 O O . ALA B 1 165 ? -36.312 -31.25 -11.875 1 37.69 165 ALA B O 1
ATOM 3217 N N . SER B 1 166 ? -36.5 -30.703 -9.867 1 35.84 166 SER B N 1
ATOM 3218 C CA . SER B 1 166 ? -37.469 -31.781 -9.688 1 35.84 166 SER B CA 1
ATOM 3219 C C . SER B 1 166 ? -38.688 -31.578 -10.57 1 35.84 166 SER B C 1
ATOM 3221 O O . SER B 1 166 ? -39.406 -30.578 -10.438 1 35.84 166 SER B O 1
ATOM 3223 N N . SER B 1 167 ? -38.562 -31.859 -11.773 1 38.81 167 SER B N 1
ATOM 3224 C CA . SER B 1 167 ? -39.75 -32.062 -12.578 1 38.81 167 SER B CA 1
ATOM 3225 C C . SER B 1 167 ? -40.844 -32.812 -11.797 1 38.81 167 SER B C 1
ATOM 3227 O O . SER B 1 167 ? -40.812 -34.062 -11.75 1 38.81 167 SER B O 1
ATOM 3229 N N . LYS B 1 168 ? -41.031 -32.438 -10.539 1 38.34 168 LYS B N 1
ATOM 3230 C CA . LYS B 1 168 ? -42.312 -33.031 -10.125 1 38.34 168 LYS B CA 1
ATOM 3231 C C . LYS B 1 168 ? -43.406 -32.656 -11.117 1 38.34 168 LYS B C 1
ATOM 3233 O O . LYS B 1 168 ? -43.688 -31.5 -11.328 1 38.34 168 LYS B O 1
ATOM 3238 N N . THR B 1 169 ? -43.625 -33.438 -12.094 1 36.97 169 THR B N 1
ATOM 3239 C CA . THR B 1 169 ? -44.875 -33.594 -12.859 1 36.97 169 THR B CA 1
ATOM 3240 C C . THR B 1 169 ? -46.094 -33.594 -11.93 1 36.97 169 THR B C 1
ATOM 3242 O O . THR B 1 169 ? -46.531 -34.656 -11.492 1 36.97 169 THR B O 1
ATOM 3245 N N . SER B 1 170 ? -46.031 -32.906 -10.805 1 34.47 170 SER B N 1
ATOM 3246 C CA . SER B 1 170 ? -47.344 -33.031 -10.172 1 34.47 170 SER B CA 1
ATOM 3247 C C . SER B 1 170 ? -48.438 -32.469 -11.086 1 34.47 170 SER B C 1
ATOM 3249 O O . SER B 1 170 ? -48.188 -31.641 -11.953 1 34.47 170 SER B O 1
ATOM 3251 N N . SER B 1 171 ? -49.781 -33 -10.883 1 38.06 171 SER B N 1
ATOM 3252 C CA . SER B 1 171 ? -51.125 -32.875 -11.398 1 38.06 171 SER B CA 1
ATOM 3253 C C . SER B 1 171 ? -51.562 -31.422 -11.484 1 38.06 171 SER B C 1
ATOM 3255 O O . SER B 1 171 ? -51 -30.562 -10.789 1 38.06 171 SER B O 1
ATOM 3257 N N . ASP B 1 172 ? -52.625 -31.109 -12.414 1 35.97 172 ASP B N 1
ATOM 3258 C CA . ASP B 1 172 ? -53.281 -30.047 -13.156 1 35.97 172 ASP B CA 1
ATOM 3259 C C . ASP B 1 172 ? -53.719 -28.922 -12.219 1 35.97 172 ASP B C 1
ATOM 3261 O O . ASP B 1 172 ? -54.062 -27.828 -12.68 1 35.97 172 ASP B O 1
ATOM 3265 N N . GLU B 1 173 ? -54.375 -29.297 -11.086 1 35.72 173 GLU B N 1
ATOM 3266 C CA . GLU B 1 173 ? -55.469 -28.375 -10.781 1 35.72 173 GLU B CA 1
ATOM 3267 C C . GLU B 1 173 ? -54.938 -27.031 -10.312 1 35.72 173 GLU B C 1
ATOM 3269 O O . GLU B 1 173 ? -55.375 -25.984 -10.797 1 35.72 173 GLU B O 1
ATOM 3274 N N . LYS B 1 174 ? -54.688 -26.922 -8.953 1 39.97 174 LYS B N 1
ATOM 3275 C CA . LYS B 1 174 ? -54.875 -25.656 -8.242 1 39.97 174 LYS B CA 1
ATOM 3276 C C . LYS B 1 174 ? -53.625 -24.766 -8.383 1 39.97 174 LYS B C 1
ATOM 3278 O O . LYS B 1 174 ? -53.375 -23.938 -7.516 1 39.97 174 LYS B O 1
ATOM 3283 N N . MET B 1 175 ? -52.812 -24.922 -9.336 1 39.59 175 MET B N 1
ATOM 3284 C CA . MET B 1 175 ? -51.406 -24.562 -9.375 1 39.59 175 MET B CA 1
ATOM 3285 C C . MET B 1 175 ? -51.219 -23.094 -9.75 1 39.59 175 MET B C 1
ATOM 3287 O O . MET B 1 175 ? -50.125 -22.656 -10.016 1 39.59 175 MET B O 1
ATOM 3291 N N . ASN B 1 176 ? -52.25 -22.453 -9.859 1 38.97 176 ASN B N 1
ATOM 3292 C CA . ASN B 1 176 ? -52 -21.141 -10.453 1 38.97 176 ASN B CA 1
ATOM 3293 C C . ASN B 1 176 ? -51.25 -20.219 -9.5 1 38.97 176 ASN B C 1
ATOM 3295 O O . ASN B 1 176 ? -50.469 -19.359 -9.938 1 38.97 176 ASN B O 1
ATOM 3299 N N . GLU B 1 177 ? -51.656 -20.188 -8.258 1 40.78 177 GLU B N 1
ATOM 3300 C CA . GLU B 1 177 ? -51.125 -19.125 -7.414 1 40.78 177 GLU B CA 1
ATOM 3301 C C . GLU B 1 177 ? -49.688 -19.391 -7.035 1 40.78 177 GLU B C 1
ATOM 3303 O O . GLU B 1 177 ? -48.938 -18.469 -6.699 1 40.78 177 GLU B O 1
ATOM 3308 N N . LYS B 1 178 ? -49.281 -20.656 -6.836 1 41.47 178 LYS B N 1
ATOM 3309 C CA . LYS B 1 178 ? -47.969 -21.016 -6.316 1 41.47 178 LYS B CA 1
ATOM 3310 C C . LYS B 1 178 ? -46.906 -20.906 -7.402 1 41.47 178 LYS B C 1
ATOM 3312 O O . LYS B 1 178 ? -45.719 -21.141 -7.148 1 41.47 178 LYS B O 1
ATOM 3317 N N . LYS B 1 179 ? -47.406 -20.719 -8.648 1 44.06 179 LYS B N 1
ATOM 3318 C CA . LYS B 1 179 ? -46.469 -20.609 -9.75 1 44.06 179 LYS B CA 1
ATOM 3319 C C . LYS B 1 179 ? -45.656 -19.328 -9.68 1 44.06 179 LYS B C 1
ATOM 3321 O O . LYS B 1 179 ? -44.469 -19.297 -10.055 1 44.06 179 LYS B O 1
ATOM 3326 N N . ASN B 1 180 ? -46.312 -18.281 -9.133 1 45.44 180 ASN B N 1
ATOM 3327 C CA . ASN B 1 180 ? -45.594 -17.016 -9.133 1 45.44 180 ASN B CA 1
ATOM 3328 C C . ASN B 1 180 ? -44.5 -17 -8.062 1 45.44 180 ASN B C 1
ATOM 3330 O O . ASN B 1 180 ? -43.406 -16.5 -8.297 1 45.44 180 ASN B O 1
ATOM 3334 N N . ALA B 1 181 ? -44.844 -17.5 -6.906 1 48.47 181 ALA B N 1
ATOM 3335 C CA . ALA B 1 181 ? -43.875 -17.547 -5.828 1 48.47 181 ALA B CA 1
ATOM 3336 C C . ALA B 1 181 ? -42.75 -18.547 -6.133 1 48.47 181 ALA B C 1
ATOM 3338 O O . ALA B 1 181 ? -41.594 -18.297 -5.809 1 48.47 181 ALA B O 1
ATOM 3339 N N . ALA B 1 182 ? -43.188 -19.578 -6.746 1 44.34 182 ALA B N 1
ATOM 3340 C CA . ALA B 1 182 ? -42.219 -20.594 -7.145 1 44.34 182 ALA B CA 1
ATOM 3341 C C . ALA B 1 182 ? -41.312 -20.078 -8.234 1 44.34 182 ALA B C 1
ATOM 3343 O O . ALA B 1 182 ? -40.094 -20.375 -8.242 1 44.34 182 ALA B O 1
ATOM 3344 N N . LYS B 1 183 ? -41.781 -19.234 -9.109 1 52.5 183 LYS B N 1
ATOM 3345 C CA . LYS B 1 183 ? -40.938 -18.656 -10.172 1 52.5 183 LYS B CA 1
ATOM 3346 C C . LYS B 1 183 ? -39.938 -17.672 -9.609 1 52.5 183 LYS B C 1
ATOM 3348 O O . LYS B 1 183 ? -38.781 -17.625 -10.07 1 52.5 183 LYS B O 1
ATOM 3353 N N . THR B 1 184 ? -40.281 -16.859 -8.547 1 53.56 184 THR B N 1
ATOM 3354 C CA . THR B 1 184 ? -39.375 -15.898 -7.961 1 53.56 184 THR B CA 1
ATOM 3355 C C . THR B 1 184 ? -38.281 -16.594 -7.16 1 53.56 184 THR B C 1
ATOM 3357 O O . THR B 1 184 ? -37.094 -16.234 -7.254 1 53.56 184 THR B O 1
ATOM 3360 N N . VAL B 1 185 ? -38.656 -17.625 -6.41 1 56.03 185 VAL B N 1
ATOM 3361 C CA . VAL B 1 185 ? -37.688 -18.391 -5.625 1 56.03 185 VAL B CA 1
ATOM 3362 C C . VAL B 1 185 ? -36.75 -19.172 -6.559 1 56.03 185 VAL B C 1
ATOM 3364 O O . VAL B 1 185 ? -35.531 -19.234 -6.332 1 56.03 185 VAL B O 1
ATOM 3367 N N . SER B 1 186 ? -37.344 -19.703 -7.629 1 60.56 186 SER B N 1
ATOM 3368 C CA . SER B 1 186 ? -36.531 -20.453 -8.602 1 60.56 186 SER B CA 1
ATOM 3369 C C . SER B 1 186 ? -35.562 -19.531 -9.328 1 60.56 186 SER B C 1
ATOM 3371 O O . SER B 1 186 ? -34.406 -19.891 -9.539 1 60.56 186 SER B O 1
ATOM 3373 N N . ASN B 1 187 ? -36 -18.266 -9.578 1 65.06 187 ASN B N 1
ATOM 3374 C CA . ASN B 1 187 ? -35.125 -17.312 -10.25 1 65.06 187 ASN B CA 1
ATOM 3375 C C . ASN B 1 187 ? -33.969 -16.859 -9.344 1 65.06 187 ASN B C 1
ATOM 3377 O O . ASN B 1 187 ? -32.844 -16.703 -9.789 1 65.06 187 ASN B O 1
ATOM 3381 N N . THR B 1 188 ? -34.25 -16.734 -8.07 1 68 188 THR B N 1
ATOM 3382 C CA . THR B 1 188 ? -33.25 -16.312 -7.113 1 68 188 THR B CA 1
ATOM 3383 C C . THR B 1 188 ? -32.219 -17.438 -6.895 1 68 188 THR B C 1
ATOM 3385 O O . THR B 1 188 ? -31.031 -17.172 -6.793 1 68 188 THR B O 1
ATOM 3388 N N . ASP B 1 189 ? -32.781 -18.641 -6.875 1 72.25 189 ASP B N 1
ATOM 3389 C CA . ASP B 1 189 ? -31.891 -19.781 -6.695 1 72.25 189 ASP B CA 1
ATOM 3390 C C . ASP B 1 189 ? -30.984 -19.984 -7.91 1 72.25 189 ASP B C 1
ATOM 3392 O O . ASP B 1 189 ? -29.812 -20.297 -7.766 1 72.25 189 ASP B O 1
ATOM 3396 N N . ASP B 1 190 ? -31.594 -19.703 -8.984 1 76.31 190 ASP B N 1
ATOM 3397 C CA . ASP B 1 190 ? -30.812 -19.844 -10.219 1 76.31 190 ASP B CA 1
ATOM 3398 C C . ASP B 1 190 ? -29.734 -18.766 -10.312 1 76.31 190 ASP B C 1
ATOM 3400 O O . ASP B 1 190 ? -28.609 -19.031 -10.711 1 76.31 190 ASP B O 1
ATOM 3404 N N . SER B 1 191 ? -30.062 -17.609 -9.867 1 83.44 191 SER B N 1
ATOM 3405 C CA . SER B 1 191 ? -29.109 -16.5 -9.891 1 83.44 191 SER B CA 1
ATOM 3406 C C . SER B 1 191 ? -27.984 -16.734 -8.906 1 83.44 191 SER B C 1
ATOM 3408 O O . SER B 1 191 ? -26.812 -16.438 -9.203 1 83.44 191 SER B O 1
ATOM 3410 N N . GLN B 1 192 ? -28.25 -17.234 -7.824 1 83.06 192 GLN B N 1
ATOM 3411 C CA . GLN B 1 192 ? -27.234 -17.516 -6.816 1 83.06 192 GLN B CA 1
ATOM 3412 C C . GLN B 1 192 ? -26.312 -18.641 -7.273 1 83.06 192 GLN B C 1
ATOM 3414 O O . GLN B 1 192 ? -25.094 -18.578 -7.047 1 83.06 192 GLN B O 1
ATOM 3419 N N . THR B 1 193 ? -26.938 -19.594 -7.836 1 84.62 193 THR B N 1
ATOM 3420 C CA . THR B 1 193 ? -26.125 -20.703 -8.344 1 84.62 193 THR B CA 1
ATOM 3421 C C . THR B 1 193 ? -25.203 -20.234 -9.461 1 84.62 193 THR B C 1
ATOM 3423 O O . THR B 1 193 ? -24.031 -20.641 -9.516 1 84.62 193 THR B O 1
ATOM 3426 N N . LYS B 1 194 ? -25.766 -19.422 -10.289 1 87.5 194 LYS B N 1
ATOM 3427 C CA . LYS B 1 194 ? -24.953 -18.875 -11.375 1 87.5 194 LYS B CA 1
ATOM 3428 C C . LYS B 1 194 ? -23.812 -18.031 -10.836 1 87.5 194 LYS B C 1
ATOM 3430 O O . LYS B 1 194 ? -22.688 -18.094 -11.336 1 87.5 194 LYS B O 1
ATOM 3435 N N . ALA B 1 195 ? -24.047 -17.281 -9.867 1 88.81 195 ALA B N 1
ATOM 3436 C CA . ALA B 1 195 ? -23.016 -16.438 -9.242 1 88.81 195 ALA B CA 1
ATOM 3437 C C . ALA B 1 195 ? -21.938 -17.297 -8.594 1 88.81 195 ALA B C 1
ATOM 3439 O O . ALA B 1 195 ? -20.75 -16.984 -8.695 1 88.81 195 ALA B O 1
ATOM 3440 N N . GLN B 1 196 ? -22.328 -18.297 -8.023 1 89.81 196 GLN B N 1
ATOM 3441 C CA . GLN B 1 196 ? -21.375 -19.203 -7.379 1 89.81 196 GLN B CA 1
ATOM 3442 C C . GLN B 1 196 ? -20.5 -19.906 -8.414 1 89.81 196 GLN B C 1
ATOM 3444 O O . GLN B 1 196 ? -19.297 -20.031 -8.219 1 89.81 196 GLN B O 1
ATOM 3449 N N . ARG B 1 197 ? -21.094 -20.344 -9.469 1 93.06 197 ARG B N 1
ATOM 3450 C CA . ARG B 1 197 ? -20.344 -21.016 -10.523 1 93.06 197 ARG B CA 1
ATOM 3451 C C . ARG B 1 197 ? -19.344 -20.062 -11.18 1 93.06 197 ARG B C 1
ATOM 3453 O O . ARG B 1 197 ? -18.219 -20.453 -11.477 1 93.06 197 ARG B O 1
ATOM 3460 N N . THR B 1 198 ? -19.766 -18.875 -11.367 1 94.25 198 THR B N 1
ATOM 3461 C CA . THR B 1 198 ? -18.891 -17.859 -11.945 1 94.25 198 THR B CA 1
ATOM 3462 C C . THR B 1 198 ? -17.688 -17.609 -11.031 1 94.25 198 THR B C 1
ATOM 3464 O O . THR B 1 198 ? -16.562 -17.484 -11.5 1 94.25 198 THR B O 1
ATOM 3467 N N . ALA B 1 199 ? -17.938 -17.547 -9.773 1 94.38 199 ALA B N 1
ATOM 3468 C CA . ALA B 1 199 ? -16.875 -17.312 -8.805 1 94.38 199 ALA B CA 1
ATOM 3469 C C . ALA B 1 199 ? -15.867 -18.469 -8.82 1 94.38 199 ALA B C 1
ATOM 3471 O O . ALA B 1 199 ? -14.656 -18.25 -8.75 1 94.38 199 ALA B O 1
ATOM 3472 N N . LEU B 1 200 ? -16.391 -19.641 -8.875 1 95.38 200 LEU B N 1
ATOM 3473 C CA . LEU B 1 200 ? -15.523 -20.812 -8.922 1 95.38 200 LEU B CA 1
ATOM 3474 C C . LEU B 1 200 ? -14.719 -20.844 -10.211 1 95.38 200 LEU B C 1
ATOM 3476 O O . LEU B 1 200 ? -13.539 -21.188 -10.203 1 95.38 200 LEU B O 1
ATOM 3480 N N . MET B 1 201 ? -15.359 -20.547 -11.312 1 96.81 201 MET B N 1
ATOM 3481 C CA . MET B 1 201 ? -14.664 -20.516 -12.594 1 96.81 201 MET B CA 1
ATOM 3482 C C . MET B 1 201 ? -13.547 -19.484 -12.578 1 96.81 201 MET B C 1
ATOM 3484 O O . MET B 1 201 ? -12.453 -19.734 -13.078 1 96.81 201 MET B O 1
ATOM 3488 N N . LYS B 1 202 ? -13.805 -18.328 -12.016 1 97.38 202 LYS B N 1
ATOM 3489 C CA . LYS B 1 202 ? -12.773 -17.297 -11.891 1 97.38 202 LYS B CA 1
ATOM 3490 C C . LYS B 1 202 ? -11.602 -17.781 -11.055 1 97.38 202 LYS B C 1
ATOM 3492 O O . LYS B 1 202 ? -10.438 -17.531 -11.391 1 97.38 202 LYS B O 1
ATOM 3497 N N . ARG B 1 203 ? -11.93 -18.422 -10.039 1 97.75 203 ARG B N 1
ATOM 3498 C CA . ARG B 1 203 ? -10.891 -18.969 -9.18 1 97.75 203 ARG B CA 1
ATOM 3499 C C . ARG B 1 203 ? -10.008 -19.953 -9.945 1 97.75 203 ARG B C 1
ATOM 3501 O O . ARG B 1 203 ? -8.781 -19.938 -9.805 1 97.75 203 ARG B O 1
ATOM 3508 N N . ILE B 1 204 ? -10.602 -20.781 -10.711 1 98.38 204 ILE B N 1
ATOM 3509 C CA . ILE B 1 204 ? -9.859 -21.75 -11.508 1 98.38 204 ILE B CA 1
ATOM 3510 C C . ILE B 1 204 ? -8.961 -21.031 -12.5 1 98.38 204 ILE B C 1
ATOM 3512 O O . ILE B 1 204 ? -7.781 -21.359 -12.648 1 98.38 204 ILE B O 1
ATOM 3516 N N . VAL B 1 205 ? -9.484 -20.047 -13.141 1 98.38 205 VAL B N 1
ATOM 3517 C CA . VAL B 1 205 ? -8.719 -19.297 -14.141 1 98.38 205 VAL B CA 1
ATOM 3518 C C . VAL B 1 205 ? -7.57 -18.562 -13.469 1 98.38 205 VAL B C 1
ATOM 3520 O O . VAL B 1 205 ? -6.414 -18.688 -13.891 1 98.38 205 VAL B O 1
ATOM 3523 N N . VAL B 1 206 ? -7.812 -17.859 -12.422 1 98.56 206 VAL B N 1
ATOM 3524 C CA . VAL B 1 206 ? -6.828 -17.016 -11.75 1 98.56 206 VAL B CA 1
ATOM 3525 C C . VAL B 1 206 ? -5.746 -17.891 -11.125 1 98.56 206 VAL B C 1
ATOM 3527 O O . VAL B 1 206 ? -4.559 -17.719 -11.398 1 98.56 206 VAL B O 1
ATOM 3530 N N . ASP B 1 207 ? -6.168 -18.844 -10.336 1 98.75 207 ASP B N 1
ATOM 3531 C CA . ASP B 1 207 ? -5.203 -19.656 -9.609 1 98.75 207 ASP B CA 1
ATOM 3532 C C . ASP B 1 207 ? -4.508 -20.641 -10.547 1 98.75 207 ASP B C 1
ATOM 3534 O O . ASP B 1 207 ? -3.342 -20.984 -10.336 1 98.75 207 ASP B O 1
ATOM 3538 N N . GLY B 1 208 ? -5.25 -21.078 -11.609 1 98.44 208 GLY B N 1
ATOM 3539 C CA . GLY B 1 208 ? -4.613 -21.906 -12.617 1 98.44 208 GLY B CA 1
ATOM 3540 C C . GLY B 1 208 ? -3.498 -21.188 -13.359 1 98.44 208 GLY B C 1
ATOM 3541 O O . GLY B 1 208 ? -2.426 -21.75 -13.578 1 98.44 208 GLY B O 1
ATOM 3542 N N . CYS B 1 209 ? -3.727 -19.969 -13.695 1 98.31 209 CYS B N 1
ATOM 3543 C CA . CYS B 1 209 ? -2.703 -19.156 -14.344 1 98.31 209 CYS B CA 1
ATOM 3544 C C . CYS B 1 209 ? -1.543 -18.891 -13.398 1 98.31 209 CYS B C 1
ATOM 3546 O O . CYS B 1 209 ? -0.379 -18.984 -13.789 1 98.31 209 CYS B O 1
ATOM 3548 N N . ASP B 1 210 ? -1.8 -18.625 -12.156 1 98.44 210 ASP B N 1
ATOM 3549 C CA . ASP B 1 210 ? -0.77 -18.234 -11.195 1 98.44 210 ASP B CA 1
ATOM 3550 C C . ASP B 1 210 ? 0.065 -19.438 -10.773 1 98.44 210 ASP B C 1
ATOM 3552 O O . ASP B 1 210 ? 1.185 -19.281 -10.281 1 98.44 210 ASP B O 1
ATOM 3556 N N . LEU B 1 211 ? -0.477 -20.641 -10.984 1 98.38 211 LEU B N 1
ATOM 3557 C CA . LEU B 1 211 ? 0.219 -21.875 -10.609 1 98.38 211 LEU B CA 1
ATOM 3558 C C . LEU B 1 211 ? 1.533 -22 -11.367 1 98.38 211 LEU B C 1
ATOM 3560 O O . LEU B 1 211 ? 2.49 -22.594 -10.867 1 98.38 211 LEU B O 1
ATOM 3564 N N . LEU B 1 212 ? 1.631 -21.438 -12.523 1 98.06 212 LEU B N 1
ATOM 3565 C CA . LEU B 1 212 ? 2.811 -21.531 -13.375 1 98.06 212 LEU B CA 1
ATOM 3566 C C . LEU B 1 212 ? 3.992 -20.797 -12.758 1 98.06 212 LEU B C 1
ATOM 3568 O O . LEU B 1 212 ? 5.145 -21.188 -12.945 1 98.06 212 LEU B O 1
ATOM 3572 N N . ILE B 1 213 ? 3.768 -19.812 -11.984 1 97.81 213 ILE B N 1
ATOM 3573 C CA . ILE B 1 213 ? 4.816 -18.938 -11.469 1 97.81 213 ILE B CA 1
ATOM 3574 C C . ILE B 1 213 ? 5.668 -19.703 -10.453 1 97.81 213 ILE B C 1
ATOM 3576 O O . ILE B 1 213 ? 6.863 -19.922 -10.664 1 97.81 213 ILE B O 1
ATOM 3580 N N . PRO B 1 214 ? 5.027 -20.188 -9.375 1 98.31 214 PRO B N 1
ATOM 3581 C CA . PRO B 1 214 ? 5.863 -20.953 -8.453 1 98.31 214 PRO B CA 1
ATOM 3582 C C . PRO B 1 214 ? 6.336 -22.281 -9.055 1 98.31 214 PRO B C 1
ATOM 3584 O O . PRO B 1 214 ? 7.422 -22.766 -8.719 1 98.31 214 PRO B O 1
ATOM 3587 N N . GLY B 1 215 ? 5.57 -22.906 -9.984 1 98.25 215 GLY B N 1
ATOM 3588 C CA . GLY B 1 215 ? 5.992 -24.125 -10.641 1 98.25 215 GLY B CA 1
ATOM 3589 C C . GLY B 1 215 ? 7.293 -23.984 -11.406 1 98.25 215 GLY B C 1
ATOM 3590 O O . GLY B 1 215 ? 8.141 -24.875 -11.391 1 98.25 215 GLY B O 1
ATOM 3591 N N . VAL B 1 216 ? 7.426 -22.906 -12.047 1 97.31 216 VAL B N 1
ATOM 3592 C CA . VAL B 1 216 ? 8.641 -22.641 -12.812 1 97.31 216 VAL B CA 1
ATOM 3593 C C . VAL B 1 216 ? 9.773 -22.266 -11.867 1 97.31 216 VAL B C 1
ATOM 3595 O O . VAL B 1 216 ? 10.914 -22.719 -12.039 1 97.31 216 VAL B O 1
ATOM 3598 N N . PHE B 1 217 ? 9.523 -21.484 -10.859 1 96.25 217 PHE B N 1
ATOM 3599 C CA . PHE B 1 217 ? 10.547 -21.031 -9.922 1 96.25 217 PHE B CA 1
ATOM 3600 C C . PHE B 1 217 ? 11.203 -22.203 -9.227 1 96.25 217 PHE B C 1
ATOM 3602 O O . PHE B 1 217 ? 12.422 -22.234 -9.062 1 96.25 217 PHE B O 1
ATOM 3609 N N . VAL B 1 218 ? 10.367 -23.172 -8.805 1 97.56 218 VAL B N 1
ATOM 3610 C CA . VAL B 1 218 ? 10.898 -24.312 -8.062 1 97.56 218 VAL B CA 1
ATOM 3611 C C . VAL B 1 218 ? 11.461 -25.359 -9.031 1 97.56 218 VAL B C 1
ATOM 3613 O O . VAL B 1 218 ? 12.109 -26.312 -8.609 1 97.56 218 VAL B O 1
ATOM 3616 N N . GLY B 1 219 ? 11.219 -25.25 -10.336 1 96.94 219 GLY B N 1
ATOM 3617 C CA . GLY B 1 219 ? 11.789 -26.109 -11.352 1 96.94 219 GLY B CA 1
ATOM 3618 C C . GLY B 1 219 ? 10.906 -27.297 -11.703 1 96.94 219 GLY B C 1
ATOM 3619 O O . GLY B 1 219 ? 11.359 -28.266 -12.305 1 96.94 219 GLY B O 1
ATOM 3620 N N . TRP B 1 220 ? 9.672 -27.219 -11.289 1 97.88 220 TRP B N 1
ATOM 3621 C CA . TRP B 1 220 ? 8.766 -28.344 -11.523 1 97.88 220 TRP B CA 1
ATOM 3622 C C . TRP B 1 220 ? 8.109 -28.234 -12.891 1 97.88 220 TRP B C 1
ATOM 3624 O O . TRP B 1 220 ? 7.578 -29.219 -13.414 1 97.88 220 TRP B O 1
ATOM 3634 N N . MET B 1 221 ? 8.086 -27.031 -13.461 1 97 221 MET B N 1
ATOM 3635 C CA . MET B 1 221 ? 7.465 -26.781 -14.758 1 97 221 MET B CA 1
ATOM 3636 C C . MET B 1 221 ? 8.414 -26.016 -15.672 1 97 221 MET B C 1
ATOM 3638 O O . MET B 1 221 ? 9.195 -25.172 -15.211 1 97 221 MET B O 1
ATOM 3642 N N . GLN B 1 222 ? 8.398 -26.344 -16.969 1 96.88 222 GLN B N 1
ATOM 3643 C CA . GLN B 1 222 ? 9.156 -25.625 -17.969 1 96.88 222 GLN B CA 1
ATOM 3644 C C . GLN B 1 222 ? 8.234 -24.797 -18.859 1 96.88 222 GLN B C 1
ATOM 3646 O O . GLN B 1 222 ? 7.609 -25.328 -19.781 1 96.88 222 GLN B O 1
ATOM 3651 N N . VAL B 1 223 ? 8.047 -23.609 -18.531 1 95.88 223 VAL B N 1
ATOM 3652 C CA . VAL B 1 223 ? 7.184 -22.672 -19.25 1 95.88 223 VAL B CA 1
ATOM 3653 C C . VAL B 1 223 ? 7.98 -21.422 -19.625 1 95.88 223 VAL B C 1
ATOM 3655 O O . VAL B 1 223 ? 8.852 -20.984 -18.859 1 95.88 223 VAL B O 1
ATOM 3658 N N . SER B 1 224 ? 7.766 -20.906 -20.781 1 96 224 SER B N 1
ATOM 3659 C CA . SER B 1 224 ? 8.508 -19.734 -21.234 1 96 224 SER B CA 1
ATOM 3660 C C . SER B 1 224 ? 8.133 -18.5 -20.438 1 96 224 SER B C 1
ATOM 3662 O O . SER B 1 224 ? 7.031 -18.406 -19.906 1 96 224 SER B O 1
ATOM 3664 N N . ASP B 1 225 ? 9.023 -17.516 -20.453 1 93.81 225 ASP B N 1
ATOM 3665 C CA . ASP B 1 225 ? 8.773 -16.25 -19.766 1 93.81 225 ASP B CA 1
ATOM 3666 C C . ASP B 1 225 ? 7.602 -15.508 -20.422 1 93.81 225 ASP B C 1
ATOM 3668 O O . ASP B 1 225 ? 6.859 -14.797 -19.734 1 93.81 225 ASP B O 1
ATOM 3672 N N . LEU B 1 226 ? 7.477 -15.641 -21.641 1 95.5 226 LEU B N 1
ATOM 3673 C CA . LEU B 1 226 ? 6.355 -15.031 -22.344 1 95.5 226 LEU B CA 1
ATOM 3674 C C . LEU B 1 226 ? 5.027 -15.562 -21.812 1 95.5 226 LEU B C 1
ATOM 3676 O O . LEU B 1 226 ? 4.109 -14.781 -21.547 1 95.5 226 LEU B O 1
ATOM 3680 N N . MET B 1 227 ? 4.945 -16.875 -21.719 1 96.69 227 MET B N 1
ATOM 3681 C CA . MET B 1 227 ? 3.721 -17.5 -21.219 1 96.69 227 MET B CA 1
ATOM 3682 C C . MET B 1 227 ? 3.441 -17.062 -19.781 1 96.69 227 MET B C 1
ATOM 3684 O O . MET B 1 227 ? 2.291 -16.812 -19.422 1 96.69 227 MET B O 1
ATOM 3688 N N . ILE B 1 228 ? 4.438 -16.969 -18.969 1 96.38 228 ILE B N 1
ATOM 3689 C CA . ILE B 1 228 ? 4.289 -16.5 -17.594 1 96.38 228 ILE B CA 1
ATOM 3690 C C . ILE B 1 228 ? 3.744 -15.078 -17.578 1 96.38 228 ILE B C 1
ATOM 3692 O O . ILE B 1 228 ? 2.826 -14.766 -16.828 1 96.38 228 ILE B O 1
ATOM 3696 N N . GLY B 1 229 ? 4.316 -14.203 -18.438 1 96.69 229 GLY B N 1
ATOM 3697 C CA . GLY B 1 229 ? 3.842 -12.836 -18.531 1 96.69 229 GLY B CA 1
ATOM 3698 C C . GLY B 1 229 ? 2.385 -12.734 -18.938 1 96.69 229 GLY B C 1
ATOM 3699 O O . GLY B 1 229 ? 1.617 -11.977 -18.344 1 96.69 229 GLY B O 1
ATOM 3700 N N . VAL B 1 230 ? 1.99 -13.5 -19.859 1 97.88 230 VAL B N 1
ATOM 3701 C CA . VAL B 1 230 ? 0.624 -13.477 -20.375 1 97.88 230 VAL B CA 1
ATOM 3702 C C . VAL B 1 230 ? -0.34 -13.969 -19.297 1 97.88 230 VAL B C 1
ATOM 3704 O O . VAL B 1 230 ? -1.377 -13.352 -19.047 1 97.88 230 VAL B O 1
ATOM 3707 N N . THR B 1 231 ? 0.019 -15.094 -18.703 1 97.94 231 THR B N 1
ATOM 3708 C CA . THR B 1 231 ? -0.864 -15.656 -17.688 1 97.94 231 THR B CA 1
ATOM 3709 C C . THR B 1 231 ? -0.965 -14.734 -16.469 1 97.94 231 THR B C 1
ATOM 3711 O O . THR B 1 231 ? -2.016 -14.648 -15.836 1 97.94 231 THR B O 1
ATOM 3714 N N . MET B 1 232 ? 0.118 -14.016 -16.203 1 97.94 232 MET B N 1
ATOM 3715 C CA . MET B 1 232 ? 0.081 -13.039 -15.117 1 97.94 232 MET B CA 1
ATOM 3716 C C . MET B 1 232 ? -0.871 -11.898 -15.438 1 97.94 232 MET B C 1
ATOM 3718 O O . MET B 1 232 ? -1.601 -11.422 -14.562 1 97.94 232 MET B O 1
ATOM 3722 N N . VAL B 1 233 ? -0.862 -11.461 -16.641 1 98.5 233 VAL B N 1
ATOM 3723 C CA . VAL B 1 233 ? -1.786 -10.414 -17.047 1 98.5 233 VAL B CA 1
ATOM 3724 C C . VAL B 1 233 ? -3.225 -10.898 -16.906 1 98.5 233 VAL B C 1
ATOM 3726 O O . VAL B 1 233 ? -4.066 -10.203 -16.328 1 98.5 233 VAL B O 1
ATOM 3729 N N . ILE B 1 234 ? -3.486 -12.117 -17.328 1 98.44 234 ILE B N 1
ATOM 3730 C CA . ILE B 1 234 ? -4.836 -12.664 -17.297 1 98.44 234 ILE B CA 1
ATOM 3731 C C . ILE B 1 234 ? -5.324 -12.766 -15.859 1 98.44 234 ILE B C 1
ATOM 3733 O O . ILE B 1 234 ? -6.402 -12.273 -15.523 1 98.44 234 ILE B O 1
ATOM 3737 N N . SER B 1 235 ? -4.547 -13.391 -15.031 1 98.56 235 SER B N 1
ATOM 3738 C CA . SER B 1 235 ? -4.977 -13.57 -13.648 1 98.56 235 SER B CA 1
ATOM 3739 C C . SER B 1 235 ? -5.121 -12.234 -12.93 1 98.56 235 SER B C 1
ATOM 3741 O O . SER B 1 235 ? -6.016 -12.062 -12.102 1 98.56 235 SER B O 1
ATOM 3743 N N . THR B 1 236 ? -4.262 -11.242 -13.281 1 98.56 236 THR B N 1
ATOM 3744 C CA . THR B 1 236 ? -4.328 -9.93 -12.641 1 98.56 236 THR B CA 1
ATOM 3745 C C . THR B 1 236 ? -5.598 -9.195 -13.047 1 98.56 236 THR B C 1
ATOM 3747 O O . THR B 1 236 ? -6.281 -8.609 -12.203 1 98.56 236 THR B O 1
ATOM 3750 N N . VAL B 1 237 ? -5.93 -9.25 -14.289 1 98.19 237 VAL B N 1
ATOM 3751 C CA . VAL B 1 237 ? -7.113 -8.547 -14.789 1 98.19 237 VAL B CA 1
ATOM 3752 C C . VAL B 1 237 ? -8.375 -9.18 -14.195 1 98.19 237 VAL B C 1
ATOM 3754 O O . VAL B 1 237 ? -9.266 -8.469 -13.727 1 98.19 237 VAL B O 1
ATOM 3757 N N . VAL B 1 238 ? -8.438 -10.461 -14.148 1 97.81 238 VAL B N 1
ATOM 3758 C CA . VAL B 1 238 ? -9.617 -11.156 -13.641 1 97.81 238 VAL B CA 1
ATOM 3759 C C . VAL B 1 238 ? -9.758 -10.906 -12.141 1 97.81 238 VAL B C 1
ATOM 3761 O O . VAL B 1 238 ? -10.828 -10.5 -11.68 1 97.81 238 VAL B O 1
ATOM 3764 N N . SER B 1 239 ? -8.734 -11.102 -11.422 1 97.44 239 SER B N 1
ATOM 3765 C CA . SER B 1 239 ? -8.805 -10.891 -9.977 1 97.44 239 SER B CA 1
ATOM 3766 C C . SER B 1 239 ? -8.922 -9.406 -9.641 1 97.44 239 SER B C 1
ATOM 3768 O O . SER B 1 239 ? -9.492 -9.039 -8.617 1 97.44 239 SER B O 1
ATOM 3770 N N . GLY B 1 240 ? -8.312 -8.562 -10.477 1 97.31 240 GLY B N 1
ATOM 3771 C CA . GLY B 1 240 ? -8.453 -7.125 -10.305 1 97.31 240 GLY B CA 1
ATOM 3772 C C . GLY B 1 240 ? -9.883 -6.641 -10.43 1 97.31 240 GLY B C 1
ATOM 3773 O O . GLY B 1 240 ? -10.281 -5.68 -9.773 1 97.31 240 GLY B O 1
ATOM 3774 N N . GLY B 1 241 ? -10.602 -7.309 -11.336 1 95.69 241 GLY B N 1
ATOM 3775 C CA . GLY B 1 241 ? -12.008 -6.977 -11.461 1 95.69 241 GLY B CA 1
ATOM 3776 C C . GLY B 1 241 ? -12.781 -7.168 -10.164 1 95.69 241 GLY B C 1
ATOM 3777 O O . GLY B 1 241 ? -13.594 -6.32 -9.789 1 95.69 241 GLY B O 1
ATOM 3778 N N . ASP B 1 242 ? -12.516 -8.195 -9.508 1 93.62 242 ASP B N 1
ATOM 3779 C CA . ASP B 1 242 ? -13.156 -8.461 -8.219 1 93.62 242 ASP B CA 1
ATOM 3780 C C . ASP B 1 242 ? -12.758 -7.422 -7.18 1 93.62 242 ASP B C 1
ATOM 3782 O O . ASP B 1 242 ? -13.602 -6.938 -6.422 1 93.62 242 ASP B O 1
ATOM 3786 N N . ALA B 1 243 ? -11.531 -7.109 -7.168 1 94.75 243 ALA B N 1
ATOM 3787 C CA . ALA B 1 243 ? -11.031 -6.113 -6.223 1 94.75 243 ALA B CA 1
ATOM 3788 C C . ALA B 1 243 ? -11.633 -4.742 -6.5 1 94.75 243 ALA B C 1
ATOM 3790 O O . ALA B 1 243 ? -11.906 -3.975 -5.574 1 94.75 243 ALA B O 1
ATOM 3791 N N . TRP B 1 244 ? -11.75 -4.484 -7.781 1 96.25 244 TRP B N 1
ATOM 3792 C CA . TRP B 1 244 ? -12.344 -3.215 -8.195 1 96.25 244 TRP B CA 1
ATOM 3793 C C . TRP B 1 244 ? -13.758 -3.066 -7.641 1 96.25 244 TRP B C 1
ATOM 3795 O O . TRP B 1 244 ? -14.094 -2.031 -7.066 1 96.25 244 TRP B O 1
ATOM 3805 N N . VAL B 1 245 ? -14.562 -4.125 -7.746 1 94.75 245 VAL B N 1
ATOM 3806 C CA . VAL B 1 245 ? -15.938 -4.105 -7.27 1 94.75 245 VAL B CA 1
ATOM 3807 C C . VAL B 1 245 ? -15.961 -3.965 -5.746 1 94.75 245 VAL B C 1
ATOM 3809 O O . VAL B 1 245 ? -16.719 -3.17 -5.199 1 94.75 245 VAL B O 1
ATOM 3812 N N . LYS B 1 246 ? -15.148 -4.633 -5.113 1 93.38 246 LYS B N 1
ATOM 3813 C CA . LYS B 1 246 ? -15.086 -4.609 -3.654 1 93.38 246 LYS B CA 1
ATOM 3814 C C . LYS B 1 246 ? -14.688 -3.229 -3.145 1 93.38 246 LYS B C 1
ATOM 3816 O O . LYS B 1 246 ? -15.148 -2.793 -2.088 1 93.38 246 LYS B O 1
ATOM 3821 N N . ALA B 1 247 ? -13.883 -2.545 -3.811 1 93.44 247 ALA B N 1
ATOM 3822 C CA . ALA B 1 247 ? -13.344 -1.256 -3.387 1 93.44 247 ALA B CA 1
ATOM 3823 C C . ALA B 1 247 ? -14.406 -0.163 -3.471 1 93.44 247 ALA B C 1
ATOM 3825 O O . ALA B 1 247 ? -14.234 0.921 -2.908 1 93.44 247 ALA B O 1
ATOM 3826 N N . GLN B 1 248 ? -15.477 -0.388 -4.277 1 92.31 248 GLN B N 1
ATOM 3827 C CA . GLN B 1 248 ? -16.5 0.639 -4.453 1 92.31 248 GLN B CA 1
ATOM 3828 C C . GLN B 1 248 ? -17.516 0.604 -3.312 1 92.31 248 GLN B C 1
ATOM 3830 O O . GLN B 1 248 ? -18.328 1.512 -3.18 1 92.31 248 GLN B O 1
ATOM 3835 N N . GLY B 1 249 ? -17.672 -0.451 -2.467 1 77.94 249 GLY B N 1
ATOM 3836 C CA . GLY B 1 249 ? -18.672 -0.565 -1.411 1 77.94 249 GLY B CA 1
ATOM 3837 C C . GLY B 1 249 ? -18.141 -0.157 -0.049 1 77.94 249 GLY B C 1
ATOM 3838 O O . GLY B 1 249 ? -16.938 -0.009 0.134 1 77.94 249 GLY B O 1
#

Secondary structure (DSSP, 8-state):
-------------HHHHHHHHHTBHHHHHHHHHHHHHHHHHHHHTT---TTS-HHHHHHHHHHHHHHHHHHTTTHHHHHHHHHHHHHHS--TT-HHHHHHHHHHHHHHHHHHHHHHHTHHHHTTSS--TTHHHHHHHHHHHHHHHHHHHHHHHHHHHHHS-----------SSSTTTHHHHHHHHHHHHHHHHHHHHHHHHHHHHHHHHHTHHHHHHTTS----HHHHHHHHHHHHHHHHHHHHHHHT-/-------------HHHHHHHHHTBHHHHHHHHHHHHHHHHHHHHTT---TTS-HHHHHHHHHHHHHHHHHHTTTHHHHHHHHHHHHHHS--TTHHHHHHHHHHHHHHHHHHHHHHHHTHHHHTTSS--TTHHHHHHHHHHHHHHHHHHHHHHHHHHHHHS-----------SSSTTTHHHHHHHHHHHHHHHHHHHHHHHHHHHHHHHHHTHHHHHHTTS----HHHHHHHHHHHHHHHHHHHHHHHT-

pLDDT: mean 85.91, std 19.31, range [29.53, 98.88]

InterPro domains:
  IPR008733 Peroxisomal biogenesis factor 11 [PF05648] (16-244)

Foldseek 3Di:
DPPPPPPPPPDDDVVVLLVLQCVALLSVLLVLLLVLLVLLLCLVVVVDDPVDDNVVSVVSNLVSVLVSLVSCLPVLVVLVVVLVCLVPDDVPVDPVLSVLSNLLSVLLSQLSNLVNVLSCCSVVNDNDPCNLVSNLSSLVSLLRNLVSQLVSLVVCLVPVDPPPPPPPPDDDDDPPPVVVVVVVVNVVVNVVSVVSNVVSVLSNLLSVLVSVVSCVVNPNDDDDSNSNSVSSNVNSVSVSVVSSVVSVD/DPPPPPPPPPPDPVVVLLVLQCVALLSVLLVLLLVLLVLLLCLVVVVDPPVDDPVNSVVSNLVSVLVSLVSCLPVLVVLVVVLVCLVPDDVPVDPVLSVLSNLLSVLLSQLSPLVNVLSCCSVVNDNDPCNLVSNLSSLVSLLRNLVSQLVSLVVCLVPVDDPPPPPPPDDDDDCPPVVVVVVVVNVVVVVVSVVSNVVSVLSNLLSVLVSVVSCVVNPNDDDDSNSNSVSSNVNSVSVSVVSSVVSVD

Organism: NCBI:txid656916

Nearest PDB structures (foldseek):
  8u8f-assembly1_R  TM=4.472E-01  e=4.496E+00  Homo sapiens
  8tyw-assembly1_A  TM=4.202E-01  e=5.365E+00  Homo sapiens
  4nqi-assembly1_A  TM=2.469E-01  e=1.777E+00  Dictyostelium discoideum
  7piu-assembly1_R  TM=2.476E-01  e=1.489E+00  Homo sapiens
  4nqi-assembly1_B  TM=2.161E-01  e=2.121E+00  Dictyostelium discoideum